Protein AF-A0A958ALA2-F1 (afdb_monomer)

Mean predicted aligned error: 9.13 Å

Foldseek 3Di:
DDDDDDDPPPCSCCVVPVAQLLQLQQVVLVPDDPVSVVVDDRGDHHPDDDDDPRHRDDDDDPDPPDDDLLDDPCNVVVVLVVVLVVCLPPNWDWDPVCPPPPDTDTFDADALVRVLVLVLVADFQWKKWKKAWFDDAPLDFVLVRLVVLVVLPFQWKAKQNRIDGSVDDDDDDRPDDIGIIGTQDMDGRDDDPPCPVVVVSSVSVVSRCQNNLQKMAMDGPDHDPDDDPLQVSCVNHGDSVGNMHGYRDDSCLCRLQDLPGSNHRLQQSSSPDAKFFDPCLQQVFQQFFQQRDSGDVVLAHQDLQDPRNQVVVQLCVVVVHDRGHRNVPDDPVSVCCQAAHDSPFWTAGDRDPPHPHDPVRHGPTDTTGHSRSVLSVVVSVVVVVVDDDPVNVVVCVSGID

Nearest PDB structures (foldseek):
  3uwx-assembly1_A-2  TM=5.143E-01  e=1.187E-27  Geobacillus sp. Y412MC52
  3zqj-assembly1_A  TM=4.801E-01  e=1.082E-22  Mycobacterium tuberculosis
  4dfc-assembly1_B  TM=8.688E-01  e=1.816E-08  Escherichia coli K-12
  3fpn-assembly2_A  TM=8.908E-01  e=1.096E-07  Geobacillus stearothermophilus
  4dfc-assembly2_D  TM=8.779E-01  e=8.200E-08  Escherichia coli K-12

Solvent-accessible surface area (backbone atoms only — not comparable to full-atom values): 23346 Å² total; per-residue (Å²): 139,87,83,90,83,78,62,91,88,69,47,62,61,50,51,51,48,54,34,52,38,41,46,20,38,44,55,49,55,66,71,46,52,82,69,59,50,75,80,49,85,80,68,77,82,45,100,68,95,81,86,77,92,72,58,82,54,82,88,90,70,96,66,84,71,79,86,49,82,78,64,44,72,41,64,77,66,49,52,44,58,55,49,20,46,47,49,38,73,74,54,80,42,61,38,78,83,29,59,94,53,102,55,74,42,73,15,48,71,36,48,62,65,58,51,50,55,56,56,66,69,49,52,63,56,23,28,37,37,39,29,12,48,53,75,75,51,76,93,58,54,65,66,58,43,56,49,51,48,41,73,74,68,42,54,37,35,29,50,75,84,44,81,45,57,69,89,52,93,81,88,76,63,88,92,60,90,73,57,37,26,41,48,60,52,76,45,64,35,68,93,63,93,78,60,63,63,56,58,54,52,44,52,46,45,56,53,25,26,63,69,15,68,39,23,36,24,56,42,82,78,44,68,27,100,64,72,72,64,64,67,67,64,21,54,96,49,22,28,81,88,71,28,27,25,29,43,72,58,56,41,65,54,68,29,38,86,37,76,89,44,92,25,21,51,84,71,41,56,32,50,87,56,76,70,46,70,38,69,66,43,37,33,72,42,42,78,34,11,53,65,74,51,15,35,42,65,93,82,49,58,66,35,53,61,41,71,61,18,24,51,53,51,21,48,26,68,74,70,72,49,69,55,76,47,32,49,72,76,54,54,67,70,57,54,46,31,54,39,62,16,50,85,80,46,65,44,56,35,43,74,50,93,88,37,90,49,64,74,93,50,54,66,42,73,43,68,46,64,22,56,45,54,51,51,49,53,49,51,50,53,48,60,74,64,72,63,91,48,72,70,57,55,56,53,45,62,54,28,34,87

pLDDT: mean 87.96, std 7.7, range [54.31, 96.88]

Structure (mmCIF, N/CA/C/O backbone):
data_AF-A0A958ALA2-F1
#
_entry.id   AF-A0A958ALA2-F1
#
loop_
_atom_site.group_PDB
_atom_site.id
_atom_site.type_symbol
_atom_site.label_atom_id
_atom_site.label_alt_id
_atom_site.label_comp_id
_atom_site.label_asym_id
_atom_site.label_entity_id
_atom_site.label_seq_id
_atom_site.pdbx_PDB_ins_code
_atom_site.Cartn_x
_atom_site.Cartn_y
_atom_site.Cartn_z
_atom_site.occupancy
_atom_site.B_iso_or_equiv
_atom_site.auth_seq_id
_atom_site.auth_comp_id
_atom_site.auth_asym_id
_atom_site.auth_atom_id
_atom_site.pdbx_PDB_model_num
ATOM 1 N N . PHE A 1 1 ? -8.554 48.039 -2.809 1.00 80.00 1 PHE A N 1
ATOM 2 C CA . PHE A 1 1 ? -7.522 47.224 -3.482 1.00 80.00 1 PHE A CA 1
ATOM 3 C C . PHE A 1 1 ? -6.540 48.167 -4.167 1.00 80.00 1 PHE A C 1
ATOM 5 O O . PHE A 1 1 ? -6.948 49.262 -4.535 1.00 80.00 1 PHE A O 1
ATOM 12 N N . VAL A 1 2 ? -5.265 47.792 -4.287 1.00 92.69 2 VAL A N 1
ATOM 13 C CA . VAL A 1 2 ? -4.224 48.607 -4.942 1.00 92.69 2 VAL A CA 1
ATOM 14 C C . VAL A 1 2 ? -3.674 47.808 -6.116 1.00 92.69 2 VAL A C 1
ATOM 16 O O . VAL A 1 2 ? -3.364 46.632 -5.956 1.00 92.69 2 VAL A O 1
ATOM 19 N N . VAL A 1 3 ? -3.568 48.436 -7.287 1.00 94.62 3 VAL A N 1
ATOM 20 C CA . VAL A 1 3 ? -3.018 47.817 -8.500 1.00 94.62 3 VAL A CA 1
ATOM 21 C C . VAL A 1 3 ? -1.779 48.597 -8.920 1.00 94.62 3 VAL A C 1
ATOM 23 O O . VAL A 1 3 ? -1.853 49.804 -9.137 1.00 94.62 3 VAL A O 1
ATOM 26 N N . ILE A 1 4 ? -0.644 47.909 -9.046 1.00 94.06 4 ILE A N 1
ATOM 27 C CA . ILE A 1 4 ? 0.601 48.483 -9.566 1.00 94.06 4 ILE A CA 1
ATOM 28 C C . ILE A 1 4 ? 0.664 48.175 -11.064 1.00 94.06 4 ILE A C 1
ATOM 30 O O . ILE A 1 4 ? 0.694 47.012 -11.460 1.00 94.06 4 ILE A O 1
ATOM 34 N N . THR A 1 5 ? 0.695 49.210 -11.903 1.00 95.69 5 THR A N 1
ATOM 35 C CA . THR A 1 5 ? 0.711 49.083 -13.370 1.00 95.69 5 THR A CA 1
ATOM 36 C C . THR A 1 5 ? 1.894 49.829 -13.987 1.00 95.69 5 THR A C 1
ATOM 38 O O . THR A 1 5 ? 2.509 50.677 -13.344 1.00 95.69 5 THR A O 1
ATOM 41 N N . GLY A 1 6 ? 2.258 49.476 -15.220 1.00 95.00 6 GLY A N 1
ATOM 42 C CA . GLY A 1 6 ? 3.406 50.036 -15.936 1.00 95.00 6 GLY A CA 1
ATOM 43 C C . GLY A 1 6 ? 4.053 49.048 -16.910 1.00 95.00 6 GLY A C 1
ATOM 44 O O . GLY A 1 6 ? 3.874 47.832 -16.803 1.00 95.00 6 GLY A O 1
ATOM 45 N N . VAL A 1 7 ? 4.845 49.568 -17.848 1.00 95.38 7 VAL A N 1
ATOM 46 C CA . VAL A 1 7 ? 5.540 48.787 -18.891 1.00 95.38 7 VAL A CA 1
ATOM 47 C C . VAL A 1 7 ? 6.491 47.735 -18.315 1.00 95.38 7 VAL A C 1
ATOM 49 O O . VAL A 1 7 ? 6.939 47.849 -17.174 1.00 95.38 7 VAL A O 1
ATOM 52 N N . SER A 1 8 ? 6.807 46.681 -19.073 1.00 94.12 8 SER A N 1
ATOM 53 C CA . SER A 1 8 ? 7.793 45.680 -18.635 1.00 94.12 8 SER A CA 1
ATOM 54 C C . SER A 1 8 ? 9.116 46.351 -18.237 1.00 94.12 8 SER A C 1
ATOM 56 O O . SER A 1 8 ? 9.552 47.293 -18.890 1.00 94.12 8 SER A O 1
ATOM 58 N N . GLY A 1 9 ? 9.712 45.922 -17.122 1.00 92.44 9 GLY A N 1
ATOM 59 C CA . GLY A 1 9 ? 10.935 46.534 -16.588 1.00 92.44 9 GLY A CA 1
ATOM 60 C C . GLY A 1 9 ? 10.756 47.846 -15.809 1.00 92.44 9 GLY A C 1
ATOM 61 O O . GLY A 1 9 ? 11.725 48.330 -15.242 1.00 92.44 9 GLY A O 1
ATOM 62 N N . SER A 1 10 ? 9.543 48.398 -15.672 1.00 94.12 10 SER A N 1
ATOM 63 C CA . SER A 1 10 ? 9.307 49.658 -14.933 1.00 94.12 10 SER A CA 1
ATOM 64 C C . SER A 1 10 ? 9.476 49.576 -13.402 1.00 94.12 10 SER A C 1
ATOM 66 O O . SER A 1 10 ? 9.008 50.459 -12.691 1.00 94.12 10 SER A O 1
ATOM 68 N N . GLY A 1 11 ? 10.048 48.491 -12.869 1.00 93.81 11 GLY A N 1
ATOM 69 C CA . GLY A 1 11 ? 10.269 48.311 -11.428 1.00 93.81 11 GLY A CA 1
ATOM 70 C C . GLY A 1 11 ? 9.059 47.842 -10.607 1.00 93.81 11 GLY A C 1
ATOM 71 O O . GLY A 1 11 ? 9.137 47.822 -9.385 1.00 93.81 11 GLY A O 1
ATOM 72 N N . LYS A 1 12 ? 7.949 47.421 -11.235 1.00 95.12 12 LYS A N 1
ATOM 73 C CA . LYS A 1 12 ? 6.735 46.952 -10.520 1.00 95.12 12 LYS A CA 1
ATOM 74 C C . LYS A 1 12 ? 7.029 45.813 -9.545 1.00 95.12 12 LYS A C 1
ATOM 76 O O . LYS A 1 12 ? 6.659 45.894 -8.380 1.00 95.12 12 LYS A O 1
ATOM 81 N N . SER A 1 13 ? 7.705 44.771 -10.032 1.00 90.56 13 SER A N 1
ATOM 82 C CA . SER A 1 13 ? 8.065 43.606 -9.223 1.00 90.56 13 SER A CA 1
ATOM 83 C C . SER A 1 13 ? 9.071 43.974 -8.138 1.00 90.56 13 SER A C 1
ATOM 85 O O . SER A 1 13 ? 8.948 43.493 -7.020 1.00 90.56 13 SER A O 1
ATOM 87 N N . SER A 1 14 ? 9.998 44.890 -8.426 1.00 91.56 14 SER A N 1
ATOM 88 C CA . SER A 1 14 ? 10.974 45.358 -7.440 1.00 91.56 14 SER A CA 1
ATOM 89 C C . SER A 1 14 ? 10.330 46.156 -6.307 1.00 91.56 14 SER A C 1
ATOM 91 O O . SER A 1 14 ? 10.696 45.995 -5.144 1.00 91.56 14 SER A O 1
ATOM 93 N N . LEU A 1 15 ? 9.313 46.966 -6.604 1.00 92.06 15 LEU A N 1
ATOM 94 C CA . LEU A 1 15 ? 8.540 47.642 -5.565 1.00 92.06 15 LEU A CA 1
ATOM 95 C C . LEU A 1 15 ? 7.670 46.646 -4.779 1.00 92.06 15 LEU A C 1
ATOM 97 O O . LEU A 1 15 ? 7.695 46.642 -3.551 1.00 92.06 15 LEU A O 1
ATOM 101 N N . ALA A 1 16 ? 6.915 45.789 -5.472 1.00 91.75 16 ALA A N 1
ATOM 102 C CA . ALA A 1 16 ? 5.949 44.887 -4.845 1.00 91.75 16 ALA A CA 1
ATOM 103 C C . ALA A 1 16 ? 6.608 43.747 -4.048 1.00 91.75 16 ALA A C 1
ATOM 105 O O . ALA A 1 16 ? 6.298 43.558 -2.871 1.00 91.75 16 ALA A O 1
ATOM 106 N N . PHE A 1 17 ? 7.520 43.002 -4.675 1.00 88.94 17 PHE A N 1
ATOM 107 C CA . PHE A 1 17 ? 8.118 41.789 -4.117 1.00 88.94 17 PHE A CA 1
ATOM 108 C C . PHE A 1 17 ? 9.440 42.079 -3.400 1.00 88.94 17 PHE A C 1
ATOM 110 O O . PHE A 1 17 ? 9.584 41.756 -2.220 1.00 88.94 17 PHE A O 1
ATOM 117 N N . ASP A 1 18 ? 10.378 42.753 -4.073 1.00 89.00 18 ASP A N 1
ATOM 118 C CA . ASP A 1 18 ? 11.727 42.959 -3.520 1.00 89.00 18 ASP A CA 1
ATOM 119 C C . ASP A 1 18 ? 11.757 43.999 -2.388 1.00 89.00 18 ASP A C 1
ATOM 121 O O . ASP A 1 18 ? 12.681 43.988 -1.575 1.00 89.00 18 ASP A O 1
ATOM 125 N N . THR A 1 19 ? 10.756 44.888 -2.312 1.00 90.69 19 THR A N 1
ATOM 126 C CA . THR A 1 19 ? 10.680 45.944 -1.289 1.00 90.69 19 THR A CA 1
ATOM 127 C C . THR A 1 19 ? 9.551 45.705 -0.292 1.00 90.69 19 THR A C 1
ATOM 129 O O . THR A 1 19 ? 9.822 45.419 0.873 1.00 90.69 19 THR A O 1
ATOM 132 N N . VAL A 1 20 ? 8.286 45.814 -0.717 1.00 91.19 20 VAL A N 1
ATOM 133 C CA . VAL A 1 20 ? 7.131 45.778 0.200 1.00 91.19 20 VAL A CA 1
ATOM 134 C C . VAL A 1 20 ? 6.954 44.395 0.829 1.00 91.19 20 VAL A C 1
ATOM 136 O O . VAL A 1 20 ? 6.888 44.287 2.056 1.00 91.19 20 VAL A O 1
ATOM 139 N N . TYR A 1 21 ? 6.915 43.338 0.014 1.00 90.00 21 TYR A N 1
ATOM 140 C CA . TYR A 1 21 ? 6.796 41.966 0.510 1.00 90.00 21 TYR A CA 1
ATOM 141 C C . TYR A 1 21 ? 8.019 41.551 1.335 1.00 90.00 21 TYR A C 1
ATOM 143 O O . TYR A 1 21 ? 7.865 41.073 2.457 1.00 90.00 21 TYR A O 1
ATOM 151 N N . ALA A 1 22 ? 9.232 41.780 0.829 1.00 88.94 22 ALA A N 1
ATOM 152 C CA . ALA A 1 22 ? 10.450 41.408 1.542 1.00 88.94 22 ALA A CA 1
ATOM 153 C C . ALA A 1 22 ? 10.560 42.093 2.917 1.00 88.94 22 ALA A C 1
ATOM 155 O O . ALA A 1 22 ? 10.881 41.437 3.907 1.00 88.94 22 ALA A O 1
ATOM 156 N N . GLU A 1 23 ? 10.240 43.387 3.017 1.00 90.25 23 GLU A N 1
ATOM 157 C CA . GLU A 1 23 ? 10.293 44.115 4.288 1.00 90.25 23 GLU A CA 1
ATOM 158 C C . GLU A 1 23 ? 9.165 43.699 5.244 1.00 90.25 23 GLU A C 1
ATOM 160 O O . GLU A 1 23 ? 9.406 43.540 6.444 1.00 90.25 23 GLU A O 1
ATOM 165 N N . GLY A 1 24 ? 7.951 43.467 4.733 1.00 91.00 24 GLY A N 1
ATOM 166 C CA . GLY A 1 24 ? 6.837 42.966 5.539 1.00 91.00 24 GLY A CA 1
ATOM 167 C C . GLY A 1 24 ? 7.099 41.559 6.084 1.00 91.00 24 GLY A C 1
ATOM 168 O O . GLY A 1 24 ? 6.886 41.304 7.271 1.00 91.00 24 GLY A O 1
ATOM 169 N N . GLN A 1 25 ? 7.624 40.657 5.249 1.00 88.88 25 GLN A N 1
ATOM 170 C CA . GLN A 1 25 ? 7.944 39.287 5.643 1.00 88.88 25 GLN A CA 1
ATOM 171 C C . GLN A 1 25 ? 9.105 39.278 6.640 1.00 88.88 25 GLN A C 1
ATOM 173 O O . GLN A 1 25 ? 9.017 38.614 7.671 1.00 88.88 25 GLN A O 1
ATOM 178 N N . ARG A 1 26 ? 10.162 40.066 6.397 1.00 88.25 26 ARG A N 1
ATOM 179 C CA . ARG A 1 26 ? 11.294 40.212 7.326 1.00 88.25 26 ARG A CA 1
ATOM 180 C C . ARG A 1 26 ? 10.827 40.662 8.711 1.00 88.25 26 ARG A C 1
ATOM 182 O O . ARG A 1 26 ? 11.176 40.017 9.694 1.00 88.25 26 ARG A O 1
ATOM 189 N N . ARG A 1 27 ? 10.008 41.718 8.800 1.00 88.19 27 ARG A N 1
ATOM 190 C CA . ARG A 1 27 ? 9.478 42.218 10.086 1.00 88.19 27 ARG A CA 1
ATOM 191 C C . ARG A 1 27 ? 8.623 41.182 10.810 1.00 88.19 27 ARG A C 1
ATOM 193 O O . ARG A 1 27 ? 8.736 41.043 12.025 1.00 88.19 27 ARG A O 1
ATOM 200 N N . PHE A 1 28 ? 7.799 40.436 10.075 1.00 88.19 28 PHE A N 1
ATOM 201 C CA . PHE A 1 28 ? 7.014 39.345 10.649 1.00 88.19 28 PHE A CA 1
ATOM 202 C C . PHE A 1 28 ? 7.918 38.246 11.227 1.00 88.19 28 PHE A C 1
ATOM 204 O O . PHE A 1 28 ? 7.745 37.847 12.377 1.00 88.19 28 PHE A O 1
ATOM 211 N N . LEU A 1 29 ? 8.940 37.820 10.482 1.00 86.19 29 LEU A N 1
ATOM 212 C CA . LEU A 1 29 ? 9.898 36.810 10.940 1.00 86.19 29 LEU A CA 1
ATOM 213 C C . LEU A 1 29 ? 10.742 37.296 12.129 1.00 86.19 29 LEU A C 1
ATOM 215 O O . LEU A 1 29 ? 11.124 36.501 12.987 1.00 86.19 29 LEU A O 1
ATOM 219 N N . GLU A 1 30 ? 11.007 38.599 12.221 1.00 83.06 30 GLU A N 1
ATOM 220 C CA . GLU A 1 30 ? 11.703 39.207 13.361 1.00 83.06 30 GLU A CA 1
ATOM 221 C C . GLU A 1 30 ? 10.891 39.205 14.656 1.00 83.06 30 GLU A C 1
ATOM 223 O O . GLU A 1 30 ? 11.489 39.209 15.733 1.00 83.06 30 GLU A O 1
ATOM 228 N N . SER A 1 31 ? 9.560 39.147 14.557 1.00 86.31 31 SER A N 1
ATOM 229 C CA . SER A 1 31 ? 8.660 39.014 15.709 1.00 86.31 31 SER A CA 1
ATOM 230 C C . SER A 1 31 ? 8.608 37.592 16.282 1.00 86.31 31 SER A C 1
ATOM 232 O O . SER A 1 31 ? 8.117 37.390 17.393 1.00 86.31 31 SER A O 1
ATOM 234 N N . LEU A 1 32 ? 9.138 36.601 15.552 1.00 86.50 32 LEU A N 1
ATOM 235 C CA . LEU A 1 32 ? 9.209 35.221 16.023 1.00 86.50 32 LEU A CA 1
ATOM 236 C C . LEU A 1 32 ? 10.188 35.079 17.196 1.00 86.50 32 LEU A C 1
ATOM 238 O O . LEU A 1 32 ? 11.134 35.854 17.374 1.00 86.50 32 LEU A O 1
ATOM 242 N N . SER A 1 33 ? 9.992 34.018 17.980 1.00 86.94 33 SER A N 1
ATOM 243 C CA . SER A 1 33 ? 10.845 33.716 19.130 1.00 86.94 33 SER A CA 1
ATOM 244 C C . SER A 1 33 ? 12.336 33.647 18.751 1.00 86.94 33 SER A C 1
ATOM 246 O O . SER A 1 33 ? 12.712 33.286 17.632 1.00 86.94 33 SER A O 1
ATOM 248 N N . ALA A 1 34 ? 13.223 33.959 19.704 1.00 81.94 34 ALA A N 1
ATOM 249 C CA . ALA A 1 34 ? 14.673 33.863 19.500 1.00 81.94 34 ALA A CA 1
ATOM 250 C C . ALA A 1 34 ? 15.133 32.448 19.091 1.00 81.94 34 ALA A C 1
ATOM 252 O O . ALA A 1 34 ? 16.127 32.310 18.383 1.00 81.94 34 ALA A O 1
ATOM 253 N N . TYR A 1 35 ? 14.397 31.411 19.503 1.00 81.44 35 TYR A N 1
ATOM 254 C CA . TYR A 1 35 ? 14.634 30.029 19.092 1.00 81.44 35 TYR A CA 1
ATOM 255 C C . TYR A 1 35 ? 14.220 29.793 17.634 1.00 81.44 35 TYR A C 1
ATOM 257 O O . TYR A 1 35 ? 15.028 29.320 16.838 1.00 81.44 35 TYR A O 1
ATOM 265 N N . SER A 1 36 ? 13.005 30.199 17.254 1.00 76.44 36 SER A N 1
ATOM 266 C CA . SER A 1 36 ? 12.476 30.036 15.892 1.00 76.44 36 SER A CA 1
ATOM 267 C C . SER A 1 36 ? 13.333 30.756 14.846 1.00 76.44 36 SER A C 1
ATOM 269 O O . SER A 1 36 ? 13.565 30.218 13.767 1.00 76.44 36 SER A O 1
ATOM 271 N N . ARG A 1 37 ? 13.893 31.926 15.184 1.00 79.44 37 ARG A N 1
ATOM 272 C CA . ARG A 1 37 ? 14.787 32.692 14.294 1.00 79.44 37 ARG A CA 1
ATOM 273 C C . ARG A 1 37 ? 16.079 31.962 13.910 1.00 79.44 37 ARG A C 1
ATOM 275 O O . ARG A 1 37 ? 16.694 32.349 12.922 1.00 79.44 37 ARG A O 1
ATOM 282 N N . LYS A 1 38 ? 16.489 30.912 14.636 1.00 76.00 38 LYS A N 1
ATOM 283 C CA . LYS A 1 38 ? 17.653 30.084 14.265 1.00 76.00 38 LYS A CA 1
ATOM 284 C C . LYS A 1 38 ? 17.392 29.189 13.049 1.00 76.00 38 LYS A C 1
ATOM 286 O O . LYS A 1 38 ? 18.343 28.822 12.370 1.00 76.00 38 LYS A O 1
ATOM 291 N N . PHE A 1 39 ? 16.130 28.840 12.790 1.00 72.94 39 PHE A N 1
ATOM 292 C CA . PHE A 1 39 ? 15.733 27.874 11.757 1.00 72.94 39 PHE A CA 1
ATOM 293 C C . PHE A 1 39 ? 15.110 28.522 10.519 1.00 72.94 39 PHE A C 1
ATOM 295 O O . PHE A 1 39 ? 14.799 27.833 9.552 1.00 72.94 39 PHE A O 1
ATOM 302 N N . VAL A 1 40 ? 14.924 29.841 10.539 1.00 76.12 40 VAL A N 1
ATOM 303 C CA . VAL A 1 40 ? 14.338 30.585 9.428 1.00 76.12 40 VAL A CA 1
ATOM 304 C C . VAL A 1 40 ? 15.440 31.300 8.659 1.00 76.12 40 VAL A C 1
ATOM 306 O O . VAL A 1 40 ? 16.257 32.012 9.244 1.00 76.12 40 VAL A O 1
ATOM 309 N N . THR A 1 41 ? 15.445 31.145 7.334 1.00 73.88 41 THR A N 1
ATOM 310 C CA . THR A 1 41 ? 16.337 31.899 6.451 1.00 73.88 41 THR A CA 1
ATOM 311 C C . THR A 1 41 ? 16.087 33.392 6.624 1.00 73.88 41 THR A C 1
ATOM 313 O O . THR A 1 41 ? 14.992 33.890 6.359 1.00 73.88 41 THR A O 1
ATOM 316 N N . GLN A 1 42 ? 17.108 34.120 7.069 1.00 71.69 42 GLN A N 1
ATOM 317 C CA . GLN A 1 42 ? 17.017 35.568 7.177 1.00 71.69 42 GLN A CA 1
ATOM 318 C C . GLN A 1 42 ? 16.973 36.177 5.776 1.00 71.69 42 GLN A C 1
ATOM 320 O O . GLN A 1 42 ? 17.878 35.975 4.964 1.00 71.69 42 GLN A O 1
ATOM 325 N N . LEU A 1 43 ? 15.907 36.921 5.490 1.00 75.00 43 LEU A N 1
ATOM 326 C CA . LEU A 1 43 ? 15.788 37.670 4.247 1.00 75.00 43 LEU A CA 1
ATOM 327 C C . LEU A 1 43 ? 16.753 38.854 4.271 1.00 75.00 43 LEU A C 1
ATOM 329 O O . LEU A 1 43 ? 16.883 39.549 5.283 1.00 75.00 43 LEU A O 1
ATOM 333 N N . LYS A 1 44 ? 17.409 39.110 3.136 1.00 80.50 44 LYS A N 1
ATOM 334 C CA . LYS A 1 44 ? 18.230 40.309 2.968 1.00 80.50 44 LYS A CA 1
ATOM 335 C C . LYS A 1 44 ? 17.343 41.541 3.153 1.00 80.50 44 LYS A C 1
ATOM 337 O O . LYS A 1 44 ? 16.274 41.628 2.554 1.00 80.50 44 LYS A O 1
ATOM 342 N N . LYS A 1 45 ? 17.802 42.499 3.962 1.00 86.69 45 LYS A N 1
ATOM 343 C CA . LYS A 1 45 ? 17.099 43.770 4.150 1.00 86.69 45 LYS A CA 1
ATOM 344 C C . LYS A 1 45 ? 16.977 44.500 2.798 1.00 86.69 45 LYS A C 1
ATOM 346 O O . LYS A 1 45 ? 18.012 44.711 2.156 1.00 86.69 45 LYS A O 1
ATOM 351 N N . PRO A 1 46 ? 15.764 44.886 2.368 1.00 88.75 46 PRO A N 1
ATOM 352 C CA . PRO A 1 46 ? 15.576 45.666 1.149 1.00 88.75 46 PRO A CA 1
ATOM 353 C C . PRO A 1 46 ? 16.250 47.038 1.222 1.00 88.75 46 PRO A C 1
ATOM 355 O O . PRO A 1 46 ? 16.411 47.613 2.301 1.00 88.75 46 PRO A O 1
ATOM 358 N N . HIS A 1 47 ? 16.616 47.581 0.061 1.00 91.19 47 HIS A N 1
ATOM 359 C CA . HIS A 1 47 ? 17.188 48.923 -0.064 1.00 91.19 47 HIS A CA 1
ATOM 360 C C . HIS A 1 47 ? 16.079 49.983 -0.006 1.00 91.19 47 HIS A C 1
ATOM 362 O O . HIS A 1 47 ? 15.628 50.481 -1.033 1.00 91.19 47 HIS A O 1
ATOM 368 N N . VAL A 1 48 ? 15.620 50.297 1.206 1.00 91.69 48 VAL A N 1
ATOM 369 C CA . VAL A 1 48 ? 14.606 51.323 1.477 1.00 91.69 48 VAL A CA 1
ATOM 370 C C . VAL A 1 48 ? 15.024 52.165 2.681 1.00 91.69 48 VAL A C 1
ATOM 372 O O . VAL A 1 48 ? 15.520 51.621 3.670 1.00 91.69 48 VAL A O 1
ATOM 375 N N . ASP A 1 49 ? 14.811 53.479 2.607 1.00 91.25 49 ASP A N 1
ATOM 376 C CA . ASP A 1 49 ? 15.153 54.402 3.696 1.00 91.25 49 ASP A CA 1
ATOM 377 C C . ASP A 1 49 ? 14.203 54.230 4.884 1.00 91.25 49 ASP A C 1
ATOM 379 O O . ASP A 1 49 ? 14.623 54.002 6.020 1.00 91.25 49 ASP A O 1
ATOM 383 N N . PHE A 1 50 ? 12.896 54.300 4.620 1.00 89.94 50 PHE A N 1
ATOM 384 C CA . PHE A 1 50 ? 11.871 54.178 5.646 1.00 89.94 50 PHE A CA 1
ATOM 385 C C . PHE A 1 50 ? 10.546 53.679 5.070 1.00 89.94 50 PHE A C 1
ATOM 387 O O . PHE A 1 50 ? 10.100 54.125 4.017 1.00 89.94 50 PHE A O 1
ATOM 394 N N . VAL A 1 51 ? 9.890 52.772 5.796 1.00 88.25 51 VAL A N 1
ATOM 395 C CA . VAL A 1 51 ? 8.529 52.315 5.493 1.00 88.25 51 VAL A CA 1
ATOM 396 C C . VAL A 1 51 ? 7.794 51.978 6.789 1.00 88.25 51 VAL A C 1
ATOM 398 O O . VAL A 1 51 ? 8.317 51.284 7.667 1.00 88.25 51 VAL A O 1
ATOM 401 N N . THR A 1 52 ? 6.572 52.475 6.926 1.00 89.44 52 THR A N 1
ATOM 402 C CA . THR A 1 52 ? 5.685 52.263 8.081 1.00 89.44 52 THR A CA 1
ATOM 403 C C . THR A 1 52 ? 4.338 51.728 7.627 1.00 89.44 52 THR A C 1
ATOM 405 O O . THR A 1 52 ? 4.039 51.699 6.438 1.00 89.44 52 THR A O 1
ATOM 408 N N . GLY A 1 53 ? 3.534 51.245 8.579 1.00 88.50 53 GLY A N 1
ATOM 409 C CA . GLY A 1 53 ? 2.194 50.733 8.281 1.00 88.50 53 GLY A CA 1
ATOM 410 C C . GLY A 1 53 ? 2.168 49.389 7.545 1.00 88.50 53 GLY A C 1
ATOM 411 O O . GLY A 1 53 ? 1.132 49.017 7.005 1.00 88.50 53 GLY A O 1
ATOM 412 N N . LEU A 1 54 ? 3.281 48.646 7.516 1.00 88.75 54 LEU A N 1
ATOM 413 C CA . LEU A 1 54 ? 3.302 47.296 6.955 1.00 88.75 54 LEU A CA 1
ATOM 414 C C . LEU A 1 54 ? 2.596 46.318 7.897 1.00 88.75 54 LEU A C 1
ATOM 416 O O . LEU A 1 54 ? 2.975 46.179 9.058 1.00 88.75 54 LEU A O 1
ATOM 420 N N . SER A 1 55 ? 1.593 45.629 7.365 1.00 89.00 55 SER A N 1
ATOM 421 C CA . SER A 1 55 ? 0.998 44.444 7.989 1.00 89.00 55 SER A CA 1
ATOM 422 C C . SER A 1 55 ? 1.815 43.196 7.625 1.00 89.00 55 SER A C 1
ATOM 424 O O . SER A 1 55 ? 2.617 43.262 6.689 1.00 89.00 55 SER A O 1
ATOM 426 N N . PRO A 1 56 ? 1.633 42.052 8.308 1.00 88.12 56 PRO A N 1
ATOM 427 C CA . PRO A 1 56 ? 2.138 40.773 7.817 1.00 88.12 56 PRO A CA 1
ATOM 428 C C . PRO A 1 56 ? 1.699 40.547 6.365 1.00 88.12 56 PRO A C 1
ATOM 430 O O . PRO A 1 56 ? 0.527 40.715 6.028 1.00 88.12 56 PRO A O 1
ATOM 433 N N . VAL A 1 57 ? 2.656 40.218 5.501 1.00 87.81 57 VAL A N 1
ATOM 434 C CA . VAL A 1 57 ? 2.455 40.098 4.051 1.00 87.81 57 VAL A CA 1
ATOM 435 C C . VAL A 1 57 ? 2.565 38.644 3.612 1.00 87.81 57 VAL A C 1
ATOM 437 O O . VAL A 1 57 ? 3.432 37.907 4.079 1.00 87.81 57 VAL A O 1
ATOM 440 N N . ILE A 1 58 ? 1.702 38.252 2.677 1.00 88.19 58 ILE A N 1
ATOM 441 C CA . ILE A 1 58 ? 1.734 36.954 2.001 1.00 88.19 58 ILE A CA 1
ATOM 442 C C . ILE A 1 58 ? 1.845 37.236 0.505 1.00 88.19 58 ILE A C 1
ATOM 444 O O . ILE A 1 58 ? 1.073 38.029 -0.034 1.00 88.19 58 ILE A O 1
ATOM 448 N N . SER A 1 59 ? 2.816 36.605 -0.153 1.00 86.50 59 SER A N 1
ATOM 449 C CA . SER A 1 59 ? 2.950 36.662 -1.607 1.00 86.50 59 SER A CA 1
ATOM 450 C C . SER A 1 59 ? 2.204 35.487 -2.232 1.00 86.50 59 SER A C 1
ATOM 452 O O . SER A 1 59 ? 2.373 34.346 -1.803 1.00 86.50 59 SER A O 1
ATOM 454 N N . ILE A 1 60 ? 1.396 35.772 -3.253 1.00 85.69 60 ILE A N 1
ATOM 455 C CA . ILE A 1 60 ? 0.756 34.767 -4.104 1.00 85.69 60 ILE A CA 1
ATOM 456 C C . ILE A 1 60 ? 1.326 34.961 -5.507 1.00 85.69 60 ILE A C 1
ATOM 458 O O . ILE A 1 60 ? 0.889 35.824 -6.267 1.00 85.69 60 ILE A O 1
ATOM 462 N N . GLU A 1 61 ? 2.351 34.179 -5.822 1.00 81.44 61 GLU A N 1
ATOM 463 C CA . GLU A 1 61 ? 3.037 34.183 -7.113 1.00 81.44 61 GLU A CA 1
ATOM 464 C C . GLU A 1 61 ? 2.718 32.904 -7.885 1.00 81.44 61 GLU A C 1
ATOM 466 O O . GLU A 1 61 ? 2.554 31.833 -7.301 1.00 81.44 61 GLU A O 1
ATOM 471 N N . GLN A 1 62 ? 2.750 32.984 -9.216 1.00 77.88 62 GLN A N 1
ATOM 472 C CA . GLN A 1 62 ? 2.800 31.801 -10.072 1.00 77.88 62 GLN A CA 1
ATOM 473 C C . GLN A 1 62 ? 4.222 31.212 -10.056 1.00 77.88 62 GLN A C 1
ATOM 475 O O . GLN A 1 62 ? 4.932 31.226 -11.060 1.00 77.88 62 GLN A O 1
ATOM 480 N N . LYS A 1 63 ? 4.686 30.736 -8.898 1.00 68.12 63 LYS A N 1
ATOM 481 C CA . LYS A 1 63 ? 5.907 29.927 -8.830 1.00 68.12 63 LYS A CA 1
ATOM 482 C C . LYS A 1 63 ? 5.570 28.515 -9.288 1.00 68.12 63 LYS A C 1
ATOM 484 O O . LYS A 1 63 ? 4.613 27.916 -8.806 1.00 68.12 63 LYS A O 1
ATOM 489 N N . THR A 1 64 ? 6.368 27.977 -10.206 1.00 59.50 64 THR A N 1
ATOM 490 C CA . THR A 1 64 ? 6.354 26.553 -10.539 1.00 59.50 64 THR A CA 1
ATOM 491 C C . THR A 1 64 ? 6.760 25.775 -9.292 1.00 59.50 64 THR A C 1
ATOM 493 O O . THR A 1 64 ? 7.939 25.644 -8.968 1.00 59.50 64 THR A O 1
ATOM 496 N N . THR A 1 65 ? 5.772 25.307 -8.533 1.00 62.81 65 THR A N 1
ATOM 497 C CA . THR A 1 65 ? 6.001 24.399 -7.412 1.00 62.81 65 THR A CA 1
ATOM 498 C C . THR A 1 65 ? 6.714 23.164 -7.943 1.00 62.81 65 THR A C 1
ATOM 500 O O . THR A 1 65 ? 6.254 22.557 -8.912 1.00 62.81 65 THR A O 1
ATOM 503 N N . VAL A 1 66 ? 7.839 22.795 -7.325 1.00 60.25 66 VAL A N 1
ATOM 504 C CA . VAL A 1 66 ? 8.496 21.512 -7.592 1.00 60.25 66 VAL A CA 1
ATOM 505 C C . VAL A 1 66 ? 7.443 20.423 -7.413 1.00 60.25 66 VAL A C 1
ATOM 507 O O . VAL A 1 66 ? 6.806 20.348 -6.362 1.00 60.25 66 VAL A O 1
ATOM 510 N N . ALA A 1 67 ? 7.222 19.625 -8.456 1.00 71.00 67 ALA A N 1
ATOM 511 C CA . ALA A 1 67 ? 6.224 18.570 -8.438 1.00 71.00 67 ALA A CA 1
ATOM 512 C C . ALA A 1 67 ? 6.650 17.494 -7.431 1.00 71.00 67 ALA A C 1
ATOM 514 O O . ALA A 1 67 ? 7.484 16.640 -7.726 1.00 71.00 67 ALA A O 1
ATOM 515 N N . ASN A 1 68 ? 6.096 17.553 -6.223 1.00 81.31 68 ASN A N 1
ATOM 516 C CA . ASN A 1 68 ? 6.147 16.437 -5.298 1.00 81.31 68 ASN A CA 1
ATOM 517 C C . ASN A 1 68 ? 5.051 15.447 -5.725 1.00 81.31 68 ASN A C 1
ATOM 519 O O . ASN A 1 68 ? 3.881 15.830 -5.716 1.00 81.31 68 ASN A O 1
ATOM 523 N N . PRO A 1 69 ? 5.382 14.193 -6.086 1.00 78.50 69 PRO A N 1
ATOM 524 C CA . PRO A 1 69 ? 4.396 13.213 -6.553 1.00 78.50 69 PRO A CA 1
ATOM 525 C C . PRO A 1 69 ? 3.320 12.874 -5.511 1.00 78.50 69 PRO A C 1
ATOM 527 O O . PRO A 1 69 ? 2.288 12.317 -5.863 1.00 78.50 69 PRO A O 1
ATOM 530 N N . ARG A 1 70 ? 3.550 13.217 -4.239 1.00 84.00 70 ARG A N 1
ATOM 531 C CA . ARG A 1 70 ? 2.597 13.059 -3.133 1.00 84.00 70 ARG A CA 1
ATOM 532 C C . ARG A 1 70 ? 1.757 14.309 -2.848 1.00 84.00 70 ARG A C 1
ATOM 534 O O . ARG A 1 70 ? 0.880 14.280 -1.990 1.00 84.00 70 ARG A O 1
ATOM 541 N N . SER A 1 71 ? 2.012 15.419 -3.537 1.00 87.44 71 SER A N 1
ATOM 542 C CA . SER A 1 71 ? 1.214 16.636 -3.398 1.00 87.44 71 SER A CA 1
ATOM 543 C C . SER A 1 71 ? 0.114 16.661 -4.451 1.00 87.44 71 SER A C 1
ATOM 545 O O . SER A 1 71 ? 0.370 16.755 -5.648 1.00 87.44 71 SER A O 1
ATOM 547 N N . THR A 1 72 ? -1.125 16.603 -3.985 1.00 89.19 72 THR A N 1
ATOM 548 C CA . THR A 1 72 ? -2.339 16.731 -4.793 1.00 89.19 72 THR A CA 1
ATOM 549 C C . THR A 1 72 ? -2.992 18.091 -4.553 1.00 89.19 72 THR A C 1
ATOM 551 O O . THR A 1 72 ? -2.691 18.769 -3.566 1.00 89.19 72 THR A O 1
ATOM 554 N N . VAL A 1 73 ? -3.949 18.471 -5.404 1.00 91.50 73 VAL A N 1
ATOM 555 C CA . VAL A 1 73 ? -4.786 19.665 -5.181 1.00 91.50 73 VAL A CA 1
ATOM 556 C C . VAL A 1 73 ? -5.441 19.627 -3.795 1.00 91.50 73 VAL A C 1
ATOM 558 O O . VAL A 1 73 ? -5.459 20.641 -3.105 1.00 91.50 73 VAL A O 1
ATOM 561 N N . GLY A 1 74 ? -5.904 18.452 -3.351 1.00 91.75 74 GLY A N 1
ATOM 562 C CA . GLY A 1 74 ? -6.510 18.273 -2.029 1.00 91.75 74 GLY A CA 1
ATOM 563 C C . GLY A 1 74 ? -5.553 18.602 -0.883 1.00 91.75 74 GLY A C 1
ATOM 564 O O . GLY A 1 74 ? -5.945 19.312 0.034 1.00 91.75 74 GLY A O 1
ATOM 565 N N . THR A 1 75 ? -4.292 18.163 -0.972 1.00 89.31 75 THR A N 1
ATOM 566 C CA . THR A 1 75 ? -3.268 18.486 0.042 1.00 89.31 75 THR A CA 1
ATOM 567 C C . THR A 1 75 ? -2.787 19.932 -0.027 1.00 89.31 75 THR A C 1
ATOM 569 O O . THR A 1 75 ? -2.420 20.493 0.991 1.00 89.31 75 THR A O 1
ATOM 572 N N . MET A 1 76 ? -2.780 20.554 -1.213 1.00 88.50 76 MET A N 1
ATOM 573 C CA . MET A 1 76 ? -2.372 21.959 -1.360 1.00 88.50 76 MET A CA 1
ATOM 574 C C . MET A 1 76 ? -3.427 22.941 -0.843 1.00 88.50 76 MET A C 1
ATOM 576 O O . MET A 1 76 ? -3.106 24.089 -0.555 1.00 88.50 76 MET A O 1
ATOM 580 N N . THR A 1 77 ? -4.684 22.508 -0.785 1.00 91.75 77 THR A N 1
ATOM 581 C CA . THR A 1 77 ? -5.833 23.321 -0.360 1.00 91.75 77 THR A CA 1
ATOM 582 C C . THR A 1 77 ? -6.336 22.948 1.033 1.00 91.75 77 THR A C 1
ATOM 584 O O . THR A 1 77 ? -7.370 23.460 1.451 1.00 91.75 77 THR A O 1
ATOM 587 N N . ASP A 1 78 ? -5.661 22.019 1.718 1.00 93.25 78 ASP A N 1
ATOM 588 C CA . ASP A 1 78 ? -6.074 21.397 2.985 1.00 93.25 78 ASP A CA 1
ATOM 589 C C . ASP A 1 78 ? -7.447 20.692 2.948 1.00 93.25 78 ASP A C 1
ATOM 591 O O . ASP A 1 78 ? -7.912 20.163 3.956 1.00 93.25 78 ASP A O 1
ATOM 595 N N . ILE A 1 79 ? -8.101 20.597 1.783 1.00 95.94 79 ILE A N 1
ATOM 596 C CA . ILE A 1 79 ? -9.385 19.898 1.620 1.00 95.94 79 ILE A CA 1
ATOM 597 C C . ILE A 1 79 ? -9.239 18.417 1.981 1.00 95.94 79 ILE A C 1
ATOM 599 O O . ILE A 1 79 ? -10.145 17.849 2.593 1.00 95.94 79 ILE A O 1
ATOM 603 N N . SER A 1 80 ? -8.100 17.792 1.652 1.00 92.44 80 SER A N 1
ATOM 604 C CA . SER A 1 80 ? -7.832 16.411 2.073 1.00 92.44 80 SER A CA 1
ATOM 605 C C . SER A 1 80 ? -7.936 16.260 3.583 1.00 92.44 80 SER A C 1
ATOM 607 O O . SER A 1 80 ? -8.466 15.266 4.061 1.00 92.44 80 SER A O 1
ATOM 609 N N . ASP A 1 81 ? -7.485 17.253 4.338 1.00 92.25 81 ASP A N 1
ATOM 610 C CA . ASP A 1 81 ? -7.380 17.168 5.787 1.00 92.25 81 ASP A CA 1
ATOM 611 C C . ASP A 1 81 ? -8.765 17.194 6.433 1.00 92.25 81 ASP A C 1
ATOM 613 O O . ASP A 1 81 ? -9.052 16.364 7.300 1.00 92.25 81 ASP A O 1
ATOM 617 N N . TYR A 1 82 ? -9.659 18.040 5.916 1.00 95.62 82 TYR A N 1
ATOM 618 C CA . TYR A 1 82 ? -11.074 18.037 6.285 1.00 95.62 82 TYR A CA 1
ATOM 619 C C . TYR A 1 82 ? -11.783 16.742 5.883 1.00 95.62 82 TYR A C 1
ATOM 621 O O . TYR A 1 82 ? -12.568 16.215 6.669 1.00 95.62 82 TYR A O 1
ATOM 629 N N . LEU A 1 83 ? -11.493 16.193 4.699 1.00 95.25 83 LEU A N 1
ATOM 630 C CA . LEU A 1 83 ? -12.072 14.914 4.277 1.00 95.25 83 LEU A CA 1
ATOM 631 C C . LEU A 1 83 ? -11.649 13.774 5.205 1.00 95.25 83 LEU A C 1
ATOM 633 O O . LEU A 1 83 ? -12.497 12.994 5.627 1.00 95.25 83 LEU A O 1
ATOM 637 N N . ARG A 1 84 ? -10.371 13.700 5.591 1.00 93.06 84 ARG A N 1
ATOM 638 C CA . ARG A 1 84 ? -9.893 12.691 6.551 1.00 93.06 84 ARG A CA 1
ATOM 639 C C . ARG A 1 84 ? -10.621 12.796 7.893 1.00 93.06 84 ARG A C 1
ATOM 641 O O . ARG A 1 84 ? -11.002 11.776 8.457 1.00 93.06 84 ARG A O 1
ATOM 648 N N . MET A 1 85 ? -10.841 14.014 8.395 1.00 94.19 85 MET A N 1
ATOM 649 C CA . MET A 1 85 ? -11.623 14.227 9.618 1.00 94.19 85 MET A CA 1
ATOM 650 C C . MET A 1 85 ? -13.085 13.808 9.445 1.00 94.19 85 MET A C 1
ATOM 652 O O . MET A 1 85 ? -13.649 13.182 10.339 1.00 94.19 85 MET A O 1
ATOM 656 N N . LEU A 1 86 ? -13.695 14.114 8.299 1.00 94.94 86 LEU A N 1
ATOM 657 C CA . LEU A 1 86 ? -15.068 13.718 7.991 1.00 94.94 86 LEU A CA 1
ATOM 658 C C . LEU A 1 86 ? -15.210 12.188 7.997 1.00 94.94 86 LEU A C 1
ATOM 660 O O . LEU A 1 86 ? -16.059 11.657 8.707 1.00 94.94 86 LEU A O 1
ATOM 664 N N . PHE A 1 87 ? -14.343 11.470 7.279 1.00 91.75 87 PHE A N 1
ATOM 665 C CA . PHE A 1 87 ? -14.395 10.006 7.227 1.00 91.75 87 PHE A CA 1
ATOM 666 C C . PHE A 1 87 ? -14.082 9.349 8.576 1.00 91.75 87 PHE A C 1
ATOM 668 O O . PHE A 1 87 ? -14.683 8.332 8.905 1.00 91.75 87 PHE A O 1
ATOM 675 N N . ALA A 1 88 ? -13.200 9.930 9.389 1.00 90.62 88 ALA A N 1
ATOM 676 C CA . ALA A 1 88 ? -12.918 9.404 10.725 1.00 90.62 88 ALA A CA 1
ATOM 677 C C . ALA A 1 88 ? -14.076 9.612 11.717 1.00 90.62 88 ALA A C 1
ATOM 679 O O . ALA A 1 88 ? -14.234 8.831 12.646 1.00 90.62 88 ALA A O 1
ATOM 680 N N . THR A 1 89 ? -14.888 10.660 11.535 1.00 90.56 89 THR A N 1
ATOM 681 C CA . THR A 1 89 ? -15.947 11.028 12.493 1.00 90.56 89 THR A CA 1
ATOM 682 C C . THR A 1 89 ? -17.312 10.441 12.157 1.00 90.56 89 THR A C 1
ATOM 684 O O . THR A 1 89 ? -18.033 10.041 13.066 1.00 90.56 89 THR A O 1
ATOM 687 N N . VAL A 1 90 ? -17.685 10.406 10.875 1.00 91.81 90 VAL A N 1
ATOM 688 C CA . VAL A 1 90 ? -19.017 9.956 10.424 1.00 91.81 90 VAL A CA 1
ATOM 689 C C . VAL A 1 90 ? -18.959 8.855 9.363 1.00 91.81 90 VAL A C 1
ATOM 691 O O . VAL A 1 90 ? -19.992 8.482 8.811 1.00 91.81 90 VAL A O 1
ATOM 694 N N . GLY A 1 91 ? -17.766 8.347 9.045 1.00 89.31 91 GLY A N 1
ATOM 695 C CA . GLY A 1 91 ? -17.606 7.232 8.118 1.00 89.31 91 GLY A CA 1
ATOM 696 C C . GLY A 1 91 ? -18.207 5.945 8.680 1.00 89.31 91 GLY A C 1
ATOM 697 O O . GLY A 1 91 ? -18.012 5.613 9.847 1.00 89.31 91 GLY A O 1
ATOM 698 N N . VAL A 1 92 ? -18.926 5.216 7.826 1.00 88.31 92 VAL A N 1
ATOM 699 C CA . VAL A 1 92 ? -19.493 3.906 8.156 1.00 88.31 92 VAL A CA 1
ATOM 700 C C . VAL A 1 92 ? -18.583 2.819 7.593 1.00 88.31 92 VAL A C 1
ATOM 702 O O . VAL A 1 92 ? -18.297 2.787 6.391 1.00 88.31 92 VAL A O 1
ATOM 705 N N . GLY A 1 93 ? -18.106 1.944 8.477 1.00 89.25 93 GLY A N 1
ATOM 706 C CA . GLY A 1 93 ? -17.307 0.783 8.112 1.00 89.25 93 GLY A CA 1
ATOM 707 C C . GLY A 1 93 ? -18.126 -0.238 7.332 1.00 89.25 93 GLY A C 1
ATOM 708 O O . GLY A 1 93 ? -19.318 -0.409 7.571 1.00 89.25 93 GLY A O 1
ATOM 709 N N . HIS A 1 94 ? -17.485 -0.951 6.412 1.00 91.31 94 HIS A N 1
ATOM 710 C CA . HIS A 1 94 ? -18.115 -2.048 5.677 1.00 91.31 94 HIS A CA 1
ATOM 711 C C . HIS A 1 94 ? -17.262 -3.303 5.804 1.00 91.31 94 HIS A C 1
ATOM 713 O O . HIS A 1 94 ? -16.034 -3.219 5.795 1.00 91.31 94 HIS A O 1
ATOM 719 N N . CYS A 1 95 ? -17.908 -4.464 5.909 1.00 91.56 95 CYS A N 1
ATOM 720 C CA . CYS A 1 95 ? -17.198 -5.736 5.978 1.00 91.56 95 CYS A CA 1
ATOM 721 C C . CYS A 1 95 ? -16.363 -5.943 4.699 1.00 91.56 95 CYS A C 1
ATOM 723 O O . CYS A 1 95 ? -16.928 -5.882 3.600 1.00 91.56 95 CYS A O 1
ATOM 725 N N . PRO A 1 96 ? -15.048 -6.207 4.815 1.00 89.56 96 PRO A N 1
ATOM 726 C CA . PRO A 1 96 ? -14.181 -6.358 3.652 1.00 89.56 96 PRO A CA 1
ATOM 727 C C . PRO A 1 96 ? -14.495 -7.623 2.839 1.00 89.56 96 PRO A C 1
ATOM 729 O O . PRO A 1 96 ? -14.396 -7.592 1.620 1.00 89.56 96 PRO A O 1
ATOM 732 N N . TYR A 1 97 ? -14.967 -8.697 3.479 1.00 88.94 97 TYR A N 1
ATOM 733 C CA . TYR A 1 97 ? -15.327 -9.951 2.803 1.00 88.94 97 TYR A CA 1
ATOM 734 C C . TYR A 1 97 ? -16.681 -9.913 2.089 1.00 88.94 97 TYR A C 1
ATOM 736 O O . TYR A 1 97 ? -16.923 -10.676 1.162 1.00 88.94 97 TYR A O 1
ATOM 744 N N . CYS A 1 98 ? -17.568 -8.993 2.473 1.00 88.12 98 CYS A N 1
ATOM 745 C CA . CYS A 1 98 ? -18.835 -8.801 1.769 1.00 88.12 98 CYS A CA 1
ATOM 746 C C . CYS A 1 98 ? -18.671 -8.035 0.443 1.00 88.12 98 CYS A C 1
ATOM 748 O O . CYS A 1 98 ? -19.626 -7.965 -0.337 1.00 88.12 98 CYS A O 1
ATOM 750 N N . GLN A 1 99 ? -17.512 -7.414 0.190 1.00 73.56 99 GLN A N 1
ATOM 751 C CA . GLN A 1 99 ? -17.283 -6.647 -1.035 1.00 73.56 99 GLN A CA 1
ATOM 752 C C . GLN A 1 99 ? -17.369 -7.558 -2.269 1.00 73.56 99 GLN A C 1
ATOM 754 O O . GLN A 1 99 ? -16.851 -8.667 -2.274 1.00 73.56 99 GLN A O 1
ATOM 759 N N . GLY A 1 100 ? -18.062 -7.1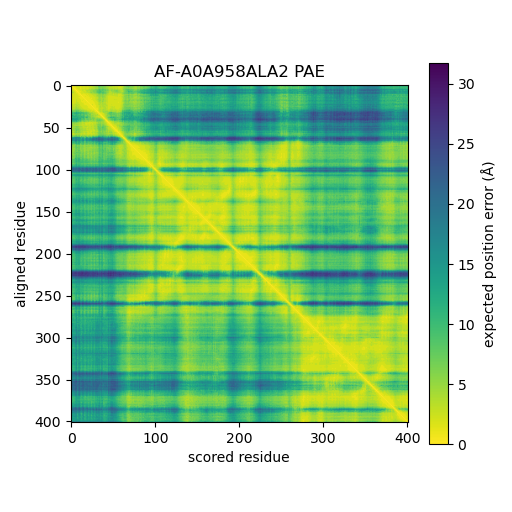04 -3.319 1.00 64.19 100 GLY A N 1
ATOM 760 C CA . GLY A 1 100 ? -18.272 -7.889 -4.545 1.00 64.19 100 GLY A CA 1
ATOM 761 C C . GLY A 1 100 ? -19.439 -8.886 -4.490 1.00 64.19 100 GLY A C 1
ATOM 762 O O . GLY A 1 100 ? -19.821 -9.428 -5.525 1.00 64.19 100 GLY A O 1
ATOM 763 N N . THR A 1 101 ? -20.065 -9.081 -3.326 1.00 69.69 101 THR A N 1
ATOM 764 C CA . THR A 1 101 ? -21.340 -9.807 -3.212 1.00 69.69 101 THR A CA 1
ATOM 765 C C . THR A 1 101 ? -22.533 -8.862 -3.409 1.00 69.69 101 THR A C 1
ATOM 767 O O . THR A 1 101 ? -22.403 -7.641 -3.330 1.00 69.69 101 THR A O 1
ATOM 770 N N . ASN A 1 102 ? -23.740 -9.408 -3.594 1.00 67.00 102 ASN A N 1
ATOM 771 C CA . ASN A 1 102 ? -24.978 -8.612 -3.652 1.00 67.00 102 ASN A CA 1
ATOM 772 C C . ASN A 1 102 ? -25.359 -7.952 -2.308 1.00 67.00 102 ASN A C 1
ATOM 774 O O . ASN A 1 102 ? -26.406 -7.307 -2.224 1.00 67.00 102 ASN A O 1
ATOM 778 N N . ARG A 1 103 ? -24.563 -8.130 -1.244 1.00 73.94 103 ARG A N 1
ATOM 779 C CA . ARG A 1 103 ? -24.888 -7.672 0.108 1.00 73.94 103 ARG A CA 1
ATOM 780 C C . ARG A 1 103 ? -23.666 -7.075 0.798 1.00 73.94 103 ARG A C 1
ATOM 782 O O . ARG A 1 103 ? -22.966 -7.748 1.546 1.00 73.94 103 ARG A O 1
ATOM 789 N N . GLN A 1 104 ? -23.444 -5.779 0.607 1.00 83.81 104 GLN A N 1
ATOM 790 C CA . GLN A 1 104 ? -22.441 -5.056 1.382 1.00 83.81 104 GLN A CA 1
ATOM 791 C C . GLN A 1 104 ? -22.985 -4.778 2.789 1.00 83.81 104 GLN A C 1
ATOM 793 O O . GLN A 1 104 ? -23.946 -4.030 2.954 1.00 83.81 104 GLN A O 1
ATOM 798 N N . THR A 1 105 ? -22.402 -5.425 3.799 1.00 89.88 105 THR A N 1
ATOM 799 C CA . THR A 1 105 ? -22.847 -5.284 5.191 1.00 89.88 105 THR A CA 1
ATOM 800 C C . THR A 1 105 ? -22.065 -4.172 5.885 1.00 89.88 105 THR A C 1
ATOM 802 O O . THR A 1 105 ? -20.834 -4.227 5.949 1.00 89.88 105 THR A O 1
ATOM 805 N N . GLU A 1 106 ? -22.782 -3.180 6.411 1.00 91.12 106 GLU A N 1
ATOM 806 C CA . GLU A 1 106 ? -22.229 -2.170 7.316 1.00 91.12 106 GLU A CA 1
ATOM 807 C C . GLU A 1 106 ? -21.760 -2.838 8.612 1.00 91.12 106 GLU A C 1
ATOM 809 O O . GLU A 1 106 ? -22.449 -3.694 9.173 1.00 91.12 106 GLU A O 1
ATOM 814 N N . VAL A 1 107 ? -20.581 -2.452 9.091 1.00 90.69 107 VAL A N 1
ATOM 815 C CA . VAL A 1 107 ? -20.029 -2.924 10.361 1.00 90.69 107 VAL A CA 1
ATOM 816 C C . VAL A 1 107 ? -19.782 -1.728 11.272 1.00 90.69 107 VAL A C 1
ATOM 818 O O . VAL A 1 107 ? -19.237 -0.714 10.826 1.00 90.69 107 VAL A O 1
ATOM 821 N N . PRO A 1 108 ? -20.192 -1.803 12.546 1.00 84.19 108 PRO A N 1
ATOM 822 C CA . PRO A 1 108 ? -20.033 -0.681 13.446 1.00 84.19 108 PRO A CA 1
ATOM 823 C C . PRO A 1 108 ? -18.569 -0.517 13.857 1.00 84.19 108 PRO A C 1
ATOM 825 O O . PRO A 1 108 ? -17.839 -1.492 14.044 1.00 84.19 108 PRO A O 1
ATOM 828 N N . THR A 1 109 ? -18.181 0.733 14.081 1.00 91.25 109 THR A N 1
ATOM 829 C CA . THR A 1 109 ? -16.919 1.089 14.729 1.00 91.25 109 THR A CA 1
ATOM 830 C C . THR A 1 109 ? -17.004 0.784 16.225 1.00 91.25 109 THR A C 1
ATOM 832 O O . THR A 1 109 ? -17.991 1.142 16.886 1.00 91.25 109 THR A O 1
ATOM 835 N N . ARG A 1 110 ? -15.987 0.111 16.768 1.00 92.75 110 ARG A N 1
ATOM 836 C CA . ARG A 1 110 ? -15.906 -0.260 18.187 1.00 92.75 110 ARG A CA 1
ATOM 837 C C . ARG A 1 110 ? -14.536 0.072 18.765 1.00 92.75 110 ARG A C 1
ATOM 839 O O . ARG A 1 110 ? -13.518 -0.150 18.116 1.00 92.75 110 ARG A O 1
ATOM 846 N N . SER A 1 111 ? -14.510 0.552 20.005 1.00 94.00 111 SER A N 1
ATOM 847 C CA . SER A 1 111 ? -13.262 0.634 20.770 1.00 94.00 111 SER A CA 1
ATOM 848 C C . SER A 1 111 ? -12.844 -0.757 21.248 1.00 94.00 111 SER A C 1
ATOM 850 O O . SER A 1 111 ? -13.684 -1.644 21.422 1.00 94.00 111 SER A O 1
ATOM 852 N N . THR A 1 112 ? -11.556 -0.964 21.519 1.00 94.94 112 THR A N 1
ATOM 853 C CA . THR A 1 112 ? -11.067 -2.245 22.058 1.00 94.94 112 THR A CA 1
ATOM 854 C C . THR A 1 112 ? -11.714 -2.598 23.399 1.00 94.94 112 THR A C 1
ATOM 856 O O . THR A 1 112 ? -11.991 -3.765 23.668 1.00 94.94 112 THR A O 1
ATOM 859 N N . HIS A 1 113 ? -12.080 -1.595 24.201 1.00 94.62 113 HIS A N 1
ATOM 860 C CA . HIS A 1 113 ? -12.872 -1.790 25.416 1.00 94.62 113 HIS A CA 1
ATOM 861 C C . HIS A 1 113 ? -14.294 -2.292 25.132 1.00 94.62 113 HIS A C 1
ATOM 863 O O . HIS A 1 113 ? -14.735 -3.232 25.784 1.00 94.62 113 HIS A O 1
ATOM 869 N N . GLN A 1 114 ? -14.997 -1.731 24.143 1.00 94.44 114 GLN A N 1
ATOM 870 C CA . GLN A 1 114 ? -16.325 -2.224 23.750 1.00 94.44 114 GLN A CA 1
ATOM 871 C C . GLN A 1 114 ? -16.264 -3.653 23.199 1.00 94.44 114 GLN A C 1
ATOM 873 O O . GLN A 1 114 ? -17.162 -4.457 23.451 1.00 94.44 114 GLN A O 1
ATOM 878 N N . MET A 1 115 ? -15.202 -3.982 22.456 1.00 94.81 115 MET A N 1
ATOM 879 C CA . MET A 1 115 ? -14.965 -5.347 21.982 1.00 94.81 115 MET A CA 1
ATOM 880 C C . MET A 1 115 ? -14.764 -6.308 23.158 1.00 94.81 115 MET A C 1
ATOM 882 O O . MET A 1 115 ? -15.422 -7.347 23.212 1.00 94.81 115 MET A O 1
ATOM 886 N N . LEU A 1 116 ? -13.920 -5.936 24.127 1.00 93.44 116 LEU A N 1
ATOM 887 C CA . LEU A 1 116 ? -13.698 -6.709 25.348 1.00 93.44 116 LEU A CA 1
ATOM 888 C C . LEU A 1 116 ? -15.002 -6.912 26.130 1.00 93.44 116 LEU A C 1
ATOM 890 O O . LEU A 1 116 ? -15.330 -8.043 26.477 1.00 93.44 116 LEU A O 1
ATOM 894 N N . GLU A 1 117 ? -15.763 -5.846 26.386 1.00 92.19 117 GLU A N 1
ATOM 895 C CA . GLU A 1 117 ? -17.046 -5.926 27.097 1.00 92.19 117 GLU A CA 1
ATOM 896 C C . GLU A 1 117 ? -18.016 -6.882 26.400 1.00 92.19 117 GLU A C 1
ATOM 898 O O . GLU A 1 117 ? -18.674 -7.694 27.055 1.00 92.19 117 GLU A O 1
ATOM 903 N N . ARG A 1 118 ? -18.078 -6.844 25.063 1.00 91.75 118 ARG A N 1
ATOM 904 C CA . ARG A 1 118 ? -18.921 -7.766 24.303 1.00 91.75 118 ARG A CA 1
ATOM 905 C C . ARG A 1 118 ? -18.440 -9.208 24.417 1.00 91.75 118 ARG A C 1
ATOM 907 O O . ARG A 1 118 ? -19.272 -10.088 24.632 1.00 91.75 118 ARG A O 1
ATOM 914 N N . MET A 1 119 ? -17.139 -9.468 24.314 1.00 89.81 119 MET A N 1
ATOM 915 C CA . MET A 1 119 ? -16.587 -10.813 24.520 1.00 89.81 119 MET A CA 1
ATOM 916 C C . MET A 1 119 ? -16.902 -11.339 25.922 1.00 89.81 119 MET A C 1
ATOM 918 O O . MET A 1 119 ? -17.358 -12.469 26.066 1.00 89.81 119 MET A O 1
ATOM 922 N N . LEU A 1 120 ? -16.722 -10.503 26.945 1.00 88.88 120 LEU A N 1
ATOM 923 C CA . LEU A 1 120 ? -17.028 -10.837 28.334 1.00 88.88 120 LEU A CA 1
ATOM 924 C C . LEU A 1 120 ? -18.535 -10.924 28.610 1.00 88.88 120 LEU A C 1
ATOM 926 O O . LEU A 1 120 ? -18.909 -11.351 29.689 1.00 88.88 120 LEU A O 1
ATOM 930 N N . SER A 1 121 ? -19.417 -10.545 27.680 1.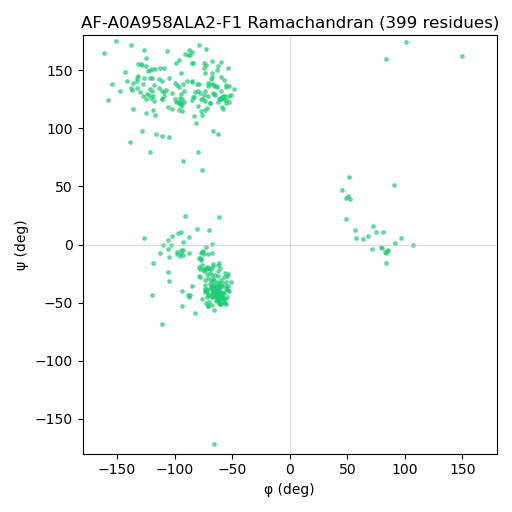00 89.00 121 SER A N 1
ATOM 931 C CA . SER A 1 121 ? -20.862 -10.785 27.826 1.00 89.00 121 SER A CA 1
ATOM 932 C C . SER A 1 121 ? -21.273 -12.224 27.493 1.00 89.00 121 SER A C 1
ATOM 934 O O . SER A 1 121 ? -22.405 -12.623 27.774 1.00 89.00 121 SER A O 1
ATOM 936 N N . LEU A 1 122 ? -20.369 -13.006 26.892 1.00 89.31 122 LEU A N 1
ATOM 937 C CA . LEU A 1 122 ? -20.584 -14.426 26.638 1.00 89.31 122 LEU A CA 1
ATOM 938 C C . LEU A 1 122 ? -20.505 -15.234 27.946 1.00 89.31 122 LEU A C 1
ATOM 940 O O . LEU A 1 122 ? -19.822 -14.822 28.882 1.00 89.31 122 LEU A O 1
ATOM 944 N N . PRO A 1 123 ? -21.165 -16.402 28.027 1.00 88.50 123 PRO A N 1
ATOM 945 C CA . PRO A 1 123 ? -21.123 -17.237 29.218 1.00 88.50 123 PRO A CA 1
ATOM 946 C C . PRO A 1 123 ? -19.722 -17.751 29.525 1.00 88.50 123 PRO A C 1
ATOM 948 O O . PRO A 1 123 ? -18.926 -18.030 28.622 1.00 88.50 123 PRO A O 1
ATOM 951 N N . GLU A 1 124 ? -19.461 -17.953 30.813 1.00 88.62 124 GLU A N 1
ATOM 952 C CA . GLU A 1 124 ? -18.220 -18.549 31.289 1.00 88.62 124 GLU A CA 1
ATOM 953 C C . GLU A 1 124 ? -17.964 -19.916 30.635 1.00 88.62 124 GLU A C 1
ATOM 955 O O . GLU A 1 124 ? -18.872 -20.730 30.453 1.00 88.62 124 GLU A O 1
ATOM 960 N N . GLY A 1 125 ? -16.711 -20.152 30.248 1.00 87.94 125 GLY A N 1
ATOM 961 C CA . GLY A 1 125 ? -16.299 -21.352 29.522 1.00 87.94 125 GLY A CA 1
ATOM 962 C C . GLY A 1 125 ? -16.467 -21.275 28.001 1.00 87.94 125 GLY A C 1
ATOM 963 O O . GLY A 1 125 ? -16.016 -22.190 27.319 1.00 87.94 125 GLY A O 1
ATOM 964 N N . THR A 1 126 ? -17.052 -20.205 27.453 1.00 90.31 126 THR A N 1
ATOM 965 C CA . THR A 1 126 ? -17.105 -19.995 25.994 1.00 90.31 126 THR A CA 1
ATOM 966 C C . THR A 1 126 ? -15.702 -19.753 25.441 1.00 90.31 126 THR A C 1
ATOM 968 O O . THR A 1 126 ? -14.974 -18.905 25.957 1.00 90.31 126 THR A O 1
ATOM 971 N N . GLU A 1 127 ? -15.322 -20.473 24.388 1.00 91.88 127 GLU A N 1
ATOM 972 C CA . GLU A 1 127 ? -14.049 -20.277 23.692 1.00 91.88 127 GLU A CA 1
ATOM 973 C C . GLU A 1 127 ? -14.250 -19.358 22.485 1.00 91.88 127 GLU A C 1
ATOM 975 O O . GLU A 1 127 ? -15.044 -19.651 21.584 1.00 91.88 127 GLU A O 1
ATOM 980 N N . VAL A 1 128 ? -13.520 -18.245 22.473 1.00 91.94 128 VAL A N 1
ATOM 981 C CA . VAL A 1 128 ? -13.547 -17.243 21.407 1.00 91.94 128 VAL A CA 1
ATOM 982 C C . VAL A 1 128 ? -12.163 -17.135 20.784 1.00 91.94 128 VAL A C 1
ATOM 984 O O . VAL A 1 128 ? -11.165 -16.921 21.473 1.00 91.94 128 VAL A O 1
ATOM 987 N N . GLU A 1 129 ? -12.115 -17.246 19.464 1.00 94.81 129 GLU A N 1
ATOM 988 C CA . GLU A 1 129 ? -10.930 -16.992 18.658 1.00 94.81 129 GLU A CA 1
ATOM 989 C C . GLU A 1 129 ? -11.019 -15.593 18.046 1.00 94.81 129 GLU A C 1
ATOM 991 O O . GLU A 1 129 ? -12.005 -15.249 17.385 1.00 94.81 129 GLU A O 1
ATOM 996 N N . ILE A 1 130 ? -9.983 -14.788 18.283 1.00 95.81 130 ILE A N 1
ATOM 997 C CA . ILE A 1 130 ? -9.815 -13.475 17.663 1.00 95.81 130 ILE A CA 1
ATOM 998 C C . ILE A 1 130 ? -8.959 -13.666 16.421 1.00 95.81 130 ILE A C 1
ATOM 1000 O O . ILE A 1 130 ? -7.847 -14.203 16.490 1.00 95.81 130 ILE A O 1
ATOM 1004 N N . ARG A 1 131 ? -9.466 -13.208 15.283 1.00 96.50 131 ARG A N 1
ATOM 1005 C CA . ARG A 1 131 ? -8.763 -13.267 14.007 1.00 96.50 131 ARG A CA 1
ATOM 1006 C C . ARG A 1 131 ? -8.660 -11.887 13.387 1.00 96.50 131 ARG A C 1
ATOM 1008 O O . ARG A 1 131 ? -9.499 -11.028 13.636 1.00 96.50 131 ARG A O 1
ATOM 1015 N N . ALA A 1 132 ? -7.647 -11.686 12.564 1.00 96.00 132 ALA A N 1
ATOM 1016 C CA . ALA A 1 132 ? -7.461 -10.459 11.813 1.00 96.00 132 ALA A CA 1
ATOM 1017 C C . ALA A 1 132 ? -7.445 -10.771 10.311 1.00 96.00 132 ALA A C 1
ATOM 1019 O O . ALA A 1 132 ? -6.670 -11.635 9.892 1.00 96.00 132 ALA A O 1
ATOM 1020 N N . PRO A 1 133 ? -8.282 -10.110 9.498 1.00 94.25 133 PRO A N 1
ATOM 1021 C CA . PRO A 1 133 ? -8.304 -10.335 8.060 1.00 94.25 133 PRO A CA 1
ATOM 1022 C C . PRO A 1 133 ? -6.995 -9.867 7.419 1.00 94.25 133 PRO A C 1
ATOM 1024 O O . PRO A 1 133 ? -6.481 -8.807 7.765 1.00 94.25 133 PRO A O 1
ATOM 1027 N N . VAL A 1 134 ? -6.449 -10.640 6.482 1.00 93.19 134 VAL A N 1
ATOM 1028 C CA . VAL A 1 134 ? -5.222 -10.277 5.761 1.00 93.19 134 VAL A CA 1
ATOM 1029 C C . VAL A 1 134 ? -5.432 -10.420 4.259 1.00 93.19 134 VAL A C 1
ATOM 1031 O O . VAL A 1 134 ? -5.931 -11.433 3.776 1.00 93.19 134 VAL A O 1
ATOM 1034 N N . PHE A 1 135 ? -5.049 -9.389 3.506 1.00 89.44 135 PHE A N 1
ATOM 1035 C CA . PHE A 1 135 ? -5.351 -9.290 2.079 1.00 89.44 135 PHE A CA 1
ATOM 1036 C C . PHE A 1 135 ? -4.091 -9.373 1.230 1.00 89.44 135 PHE A C 1
ATOM 1038 O O . PHE A 1 135 ? -3.048 -8.806 1.560 1.00 89.44 135 PHE A O 1
ATOM 1045 N N . LYS A 1 136 ? -4.205 -10.050 0.085 1.00 88.25 136 LYS A N 1
ATOM 1046 C CA . LYS A 1 136 ? -3.136 -10.118 -0.910 1.00 88.25 136 LYS A CA 1
ATOM 1047 C C . LYS A 1 136 ? -2.820 -8.716 -1.426 1.00 88.25 136 LYS A C 1
ATOM 1049 O O . LYS A 1 136 ? -3.688 -8.012 -1.941 1.00 88.25 136 LYS A O 1
ATOM 1054 N N . PHE A 1 137 ? -1.555 -8.319 -1.331 1.00 85.06 137 PHE A N 1
ATOM 1055 C CA . PHE A 1 137 ? -1.107 -7.054 -1.903 1.00 85.06 137 PHE A CA 1
ATOM 1056 C C . PHE A 1 137 ? -1.127 -7.126 -3.427 1.00 85.06 137 PHE A C 1
ATOM 1058 O O . PHE A 1 137 ? -0.662 -8.100 -4.020 1.00 85.06 137 PHE A O 1
ATOM 1065 N N . TYR A 1 138 ? -1.596 -6.059 -4.078 1.00 83.81 138 TYR A N 1
ATOM 1066 C CA . TYR A 1 138 ? -1.590 -5.999 -5.536 1.00 83.81 138 TYR A CA 1
ATOM 1067 C C . TYR A 1 138 ? -0.172 -6.218 -6.081 1.00 83.81 138 TYR A C 1
ATOM 1069 O O . TYR A 1 138 ? 0.778 -5.538 -5.677 1.00 83.81 138 TYR A O 1
ATOM 1077 N N . GLY A 1 139 ? -0.049 -7.170 -7.008 1.00 78.06 139 GLY A N 1
ATOM 1078 C CA . GLY A 1 139 ? 1.198 -7.556 -7.662 1.00 78.06 139 GLY A CA 1
ATOM 1079 C C . GLY A 1 139 ? 2.070 -8.547 -6.883 1.00 78.06 139 GLY A C 1
ATOM 1080 O O . GLY A 1 139 ? 2.960 -9.136 -7.497 1.00 78.06 139 GLY A O 1
ATOM 1081 N N . GLU A 1 140 ? 1.853 -8.749 -5.583 1.00 83.88 140 GLU A N 1
ATOM 1082 C CA . GLU A 1 140 ? 2.557 -9.782 -4.808 1.00 83.88 140 GLU A CA 1
ATOM 1083 C C . GLU A 1 140 ? 1.837 -11.130 -4.900 1.00 83.88 140 GLU A C 1
ATOM 1085 O O . GLU A 1 140 ? 0.677 -11.197 -5.306 1.00 83.88 140 GLU A O 1
ATOM 1090 N N . ASP A 1 141 ? 2.551 -12.200 -4.549 1.00 85.50 141 ASP A N 1
ATOM 1091 C CA . ASP A 1 141 ? 1.985 -13.543 -4.471 1.00 85.50 141 ASP A CA 1
ATOM 1092 C C . ASP A 1 141 ? 1.450 -13.862 -3.060 1.00 85.50 141 ASP A C 1
ATOM 1094 O O . ASP A 1 141 ? 1.744 -13.165 -2.083 1.00 85.50 141 ASP A O 1
ATOM 1098 N N . LEU A 1 142 ? 0.635 -14.910 -2.943 1.00 90.12 142 LEU A N 1
ATOM 1099 C CA . LEU A 1 142 ? 0.076 -15.377 -1.673 1.00 90.12 142 LEU A CA 1
ATOM 1100 C C . LEU A 1 142 ? 1.177 -15.843 -0.715 1.00 90.12 142 LEU A C 1
ATOM 1102 O O . LEU A 1 142 ? 1.073 -15.632 0.489 1.00 90.12 142 LEU A O 1
ATOM 1106 N N . ASN A 1 143 ? 2.275 -16.392 -1.236 1.00 89.19 143 ASN A N 1
ATOM 1107 C CA . ASN A 1 143 ? 3.432 -16.764 -0.420 1.00 89.19 143 ASN A CA 1
ATOM 1108 C C . ASN A 1 143 ? 4.048 -15.548 0.280 1.00 89.19 143 ASN A C 1
ATOM 1110 O O . ASN A 1 143 ? 4.347 -15.616 1.470 1.00 89.19 143 ASN A O 1
ATOM 1114 N N . TYR A 1 144 ? 4.179 -14.420 -0.421 1.00 88.44 144 TYR A N 1
ATOM 1115 C CA . TYR A 1 144 ? 4.630 -13.164 0.169 1.00 88.44 144 TYR A CA 1
ATOM 1116 C C . TYR A 1 144 ? 3.693 -12.702 1.292 1.00 88.44 144 TYR A C 1
ATOM 1118 O O . TYR A 1 144 ? 4.174 -12.250 2.329 1.00 88.44 144 TYR A O 1
ATOM 1126 N N . LEU A 1 145 ? 2.371 -12.823 1.113 1.00 91.62 145 LEU A N 1
ATOM 1127 C CA . LEU A 1 145 ? 1.399 -12.503 2.165 1.00 91.62 145 LEU A CA 1
ATOM 1128 C C . LEU A 1 145 ? 1.603 -13.390 3.403 1.00 91.62 145 LEU A C 1
ATOM 1130 O O . LEU A 1 145 ? 1.714 -12.875 4.513 1.00 91.62 145 LEU A O 1
ATOM 1134 N N . LEU A 1 146 ? 1.691 -14.710 3.221 1.00 94.12 146 LEU A N 1
ATOM 1135 C CA . LEU A 1 146 ? 1.899 -15.659 4.320 1.00 94.12 146 LEU A CA 1
ATOM 1136 C C . LEU A 1 146 ? 3.238 -15.413 5.041 1.00 94.12 146 LEU A C 1
ATOM 1138 O O . LEU A 1 146 ? 3.305 -15.470 6.271 1.00 94.12 146 LEU A O 1
ATOM 1142 N N . ASP A 1 147 ? 4.288 -15.070 4.294 1.00 91.75 147 ASP A N 1
ATOM 1143 C CA . ASP A 1 147 ? 5.594 -14.697 4.841 1.00 91.75 147 ASP A CA 1
ATOM 1144 C C . ASP A 1 147 ? 5.565 -13.373 5.613 1.00 91.75 147 ASP A C 1
ATOM 1146 O O . ASP A 1 147 ? 6.228 -13.256 6.649 1.00 91.75 147 ASP A O 1
ATOM 1150 N N . ASP A 1 148 ? 4.802 -12.382 5.149 1.00 90.12 148 ASP A N 1
ATOM 1151 C CA . ASP A 1 148 ? 4.600 -11.108 5.848 1.00 90.12 148 ASP A CA 1
ATOM 1152 C C . ASP A 1 148 ? 3.896 -11.331 7.195 1.00 90.12 148 ASP A C 1
ATOM 1154 O O . ASP A 1 148 ? 4.381 -10.877 8.236 1.00 90.12 148 ASP A O 1
ATOM 1158 N N . VAL A 1 149 ? 2.821 -12.125 7.201 1.00 93.69 149 VAL A N 1
ATOM 1159 C CA . VAL A 1 149 ? 2.100 -12.527 8.421 1.00 93.69 149 VAL A CA 1
ATOM 1160 C C . VAL A 1 149 ? 3.032 -13.267 9.387 1.00 93.69 149 VAL A C 1
ATOM 1162 O O . VAL A 1 149 ? 3.082 -12.946 10.579 1.00 93.69 149 VAL A O 1
ATOM 1165 N N . ARG A 1 150 ? 3.840 -14.200 8.874 1.00 93.62 150 ARG A N 1
ATOM 1166 C CA . ARG A 1 150 ? 4.835 -14.939 9.662 1.00 93.62 150 ARG A CA 1
ATOM 1167 C C . ARG A 1 150 ? 5.901 -14.023 10.262 1.00 93.62 150 ARG A C 1
ATOM 1169 O O . ARG A 1 150 ? 6.249 -14.159 11.433 1.00 93.62 150 ARG A O 1
ATOM 1176 N N . THR A 1 151 ? 6.410 -13.068 9.485 1.00 91.31 151 THR A N 1
ATOM 1177 C CA . THR A 1 151 ? 7.443 -12.112 9.926 1.00 91.31 151 THR A CA 1
ATOM 1178 C C . THR A 1 151 ? 6.913 -11.163 11.002 1.00 91.31 151 THR A C 1
ATOM 1180 O O . THR A 1 151 ? 7.662 -10.761 11.893 1.00 91.31 151 THR A O 1
ATOM 1183 N N . LYS A 1 152 ? 5.609 -10.864 10.979 1.00 89.94 152 LYS A N 1
ATOM 1184 C CA . LYS A 1 152 ? 4.902 -10.121 12.034 1.00 89.94 152 LYS A CA 1
ATOM 1185 C C . LYS A 1 152 ? 4.684 -10.934 13.322 1.00 89.94 152 LYS A C 1
ATOM 1187 O O . LYS A 1 152 ? 4.186 -10.381 14.297 1.00 89.94 152 LYS A O 1
ATOM 1192 N N . GLY A 1 153 ? 5.093 -12.206 13.359 1.00 91.31 153 GLY A N 1
ATOM 1193 C CA . GLY A 1 153 ? 5.103 -13.043 14.563 1.00 91.31 153 GLY A CA 1
ATOM 1194 C C . GLY A 1 153 ? 3.890 -13.958 14.728 1.00 91.31 153 GLY A C 1
ATOM 1195 O O . GLY A 1 153 ? 3.780 -14.633 15.751 1.00 91.31 153 GLY A O 1
ATOM 1196 N N . TYR A 1 154 ? 2.998 -14.019 13.739 1.00 93.44 154 TYR A N 1
ATOM 1197 C CA . TYR A 1 154 ? 1.836 -14.902 13.772 1.00 93.44 154 TYR A CA 1
ATOM 1198 C C . TYR A 1 154 ? 2.217 -16.297 13.278 1.00 93.44 154 TYR A C 1
ATOM 1200 O O . TYR A 1 154 ? 2.993 -16.454 12.336 1.00 93.44 154 TYR A O 1
ATOM 1208 N N . ARG A 1 155 ? 1.677 -17.328 13.935 1.00 93.88 155 ARG A N 1
ATOM 1209 C CA . ARG A 1 155 ? 1.994 -18.733 13.635 1.00 93.88 155 ARG A CA 1
ATOM 1210 C C . ARG A 1 155 ? 0.888 -19.460 12.880 1.00 93.88 155 ARG A C 1
ATOM 1212 O O . ARG A 1 155 ? 1.185 -20.365 12.110 1.00 93.88 155 ARG A O 1
ATOM 1219 N N . HIS A 1 156 ? -0.367 -19.092 13.109 1.00 95.62 156 HIS A N 1
ATOM 1220 C CA . HIS A 1 156 ? -1.509 -19.788 12.532 1.00 95.62 156 HIS A CA 1
ATOM 1221 C C . HIS A 1 156 ? -2.342 -18.828 11.693 1.00 95.62 156 HIS A C 1
ATOM 1223 O O . HIS A 1 156 ? -2.519 -17.663 12.057 1.00 95.62 156 HIS A O 1
ATOM 1229 N N . VAL A 1 157 ? -2.870 -19.346 10.593 1.00 96.81 157 VAL A N 1
ATOM 1230 C CA . VAL A 1 157 ? -3.835 -18.659 9.735 1.00 96.81 157 VAL A CA 1
ATOM 1231 C C . VAL A 1 157 ? -5.036 -19.563 9.513 1.00 96.81 157 VAL A C 1
ATOM 1233 O O . VAL A 1 157 ? -4.927 -20.785 9.597 1.00 96.81 157 VAL A O 1
ATOM 1236 N N . VAL A 1 158 ? -6.183 -18.967 9.236 1.00 96.19 158 VAL A N 1
ATOM 1237 C CA . VAL A 1 158 ? -7.381 -19.662 8.782 1.00 96.19 158 VAL A CA 1
ATOM 1238 C C . VAL A 1 158 ? -7.616 -19.263 7.333 1.00 96.19 158 VAL A C 1
ATOM 1240 O O . VAL A 1 158 ? -7.660 -18.074 7.032 1.00 96.19 158 VAL A O 1
ATOM 1243 N N . ILE A 1 159 ? -7.726 -20.250 6.449 1.00 95.56 159 ILE 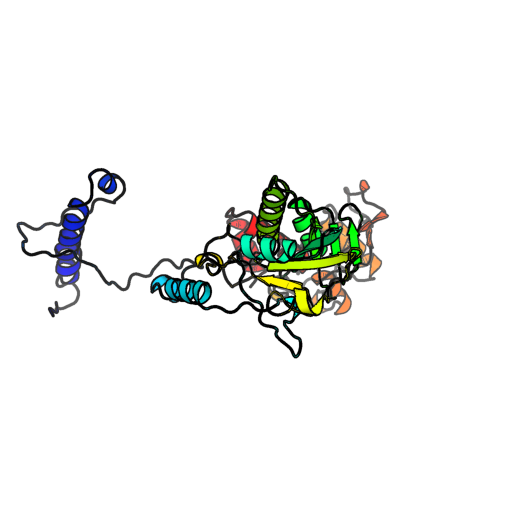A N 1
ATOM 1244 C CA . ILE A 1 159 ? -7.952 -20.069 5.012 1.00 95.56 159 ILE A CA 1
ATOM 1245 C C . ILE A 1 159 ? -9.280 -20.746 4.685 1.00 95.56 159 ILE A C 1
ATOM 1247 O O . ILE A 1 159 ? -9.420 -21.949 4.904 1.00 95.56 159 ILE A O 1
ATOM 1251 N N . ASP A 1 160 ? -10.278 -19.975 4.254 1.00 92.25 160 ASP A N 1
ATOM 1252 C CA . ASP A 1 160 ? -11.648 -20.444 3.975 1.00 92.25 160 ASP A CA 1
ATOM 1253 C C . ASP A 1 160 ? -12.243 -21.297 5.115 1.00 92.25 160 ASP A C 1
ATOM 1255 O O . ASP A 1 160 ? -12.891 -22.328 4.918 1.00 92.25 160 ASP A O 1
ATOM 1259 N N . GLY A 1 161 ? -11.975 -20.883 6.356 1.00 90.50 161 GLY A N 1
ATOM 1260 C CA . GLY A 1 161 ? -12.432 -21.569 7.567 1.00 90.50 161 GLY A CA 1
ATOM 1261 C C . GLY A 1 161 ? -11.572 -22.757 8.017 1.00 90.50 161 GLY A C 1
ATOM 1262 O O . GLY A 1 161 ? -11.806 -23.271 9.112 1.00 90.50 161 GLY A O 1
ATOM 1263 N N . GLN A 1 162 ? -10.562 -23.172 7.247 1.00 93.94 162 GLN A N 1
ATOM 1264 C CA . GLN A 1 162 ? -9.643 -24.253 7.621 1.00 93.94 162 GLN A CA 1
ATOM 1265 C C . GLN A 1 162 ? -8.374 -23.708 8.296 1.00 93.94 162 GLN A C 1
ATOM 1267 O O . GLN A 1 162 ? -7.748 -22.791 7.768 1.00 93.94 162 GLN A O 1
ATOM 1272 N N . PRO A 1 163 ? -7.965 -24.235 9.465 1.00 95.12 163 PRO A N 1
ATOM 1273 C CA . PRO A 1 163 ? -6.760 -23.781 10.152 1.00 95.12 163 PRO A CA 1
ATOM 1274 C C . PRO A 1 163 ? -5.481 -24.361 9.526 1.00 95.12 163 PRO A C 1
ATOM 1276 O O . PRO A 1 163 ? -5.393 -25.560 9.264 1.00 95.12 163 PRO A O 1
ATOM 1279 N N . HIS A 1 164 ? -4.452 -23.526 9.386 1.00 96.38 164 HIS A N 1
ATOM 1280 C CA . HIS A 1 164 ? -3.125 -23.884 8.879 1.00 96.38 164 HIS A CA 1
ATOM 1281 C C . HIS A 1 164 ? -2.005 -23.338 9.790 1.00 96.38 164 HIS A C 1
ATOM 1283 O O . HIS A 1 164 ? -2.121 -22.246 10.353 1.00 96.38 164 HIS A O 1
ATOM 1289 N N . ASP A 1 165 ? -0.903 -24.088 9.930 1.00 95.75 165 ASP A N 1
ATOM 1290 C CA . ASP A 1 165 ? 0.325 -23.657 10.627 1.00 95.75 165 ASP A CA 1
ATOM 1291 C C . ASP A 1 165 ? 1.331 -23.112 9.595 1.00 95.75 165 ASP A C 1
ATOM 1293 O O . ASP A 1 165 ? 1.751 -23.834 8.692 1.00 95.75 165 ASP A O 1
ATOM 1297 N N . LEU A 1 166 ? 1.747 -21.851 9.751 1.00 94.00 166 LEU A N 1
ATOM 1298 C CA . LEU A 1 166 ? 2.694 -21.150 8.868 1.00 94.00 166 LEU A CA 1
ATOM 1299 C C . LEU A 1 166 ? 4.125 -21.719 8.914 1.00 94.00 166 LEU A C 1
ATOM 1301 O O . LEU A 1 166 ? 4.992 -21.288 8.151 1.00 94.00 166 LEU A O 1
ATOM 1305 N N . SER A 1 167 ? 4.416 -22.652 9.825 1.00 91.12 167 SER A N 1
ATOM 1306 C CA . SER A 1 167 ? 5.673 -23.412 9.813 1.00 91.12 167 SER A CA 1
ATOM 1307 C C . SER A 1 167 ? 5.706 -24.511 8.746 1.00 91.12 167 SER A C 1
ATOM 1309 O O . SER A 1 167 ? 6.790 -24.995 8.415 1.00 91.12 167 SER A O 1
ATOM 1311 N N . GLN A 1 168 ? 4.547 -24.902 8.213 1.00 90.62 168 GLN A N 1
ATOM 1312 C CA . GLN A 1 168 ? 4.417 -25.902 7.158 1.00 90.62 168 GLN A CA 1
ATOM 1313 C C . GLN A 1 168 ? 4.322 -25.229 5.784 1.00 90.62 168 GLN A C 1
ATOM 1315 O O . GLN A 1 168 ? 3.986 -24.053 5.670 1.00 90.62 168 GLN A O 1
ATOM 1320 N N . GLU A 1 169 ? 4.633 -25.981 4.728 1.00 87.50 169 GLU A N 1
ATOM 1321 C CA . GLU A 1 169 ? 4.444 -25.506 3.358 1.00 87.50 169 GLU A CA 1
ATOM 1322 C C . GLU A 1 169 ? 2.944 -25.478 3.033 1.00 87.50 169 GLU A C 1
ATOM 1324 O O . GLU A 1 169 ? 2.276 -26.513 3.052 1.00 87.50 169 GLU A O 1
ATOM 1329 N N . ILE A 1 170 ? 2.417 -24.284 2.758 1.00 90.06 170 ILE A N 1
ATOM 1330 C CA . ILE A 1 170 ? 1.030 -24.067 2.341 1.00 90.06 170 ILE A CA 1
ATOM 1331 C C . ILE A 1 170 ? 1.058 -23.752 0.848 1.00 90.06 170 ILE A C 1
ATOM 1333 O O . ILE A 1 170 ? 1.663 -22.768 0.431 1.00 90.06 170 ILE A O 1
ATOM 1337 N N . VAL A 1 171 ? 0.418 -24.596 0.040 1.00 86.75 171 VAL A N 1
ATOM 1338 C CA . VAL A 1 171 ? 0.334 -24.411 -1.413 1.00 86.75 171 VAL A CA 1
ATOM 1339 C C . VAL A 1 171 ? -1.049 -23.868 -1.748 1.00 86.75 171 VAL A C 1
ATOM 1341 O O . VAL A 1 171 ? -2.045 -24.549 -1.517 1.00 86.75 171 VAL A O 1
ATOM 1344 N N . LEU A 1 172 ? -1.094 -22.650 -2.285 1.00 88.19 172 LEU A N 1
ATOM 1345 C CA . LEU A 1 172 ? -2.319 -21.982 -2.725 1.00 88.19 172 LEU A CA 1
ATOM 1346 C C . LEU A 1 172 ? -2.271 -21.725 -4.232 1.00 88.19 172 LEU A C 1
ATOM 1348 O O . LEU A 1 172 ? -1.195 -21.563 -4.813 1.00 88.19 172 LEU A O 1
ATOM 1352 N N . GLU A 1 173 ? -3.443 -21.698 -4.862 1.00 85.81 173 GLU A N 1
ATOM 1353 C CA . GLU A 1 173 ? -3.570 -21.367 -6.278 1.00 85.81 173 GLU A CA 1
ATOM 1354 C C . GLU A 1 173 ? -3.632 -19.853 -6.463 1.00 85.81 173 GLU A C 1
ATOM 1356 O O . GLU A 1 173 ? -4.482 -19.167 -5.909 1.00 85.81 173 GLU A O 1
ATOM 1361 N N . GLU A 1 174 ? -2.731 -19.316 -7.277 1.00 82.19 174 GLU A N 1
ATOM 1362 C CA . GLU A 1 174 ? -2.474 -17.875 -7.290 1.00 82.19 174 GLU A CA 1
ATOM 1363 C C . GLU A 1 174 ? -3.592 -17.023 -7.915 1.00 82.19 174 GLU A C 1
ATOM 1365 O O . GLU A 1 174 ? -3.649 -15.811 -7.681 1.00 82.19 174 GLU A O 1
ATOM 1370 N N . GLU A 1 175 ? -4.450 -17.659 -8.717 1.00 80.75 175 GLU A N 1
ATOM 1371 C CA . GLU A 1 175 ? -5.600 -17.060 -9.409 1.00 80.75 175 GLU A CA 1
ATOM 1372 C C . GLU A 1 175 ? -6.904 -17.167 -8.598 1.00 80.75 175 GLU A C 1
ATOM 1374 O O . GLU A 1 175 ? -7.923 -16.619 -9.013 1.00 80.75 175 GLU A O 1
ATOM 1379 N N . THR A 1 176 ? -6.873 -17.853 -7.453 1.00 85.62 176 THR A N 1
ATOM 1380 C CA . THR A 1 176 ? -8.041 -18.080 -6.599 1.00 85.62 176 THR A CA 1
ATOM 1381 C C . THR A 1 176 ? -8.086 -17.046 -5.475 1.00 85.62 176 THR A C 1
ATOM 1383 O O . THR A 1 176 ? -7.073 -16.755 -4.835 1.00 85.62 176 THR A O 1
ATOM 1386 N N . ASP A 1 177 ? -9.274 -16.495 -5.228 1.00 85.50 177 ASP A N 1
ATOM 1387 C CA . ASP A 1 177 ? -9.525 -15.616 -4.089 1.00 85.50 177 ASP A CA 1
ATOM 1388 C C . ASP A 1 177 ? -9.824 -16.456 -2.843 1.00 85.50 177 ASP A C 1
ATOM 1390 O O . ASP A 1 177 ? -10.709 -17.311 -2.861 1.00 85.50 177 ASP A O 1
ATOM 1394 N N . TYR A 1 178 ? -9.094 -16.187 -1.761 1.00 90.69 178 TYR A N 1
ATOM 1395 C CA . TYR A 1 178 ? -9.231 -16.875 -0.478 1.00 90.69 178 TYR A CA 1
ATOM 1396 C C . TYR A 1 178 ? -9.601 -15.886 0.627 1.00 90.69 178 TYR A C 1
ATOM 1398 O O . TYR A 1 178 ? -9.067 -14.772 0.682 1.00 90.69 178 TYR A O 1
ATOM 1406 N N . GLN A 1 179 ? -10.440 -16.314 1.567 1.00 91.38 179 GLN A N 1
ATOM 1407 C CA . GLN A 1 179 ? -10.608 -15.631 2.845 1.00 91.38 179 GLN A CA 1
ATOM 1408 C C . GLN A 1 179 ? -9.475 -16.060 3.780 1.00 91.38 179 GLN A C 1
ATOM 1410 O O . GLN A 1 179 ? -9.496 -17.167 4.318 1.00 91.38 179 GLN A O 1
ATOM 1415 N N . ILE A 1 180 ? -8.488 -15.184 3.981 1.00 94.75 180 ILE A N 1
ATOM 1416 C CA . ILE A 1 180 ? -7.322 -15.462 4.826 1.00 94.75 180 ILE A CA 1
ATOM 1417 C C . ILE A 1 180 ? -7.377 -14.594 6.080 1.00 94.75 180 ILE A C 1
ATOM 1419 O O . ILE A 1 180 ? -7.431 -13.367 6.014 1.00 94.75 180 ILE A O 1
ATOM 1423 N N . GLU A 1 181 ? -7.312 -15.237 7.241 1.00 96.06 181 GLU A N 1
ATOM 1424 C CA . GLU A 1 181 ? -7.321 -14.571 8.538 1.00 96.06 181 GLU A CA 1
ATOM 1425 C C . GLU A 1 181 ? -6.135 -15.028 9.393 1.00 96.06 181 GLU A C 1
ATOM 1427 O O . GLU A 1 181 ? -5.939 -16.222 9.616 1.00 96.06 181 GLU A O 1
ATOM 1432 N N . ALA A 1 182 ? -5.347 -14.093 9.917 1.00 96.88 182 ALA A N 1
ATOM 1433 C CA . ALA A 1 182 ? -4.328 -14.393 10.916 1.00 96.88 182 ALA A CA 1
ATOM 1434 C C . ALA A 1 182 ? -4.994 -14.662 12.271 1.00 96.88 182 ALA A C 1
ATOM 1436 O O . ALA A 1 182 ? -5.791 -13.852 12.748 1.00 96.88 182 ALA A O 1
ATOM 1437 N N . VAL A 1 183 ? -4.663 -15.785 12.910 1.00 96.88 183 VAL A N 1
ATOM 1438 C CA . VAL A 1 183 ? -5.144 -16.080 14.266 1.00 96.88 183 VAL A CA 1
ATOM 1439 C C . VAL A 1 183 ? -4.333 -15.244 15.246 1.00 96.88 183 VAL A C 1
ATOM 1441 O O . VAL A 1 183 ? -3.124 -15.444 15.376 1.00 96.88 183 VAL A O 1
ATOM 1444 N N . VAL A 1 184 ? -4.998 -14.311 15.924 1.00 96.19 184 VAL A N 1
ATOM 1445 C CA . VAL A 1 184 ? -4.354 -13.375 16.848 1.00 96.19 184 VAL A CA 1
ATOM 1446 C C . VAL A 1 184 ? -4.159 -14.035 18.204 1.00 96.19 184 VAL A C 1
ATOM 1448 O O . VAL A 1 184 ? -3.030 -14.163 18.671 1.00 96.19 184 VAL A O 1
ATOM 1451 N N . ASP A 1 185 ? -5.251 -14.482 18.822 1.00 94.75 185 ASP A N 1
ATOM 1452 C CA . ASP A 1 185 ? -5.221 -15.201 20.094 1.00 94.75 185 ASP A CA 1
ATOM 1453 C C . ASP A 1 185 ? -6.544 -15.964 20.310 1.00 94.75 185 ASP A C 1
ATOM 1455 O O . ASP A 1 185 ? -7.549 -15.721 19.628 1.00 94.75 185 ASP A O 1
ATOM 1459 N N . ARG A 1 186 ? -6.547 -16.899 21.262 1.00 93.38 186 ARG A N 1
ATOM 1460 C CA . ARG A 1 186 ? -7.717 -17.682 21.679 1.00 93.38 186 ARG A CA 1
ATOM 1461 C C . ARG A 1 186 ? -7.939 -17.520 23.170 1.00 93.38 186 ARG A C 1
ATOM 1463 O O . ARG A 1 186 ? -7.036 -17.756 23.972 1.00 93.38 186 ARG A O 1
ATOM 1470 N N . PHE A 1 187 ? -9.166 -17.193 23.553 1.00 90.06 187 PHE A N 1
ATOM 1471 C CA . PHE A 1 187 ? -9.521 -16.965 24.946 1.00 90.06 187 PHE A CA 1
ATOM 1472 C C . PHE A 1 187 ? -10.719 -17.804 25.356 1.00 90.06 187 PHE A C 1
ATOM 1474 O O . PHE A 1 187 ? -11.717 -17.890 24.647 1.00 90.06 187 PHE A O 1
ATOM 1481 N N . VAL A 1 188 ? -10.633 -18.373 26.556 1.00 90.31 188 VAL A N 1
ATOM 1482 C CA . VAL A 1 188 ? -11.791 -18.940 27.246 1.00 90.31 188 VAL A CA 1
ATOM 1483 C C . VAL A 1 188 ? -12.330 -17.872 28.181 1.00 90.31 188 VAL A C 1
ATOM 1485 O O . VAL A 1 188 ? -11.604 -17.395 29.057 1.00 90.31 188 VAL A O 1
ATOM 1488 N N . VAL A 1 189 ? -13.593 -17.500 27.998 1.00 88.06 189 VAL A N 1
ATOM 1489 C CA . VAL A 1 189 ? -14.258 -16.473 28.801 1.00 88.06 189 VAL A CA 1
ATOM 1490 C C . VAL A 1 189 ? -14.305 -16.924 30.258 1.00 88.06 189 VAL A C 1
ATOM 1492 O O . VAL A 1 189 ? -14.819 -17.998 30.575 1.00 88.06 189 VAL A O 1
ATOM 1495 N N . ARG A 1 190 ? -13.738 -16.100 31.143 1.00 85.56 190 ARG A N 1
ATOM 1496 C CA . ARG A 1 190 ? -13.721 -16.291 32.598 1.00 85.56 190 ARG A CA 1
ATOM 1497 C C . ARG A 1 190 ? -14.007 -14.967 33.281 1.00 85.56 190 ARG A C 1
ATOM 1499 O O . ARG A 1 190 ? -13.373 -13.964 32.963 1.00 85.56 190 ARG A O 1
ATOM 1506 N N . HIS A 1 191 ? -14.903 -14.975 34.258 1.00 79.69 191 HIS A N 1
ATOM 1507 C CA . HIS A 1 191 ? -15.215 -13.784 35.044 1.00 79.69 191 HIS A CA 1
ATOM 1508 C C . HIS A 1 191 ? -14.343 -13.746 36.304 1.00 79.69 191 HIS A C 1
ATOM 1510 O O . HIS A 1 191 ? -14.809 -14.000 37.415 1.00 79.69 191 HIS A O 1
ATOM 1516 N N . ASP A 1 192 ? -13.049 -13.468 36.138 1.00 71.06 192 ASP A N 1
ATOM 1517 C CA . ASP A 1 192 ? -12.140 -13.297 37.276 1.00 71.06 192 ASP A CA 1
ATOM 1518 C C . ASP A 1 192 ? -12.193 -11.854 37.811 1.00 71.06 192 ASP A C 1
ATOM 1520 O O . ASP A 1 192 ? -12.231 -10.888 37.055 1.00 71.06 192 ASP A O 1
ATOM 1524 N N . ARG A 1 193 ? -12.137 -11.690 39.135 1.00 62.91 193 ARG A N 1
ATOM 1525 C CA . ARG A 1 193 ? -12.128 -10.385 39.819 1.00 62.91 193 ARG A CA 1
ATOM 1526 C C . ARG A 1 193 ? -10.789 -9.646 39.709 1.00 62.91 193 ARG A C 1
ATOM 1528 O O . ARG A 1 193 ? -10.687 -8.510 40.166 1.00 62.91 193 ARG A O 1
ATOM 1535 N N . THR A 1 194 ? -9.745 -10.291 39.185 1.00 66.44 194 THR A N 1
ATOM 1536 C CA . THR A 1 194 ? -8.379 -9.740 39.142 1.00 66.44 194 THR A CA 1
ATOM 1537 C C . THR A 1 194 ? -8.081 -8.882 37.902 1.00 66.44 194 THR A C 1
ATOM 1539 O O . THR A 1 194 ? -7.010 -8.273 37.850 1.00 66.44 194 THR A O 1
ATOM 1542 N N . ASN A 1 195 ? -8.986 -8.823 36.909 1.00 71.81 195 ASN A N 1
ATOM 1543 C CA . ASN A 1 195 ? -8.862 -8.102 35.622 1.00 71.81 195 ASN A CA 1
ATOM 1544 C C . ASN A 1 195 ? -7.537 -8.346 34.868 1.00 71.81 195 ASN A C 1
ATOM 1546 O O . ASN A 1 195 ? -7.083 -7.528 34.062 1.00 71.81 195 ASN A O 1
ATOM 1550 N N . ARG A 1 196 ? -6.849 -9.459 35.149 1.00 74.06 196 ARG A N 1
ATOM 1551 C CA . ARG A 1 196 ? -5.548 -9.754 34.537 1.00 74.06 196 ARG A CA 1
ATOM 1552 C C . ARG A 1 196 ? -5.693 -10.179 33.077 1.00 74.06 196 ARG A C 1
ATOM 1554 O O . ARG A 1 196 ? -4.863 -9.786 32.261 1.00 74.06 196 ARG A O 1
ATOM 1561 N N . MET A 1 197 ? -6.727 -10.963 32.764 1.00 78.94 197 MET A N 1
ATOM 1562 C CA . MET A 1 197 ? -7.017 -11.406 31.396 1.00 78.94 197 MET A CA 1
ATOM 1563 C C . MET A 1 197 ? -7.433 -10.235 30.503 1.00 78.94 197 MET A C 1
ATOM 1565 O O . MET A 1 197 ? -6.989 -10.171 29.364 1.00 78.94 197 MET A O 1
ATOM 1569 N N . ASP A 1 198 ? -8.153 -9.252 31.044 1.00 88.50 198 ASP A N 1
ATOM 1570 C CA . ASP A 1 198 ? -8.600 -8.056 30.323 1.00 88.50 198 ASP A CA 1
ATOM 1571 C C . ASP A 1 198 ? -7.437 -7.319 29.657 1.00 88.50 198 ASP A C 1
ATOM 1573 O O . ASP A 1 198 ? -7.509 -6.971 28.484 1.00 88.50 198 ASP A O 1
ATOM 1577 N N . LYS A 1 199 ? -6.321 -7.132 30.377 1.00 88.69 199 LYS A N 1
ATOM 1578 C CA . LYS A 1 199 ? -5.127 -6.472 29.824 1.00 88.69 199 LYS A CA 1
ATOM 1579 C C . LYS A 1 199 ? -4.498 -7.258 28.676 1.00 88.69 199 LYS A C 1
ATOM 1581 O O . LYS A 1 199 ? -3.993 -6.649 27.740 1.00 88.69 199 LYS A O 1
ATOM 1586 N N . GLN A 1 200 ? -4.497 -8.588 28.765 1.00 89.75 200 GLN A N 1
ATOM 1587 C CA . GLN A 1 200 ? -3.964 -9.442 27.705 1.00 89.75 200 GLN A CA 1
ATOM 1588 C C . GLN A 1 200 ? -4.879 -9.420 26.477 1.00 89.75 200 GLN A C 1
ATOM 1590 O O . GLN A 1 200 ? -4.382 -9.279 25.365 1.00 89.75 200 GLN A O 1
ATOM 1595 N N . ILE A 1 201 ? -6.197 -9.496 26.681 1.00 91.94 201 ILE A N 1
ATOM 1596 C CA . ILE A 1 201 ? -7.183 -9.421 25.600 1.00 91.94 201 ILE A CA 1
ATOM 1597 C C . ILE A 1 201 ? -7.107 -8.053 24.916 1.00 91.94 201 ILE A C 1
ATOM 1599 O O . ILE A 1 201 ? -7.037 -8.007 23.697 1.00 91.94 201 ILE A O 1
ATOM 1603 N N . LEU A 1 202 ? -7.036 -6.948 25.667 1.00 94.50 202 LEU A N 1
ATOM 1604 C CA . LEU A 1 202 ? -6.876 -5.604 25.092 1.00 94.50 202 LEU A CA 1
ATOM 1605 C C . LEU A 1 202 ? -5.615 -5.496 24.232 1.00 94.50 202 LEU A C 1
ATOM 1607 O O . LEU A 1 202 ? -5.697 -5.033 23.101 1.00 94.50 202 LEU A O 1
ATOM 1611 N N . ALA A 1 203 ? -4.478 -5.997 24.723 1.00 92.94 203 ALA A N 1
ATOM 1612 C CA . ALA A 1 203 ? -3.251 -6.016 23.933 1.00 92.94 203 ALA A CA 1
ATOM 1613 C C . ALA A 1 203 ? -3.411 -6.850 22.649 1.00 92.94 203 ALA A C 1
ATOM 1615 O O . ALA A 1 203 ? -2.977 -6.418 21.584 1.00 92.94 203 ALA A O 1
ATOM 1616 N N . ALA A 1 204 ? -4.055 -8.021 22.727 1.00 94.00 204 ALA A N 1
ATOM 1617 C CA . ALA A 1 204 ? -4.339 -8.848 21.555 1.00 94.00 204 ALA A CA 1
ATOM 1618 C C . ALA A 1 204 ? -5.257 -8.126 20.555 1.00 94.00 204 ALA A C 1
ATOM 1620 O O . ALA A 1 204 ? -4.997 -8.163 19.357 1.00 94.00 204 ALA A O 1
ATOM 1621 N N . LEU A 1 205 ? -6.286 -7.420 21.031 1.00 95.38 205 LEU A N 1
ATOM 1622 C CA . LEU A 1 205 ? -7.168 -6.606 20.195 1.00 95.38 205 LEU A CA 1
ATOM 1623 C C . LEU A 1 205 ? -6.398 -5.482 19.486 1.00 95.38 205 LEU A C 1
ATOM 1625 O O . LEU A 1 205 ? -6.546 -5.327 18.277 1.00 95.38 205 LEU A O 1
ATOM 1629 N N . ASP A 1 206 ? -5.534 -4.752 20.197 1.00 92.50 206 ASP A N 1
ATOM 1630 C CA . ASP A 1 206 ? -4.710 -3.684 19.612 1.00 92.50 206 ASP A CA 1
ATOM 1631 C C . ASP A 1 206 ? -3.759 -4.229 18.527 1.00 92.50 206 ASP A C 1
ATOM 1633 O O . ASP A 1 206 ? -3.691 -3.693 17.417 1.00 92.50 206 ASP A O 1
ATOM 1637 N N . PHE A 1 207 ? -3.051 -5.332 18.805 1.00 91.31 207 PHE A N 1
ATOM 1638 C CA . PHE A 1 207 ? -2.166 -5.971 17.820 1.00 91.31 207 PHE A CA 1
ATOM 1639 C C . PHE A 1 207 ? -2.933 -6.547 16.628 1.00 91.31 207 PHE A C 1
ATOM 1641 O O . PHE A 1 207 ? -2.474 -6.442 15.488 1.00 91.31 207 PHE A O 1
ATOM 1648 N N . GLY A 1 208 ? -4.102 -7.128 16.886 1.00 93.19 208 GLY A N 1
ATOM 1649 C CA . GLY A 1 208 ? -4.972 -7.691 15.868 1.00 93.19 208 GLY A CA 1
ATOM 1650 C C . GLY A 1 208 ? -5.524 -6.626 14.918 1.00 93.19 208 GLY A C 1
ATOM 1651 O O . GLY A 1 208 ? -5.460 -6.810 13.705 1.00 93.19 208 GLY A O 1
ATOM 1652 N N . LEU A 1 209 ? -5.950 -5.470 15.441 1.00 92.19 209 LEU A N 1
ATOM 1653 C CA . LEU A 1 209 ? -6.338 -4.316 14.621 1.00 92.19 209 LEU A CA 1
ATOM 1654 C C . LEU A 1 209 ? -5.173 -3.791 13.775 1.00 92.19 209 LEU A C 1
ATOM 1656 O O . LEU A 1 209 ? -5.385 -3.355 12.646 1.00 92.19 209 LEU A O 1
ATOM 1660 N N . MET A 1 210 ? -3.941 -3.848 14.287 1.00 88.44 210 MET A N 1
ATOM 1661 C CA . MET A 1 210 ? -2.767 -3.403 13.538 1.00 88.44 210 MET A CA 1
ATOM 1662 C C . MET A 1 210 ? -2.466 -4.300 12.329 1.00 88.44 210 MET A C 1
ATOM 1664 O O . MET A 1 210 ? -2.187 -3.778 11.249 1.00 88.44 210 MET A O 1
ATOM 1668 N N . ILE A 1 211 ? -2.505 -5.631 12.481 1.00 89.94 211 ILE A N 1
ATOM 1669 C CA . ILE A 1 211 ? -2.292 -6.548 11.345 1.00 89.94 211 ILE A CA 1
ATOM 1670 C C . ILE A 1 211 ? -3.502 -6.590 10.405 1.00 89.94 211 ILE A C 1
ATOM 1672 O O . ILE A 1 211 ? -3.306 -6.681 9.197 1.00 89.94 211 ILE A O 1
ATOM 1676 N N . GLY A 1 212 ? -4.718 -6.482 10.944 1.00 90.69 212 GLY A N 1
ATOM 1677 C CA . GLY A 1 212 ? -5.971 -6.525 10.190 1.00 90.69 212 GLY A CA 1
ATOM 1678 C C . GLY A 1 212 ? -6.356 -5.215 9.510 1.00 90.69 212 GLY A C 1
ATOM 1679 O O . GLY A 1 212 ? -7.510 -5.055 9.122 1.00 90.69 212 GLY A O 1
ATOM 1680 N N . GLU A 1 213 ? -5.431 -4.253 9.427 1.00 87.75 213 GLU A N 1
ATOM 1681 C CA . GLU A 1 213 ? -5.645 -2.924 8.832 1.00 87.75 213 GLU A CA 1
ATOM 1682 C C . GLU A 1 213 ? -6.905 -2.213 9.373 1.00 87.75 213 GLU A C 1
ATOM 1684 O O . GLU A 1 213 ? -7.670 -1.594 8.636 1.00 87.75 213 GLU A O 1
ATOM 1689 N N . GLY A 1 214 ? -7.129 -2.305 10.688 1.00 90.12 214 GLY A N 1
ATOM 1690 C CA . GLY A 1 214 ? -8.276 -1.714 11.384 1.00 90.12 214 GLY A CA 1
ATOM 1691 C C . GLY A 1 214 ? -9.496 -2.631 11.507 1.00 90.12 214 GLY A C 1
ATOM 1692 O O . GLY A 1 214 ? -10.498 -2.219 12.094 1.00 90.12 214 GLY A O 1
ATOM 1693 N N . PHE A 1 215 ? -9.427 -3.868 11.013 1.00 93.12 215 PHE A N 1
ATOM 1694 C CA . PHE A 1 215 ? -10.495 -4.860 11.130 1.00 93.12 215 PHE A CA 1
ATOM 1695 C C . PHE A 1 215 ? -10.106 -6.040 12.024 1.00 93.12 215 PHE A C 1
ATOM 1697 O O . PHE A 1 215 ? -8.941 -6.416 12.137 1.00 93.12 215 PHE A O 1
ATOM 1704 N N . LEU A 1 216 ? -11.117 -6.650 12.636 1.00 95.38 216 LEU A N 1
ATOM 1705 C CA . LEU A 1 216 ? -11.013 -7.868 13.438 1.00 95.38 216 LEU A CA 1
ATOM 1706 C C . LEU A 1 216 ? -12.243 -8.740 13.218 1.00 95.38 216 LEU A C 1
ATOM 1708 O O . LEU A 1 216 ? -13.337 -8.210 13.047 1.00 95.38 216 LEU A O 1
ATOM 1712 N N . SER A 1 217 ? -12.085 -10.055 13.303 1.00 94.44 217 SER A N 1
ATOM 1713 C CA . SER A 1 217 ? -13.176 -11.029 13.299 1.00 94.44 217 SER A CA 1
ATOM 1714 C C . SER A 1 217 ? -13.201 -11.807 14.615 1.00 94.44 217 SER A C 1
ATOM 1716 O O . SER A 1 217 ? -12.162 -12.233 15.124 1.00 94.44 217 SER A O 1
ATOM 1718 N N . PHE A 1 218 ? -14.396 -12.018 15.164 1.00 94.06 218 PHE A N 1
ATOM 1719 C CA . PHE A 1 218 ? -14.604 -12.839 16.360 1.00 94.06 218 PHE A CA 1
ATOM 1720 C C . PHE A 1 218 ? -15.305 -14.135 15.982 1.00 94.06 218 PHE A C 1
ATOM 1722 O O . PHE A 1 218 ? -16.380 -14.096 15.384 1.00 94.06 218 PHE A O 1
ATOM 1729 N N . HIS A 1 219 ? -14.756 -15.280 16.383 1.00 92.56 219 HIS A N 1
ATOM 1730 C CA . HIS A 1 219 ? -15.355 -16.589 16.123 1.00 92.56 219 HIS A CA 1
ATOM 1731 C C . HIS A 1 219 ? -15.551 -17.364 17.419 1.00 92.56 219 HIS A C 1
ATOM 1733 O O . HIS A 1 219 ? -14.609 -17.576 18.178 1.00 92.56 219 HIS A O 1
ATOM 1739 N N . ILE A 1 220 ? -16.782 -17.804 17.670 1.00 90.62 220 ILE A N 1
ATOM 1740 C CA . ILE A 1 220 ? -17.095 -18.681 18.801 1.00 90.62 220 ILE A CA 1
ATOM 1741 C C . ILE A 1 220 ? -16.771 -20.116 18.374 1.00 90.62 220 ILE A C 1
ATOM 1743 O O . ILE A 1 220 ? -17.446 -20.667 17.506 1.00 90.62 220 ILE A O 1
ATOM 1747 N N . VAL A 1 221 ? -15.725 -20.699 18.961 1.00 85.75 221 VAL A N 1
ATOM 1748 C CA . VAL A 1 221 ? -15.204 -22.029 18.594 1.00 85.75 221 VAL A CA 1
ATOM 1749 C C . VAL A 1 221 ? -15.946 -23.131 19.345 1.00 85.75 221 VAL A C 1
ATOM 1751 O O . VAL A 1 221 ? -16.326 -24.145 18.762 1.00 85.75 221 VAL A O 1
ATOM 1754 N N . ALA A 1 222 ? -16.183 -22.915 20.637 1.00 79.12 222 ALA A N 1
ATOM 1755 C CA . ALA A 1 222 ? -16.911 -23.830 21.499 1.00 79.12 222 ALA A CA 1
ATOM 1756 C C . ALA A 1 222 ? -17.801 -23.038 22.456 1.00 79.12 222 ALA A C 1
ATOM 1758 O O . ALA A 1 222 ? -17.411 -21.989 22.973 1.00 79.12 222 ALA A O 1
ATOM 1759 N N . GLN A 1 223 ? -19.006 -23.548 22.696 1.00 73.06 223 GLN A N 1
ATOM 1760 C CA . GLN A 1 223 ? -19.922 -22.980 23.678 1.00 73.06 223 GLN A CA 1
ATOM 1761 C C . GLN A 1 223 ? -19.843 -23.789 24.971 1.00 73.06 223 GLN A C 1
ATOM 1763 O O . GLN A 1 223 ? -19.749 -25.016 24.930 1.00 73.06 223 GLN A O 1
ATOM 1768 N N . GLY A 1 224 ? -19.855 -23.092 26.111 1.00 65.25 224 GLY A N 1
ATOM 1769 C CA . GLY A 1 224 ? -19.963 -23.731 27.422 1.00 65.25 224 GLY A CA 1
ATOM 1770 C C . GLY A 1 224 ? -21.323 -24.413 27.618 1.00 65.25 224 GLY A C 1
ATOM 1771 O O . GLY A 1 224 ? -22.149 -24.472 26.709 1.00 65.25 224 GLY A O 1
ATOM 1772 N N . GLU A 1 225 ? -21.597 -24.888 28.836 1.00 60.16 225 GLU A N 1
ATOM 1773 C CA . GLU A 1 225 ? -22.858 -25.580 29.172 1.00 60.16 225 GLU A CA 1
ATOM 1774 C C . GLU A 1 225 ? -24.118 -24.740 28.870 1.00 60.16 225 GLU A C 1
ATOM 1776 O O . GLU A 1 225 ? -25.183 -25.293 28.598 1.00 60.16 225 GLU A O 1
ATOM 1781 N N . ASN A 1 226 ? -23.986 -23.408 28.846 1.00 63.38 226 ASN A N 1
ATOM 1782 C CA . ASN A 1 226 ? -25.028 -22.468 28.443 1.00 63.38 226 ASN A CA 1
ATOM 1783 C C . ASN A 1 226 ? -24.740 -21.911 27.040 1.00 63.38 226 ASN A C 1
ATOM 1785 O O . ASN A 1 226 ? -24.050 -20.906 26.885 1.00 63.38 226 ASN A O 1
ATOM 1789 N N . ALA A 1 227 ? -25.285 -22.563 26.016 1.00 67.25 227 ALA A N 1
ATOM 1790 C CA . ALA A 1 227 ? -25.193 -22.125 24.626 1.00 67.25 227 ALA A CA 1
ATOM 1791 C C . ALA A 1 227 ? -25.923 -20.785 24.393 1.00 67.25 227 ALA A C 1
ATOM 1793 O O . ALA A 1 227 ? -27.099 -20.645 24.733 1.00 67.25 227 ALA A O 1
ATOM 1794 N N . VAL A 1 228 ? -25.253 -19.806 23.775 1.00 67.56 228 VAL A N 1
ATOM 1795 C CA . VAL A 1 228 ? -25.880 -18.545 23.325 1.00 67.56 228 VAL A CA 1
ATOM 1796 C C . VAL A 1 228 ? -26.058 -18.584 21.820 1.00 67.56 228 VAL A C 1
ATOM 1798 O O . VAL A 1 228 ? -25.199 -19.077 21.092 1.00 67.56 228 VAL A O 1
ATOM 1801 N N . SER A 1 229 ? -27.158 -18.013 21.331 1.00 77.56 229 SER A N 1
ATOM 1802 C CA . SER A 1 229 ? -27.322 -17.791 19.897 1.00 77.56 229 SER A CA 1
ATOM 1803 C C . SER A 1 229 ? -26.177 -16.922 19.363 1.00 77.56 229 SER A C 1
ATOM 1805 O O . SER A 1 229 ? -26.044 -15.755 19.740 1.00 77.56 229 SER A O 1
ATOM 1807 N N . THR A 1 230 ? -25.367 -17.486 18.465 1.00 79.81 230 THR A N 1
ATOM 1808 C CA . THR A 1 230 ? -24.308 -16.767 17.740 1.00 79.81 230 THR A CA 1
ATOM 1809 C C . THR A 1 230 ? -24.876 -15.552 17.007 1.00 79.81 230 THR A C 1
ATOM 1811 O O . THR A 1 230 ? -24.271 -14.484 17.013 1.00 79.81 230 THR A O 1
ATOM 1814 N N . GLU A 1 231 ? -26.097 -15.666 16.480 1.00 80.31 231 GLU A N 1
ATOM 1815 C CA . GLU A 1 231 ? -26.818 -14.563 15.844 1.00 80.31 231 GLU A CA 1
ATOM 1816 C C . GLU A 1 231 ? -27.004 -13.374 16.797 1.00 80.31 231 GLU A C 1
ATOM 1818 O O . GLU A 1 231 ? -26.812 -12.224 16.404 1.00 80.31 231 GLU A O 1
ATOM 1823 N N . HIS A 1 232 ? -27.328 -13.632 18.069 1.00 83.19 232 HIS A N 1
ATOM 1824 C CA . HIS A 1 232 ? -27.486 -12.568 19.058 1.00 83.19 232 HIS A CA 1
ATOM 1825 C C . HIS A 1 232 ? -26.156 -11.885 19.384 1.00 83.19 232 HIS A C 1
ATOM 1827 O O . HIS A 1 232 ? -26.148 -10.676 19.600 1.00 83.19 232 HIS A O 1
ATOM 1833 N N . PHE A 1 233 ? -25.046 -12.632 19.402 1.00 86.81 233 PHE A N 1
ATOM 1834 C CA . PHE A 1 233 ? -23.714 -12.078 19.649 1.00 86.81 233 PHE A CA 1
ATOM 1835 C C . PHE A 1 233 ? -23.278 -11.120 18.533 1.00 86.81 233 PHE A C 1
ATOM 1837 O O . PHE A 1 233 ? -22.818 -10.015 18.830 1.00 86.81 23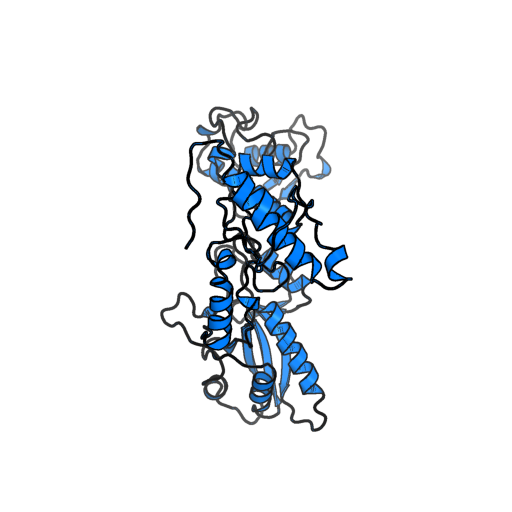3 PHE A O 1
ATOM 1844 N N . TYR A 1 234 ? -23.475 -11.506 17.271 1.00 89.50 234 TYR A N 1
ATOM 1845 C CA . TYR A 1 234 ? -23.058 -10.696 16.123 1.00 89.50 234 TYR A CA 1
ATOM 1846 C C . TYR A 1 234 ? -23.999 -9.532 15.813 1.00 89.50 234 TYR A C 1
ATOM 1848 O O . TYR A 1 234 ? -23.543 -8.509 15.300 1.00 89.50 234 TYR A O 1
ATOM 1856 N N . ARG A 1 235 ? -25.290 -9.643 16.146 1.00 86.75 235 ARG A N 1
ATOM 1857 C CA . ARG A 1 235 ? -26.273 -8.576 15.914 1.00 86.75 235 ARG A CA 1
ATOM 1858 C C . ARG A 1 235 ? -25.803 -7.245 16.511 1.00 86.75 235 ARG A C 1
ATOM 1860 O O . ARG A 1 235 ? -25.435 -7.185 17.682 1.00 86.75 235 ARG A O 1
ATOM 1867 N N . ASP A 1 236 ? -25.815 -6.199 15.684 1.00 85.38 236 ASP A N 1
ATOM 1868 C CA . ASP A 1 236 ? -25.378 -4.829 16.001 1.00 85.38 236 ASP A CA 1
ATOM 1869 C C . ASP A 1 236 ? -23.927 -4.710 16.513 1.00 85.38 236 ASP A C 1
ATOM 1871 O O . ASP A 1 236 ? -23.513 -3.658 17.011 1.00 85.38 236 ASP A O 1
ATOM 1875 N N . PHE A 1 237 ? -23.129 -5.772 16.389 1.00 90.12 237 PHE A N 1
ATOM 1876 C CA . PHE A 1 237 ? -21.756 -5.830 16.884 1.00 90.12 237 PHE A CA 1
ATOM 1877 C C . PHE A 1 237 ? -20.739 -6.080 15.772 1.00 90.12 237 PHE A C 1
ATOM 1879 O O . PHE A 1 237 ? -19.712 -5.408 15.739 1.00 90.12 237 PHE A O 1
ATOM 1886 N N . ALA A 1 238 ? -21.030 -7.004 14.861 1.00 92.50 238 ALA A N 1
ATOM 1887 C CA . ALA A 1 238 ? -20.155 -7.364 13.754 1.00 92.50 238 ALA A CA 1
ATOM 1888 C C . ALA A 1 238 ? -20.972 -7.863 12.553 1.00 92.50 238 ALA A C 1
ATOM 1890 O O . ALA A 1 238 ? -22.190 -8.033 12.632 1.00 92.50 238 ALA A O 1
ATOM 1891 N N . CYS A 1 239 ? -20.300 -8.130 11.437 1.00 92.06 239 CYS A N 1
ATOM 1892 C CA . CYS A 1 239 ? -20.897 -8.806 10.294 1.00 92.06 239 CYS A CA 1
ATOM 1893 C C . CYS A 1 239 ? -21.460 -10.177 10.729 1.00 92.06 239 CYS A C 1
ATOM 1895 O O . CYS A 1 239 ? -20.699 -10.987 11.256 1.00 92.06 239 CYS A O 1
ATOM 1897 N N . PRO A 1 240 ? -22.749 -10.483 10.489 1.00 88.88 240 PRO A N 1
ATOM 1898 C CA . PRO A 1 240 ? -23.334 -11.768 10.884 1.00 88.88 240 PRO A CA 1
ATOM 1899 C C . PRO A 1 240 ? -22.736 -12.984 10.166 1.00 88.88 240 PRO A C 1
ATOM 1901 O O . PRO A 1 240 ? -22.791 -14.087 10.697 1.00 88.88 240 PRO A O 1
ATOM 1904 N N . GLU A 1 241 ? -22.203 -12.786 8.958 1.00 87.88 241 GLU A N 1
ATOM 1905 C CA . GLU A 1 241 ? -21.647 -13.858 8.123 1.00 87.88 241 GLU A CA 1
ATOM 1906 C C . GLU A 1 241 ? -20.170 -14.114 8.451 1.00 87.88 241 GLU A C 1
ATOM 1908 O O . GLU A 1 241 ? -19.767 -15.258 8.636 1.00 87.88 241 GLU A O 1
ATOM 1913 N N . HIS A 1 242 ? -19.376 -13.047 8.587 1.00 90.25 242 HIS A N 1
ATOM 1914 C CA . HIS A 1 242 ? -17.921 -13.153 8.744 1.00 90.25 242 HIS A CA 1
ATOM 1915 C C . HIS A 1 242 ? -17.428 -12.907 10.176 1.00 90.25 242 HIS A C 1
ATOM 1917 O O . HIS A 1 242 ? -16.255 -13.108 10.464 1.00 90.25 242 HIS A O 1
ATOM 1923 N N . GLY A 1 243 ? -18.281 -12.420 11.081 1.00 91.50 243 GLY A N 1
ATOM 1924 C CA . GLY A 1 243 ? -17.877 -12.017 12.432 1.00 91.50 243 GLY A CA 1
ATOM 1925 C C . GLY A 1 243 ? -16.976 -10.778 12.476 1.00 91.50 243 GLY A C 1
ATOM 1926 O O . GLY A 1 243 ? -16.474 -10.439 13.548 1.00 91.50 243 GLY A O 1
ATOM 1927 N N . THR A 1 244 ? -16.773 -10.107 11.335 1.00 93.56 244 THR A N 1
ATOM 1928 C CA . THR A 1 244 ? -15.859 -8.970 11.175 1.00 93.56 244 THR A CA 1
ATOM 1929 C C . THR A 1 244 ? -16.458 -7.658 11.668 1.00 93.56 244 THR A C 1
ATOM 1931 O O . THR A 1 244 ? -17.611 -7.341 11.372 1.00 93.56 244 THR A O 1
ATOM 1934 N N . LEU A 1 245 ? -15.657 -6.858 12.355 1.00 94.19 245 LEU A N 1
ATOM 1935 C CA . LEU A 1 245 ? -15.965 -5.502 12.787 1.00 94.19 245 LEU A CA 1
ATOM 1936 C C . LEU A 1 245 ? -14.764 -4.580 12.585 1.00 94.19 245 LEU A C 1
ATOM 1938 O O . LEU A 1 245 ? -13.666 -5.031 12.256 1.00 94.19 245 LEU A O 1
ATOM 1942 N N . MET A 1 246 ? -14.992 -3.285 12.782 1.00 93.62 246 MET A N 1
ATOM 1943 C CA . MET A 1 246 ? -13.997 -2.244 12.564 1.00 93.62 246 MET A CA 1
ATOM 1944 C C . MET A 1 246 ? -13.614 -1.580 13.888 1.00 93.62 246 MET A C 1
ATOM 1946 O O . MET A 1 246 ? -14.477 -1.253 14.707 1.00 93.62 246 MET A O 1
ATOM 1950 N N . GLY A 1 247 ? -12.315 -1.396 14.106 1.00 92.69 247 GLY A N 1
ATOM 1951 C CA . GLY A 1 247 ? -11.786 -0.615 15.220 1.00 92.69 247 GLY A CA 1
ATOM 1952 C C . GLY A 1 247 ? -12.004 0.883 15.028 1.00 92.69 247 GLY A C 1
ATOM 1953 O O . GLY A 1 247 ? -12.359 1.341 13.941 1.00 92.69 247 GLY A O 1
ATOM 1954 N N . GLU A 1 248 ? -11.782 1.657 16.088 1.00 89.88 248 GLU A N 1
ATOM 1955 C CA . GLU A 1 248 ? -11.800 3.118 16.008 1.00 89.88 248 GLU A CA 1
ATOM 1956 C C . GLU A 1 248 ? -10.829 3.639 14.948 1.00 89.88 248 GLU A C 1
ATOM 1958 O O . GLU A 1 248 ? -9.683 3.200 14.846 1.00 89.88 248 GLU A O 1
ATOM 1963 N N . VAL A 1 249 ? -11.306 4.604 14.162 1.00 86.31 249 VAL A N 1
ATOM 1964 C CA . VAL A 1 249 ? -10.522 5.205 13.089 1.00 86.31 249 VAL A CA 1
ATOM 1965 C C . VAL A 1 249 ? -10.145 6.619 13.454 1.00 86.31 249 VAL A C 1
ATOM 1967 O O . VAL A 1 249 ? -10.983 7.453 13.787 1.00 86.31 249 VAL A O 1
ATOM 1970 N N . GLU A 1 250 ? -8.869 6.913 13.289 1.00 86.75 250 GLU A N 1
ATOM 1971 C CA . GLU A 1 250 ? -8.342 8.264 13.361 1.00 86.75 250 GLU A CA 1
ATOM 1972 C C . GLU A 1 250 ? -8.146 8.876 11.962 1.00 86.75 250 GLU A C 1
ATOM 1974 O O . GLU A 1 250 ? -7.905 8.159 10.988 1.00 86.75 250 GLU A O 1
ATOM 1979 N N . PRO A 1 251 ? -8.142 10.215 11.827 1.00 89.62 251 PRO A N 1
ATOM 1980 C CA . PRO A 1 251 ? -7.922 10.878 10.538 1.00 89.62 251 PRO A CA 1
ATOM 1981 C C . PRO A 1 251 ? -6.633 10.451 9.818 1.00 89.62 251 PRO A C 1
ATOM 1983 O O . PRO A 1 251 ? -6.554 10.515 8.590 1.00 89.62 251 PRO A O 1
ATOM 1986 N N . HIS A 1 252 ? -5.611 10.012 10.558 1.00 86.50 252 HIS A N 1
ATOM 1987 C CA . HIS A 1 252 ? -4.342 9.597 9.971 1.00 86.50 252 HIS A CA 1
ATOM 1988 C C . HIS A 1 252 ? -4.464 8.314 9.126 1.00 86.50 252 HIS A C 1
ATOM 1990 O O . HIS A 1 252 ? -3.713 8.186 8.160 1.00 86.50 252 HIS A O 1
ATOM 1996 N N . TYR A 1 253 ? -5.438 7.433 9.398 1.00 85.06 253 TYR A N 1
ATOM 1997 C CA . TYR A 1 253 ? -5.705 6.230 8.590 1.00 85.06 253 TYR A CA 1
ATOM 1998 C C . TYR A 1 253 ? -6.115 6.554 7.149 1.00 85.06 253 TYR A C 1
ATOM 2000 O O . TYR A 1 253 ? -5.889 5.763 6.242 1.00 85.06 253 TYR A O 1
ATOM 2008 N N . TYR A 1 254 ? -6.633 7.758 6.909 1.00 88.50 254 TYR A N 1
ATOM 2009 C CA . TYR A 1 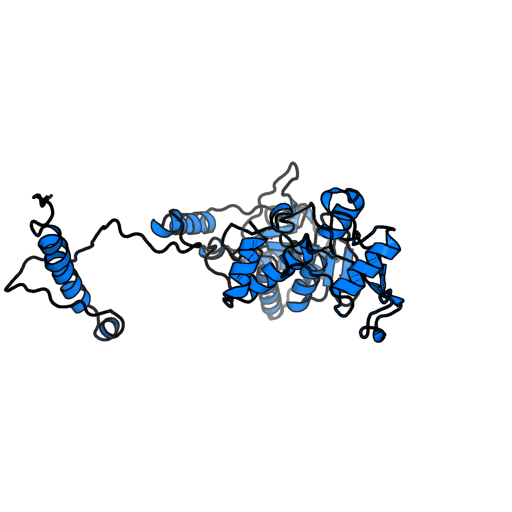254 ? -7.012 8.239 5.580 1.00 88.50 254 TYR A CA 1
ATOM 2010 C C . TYR A 1 254 ? -5.894 9.046 4.899 1.00 88.50 254 TYR A C 1
ATOM 2012 O O . TYR A 1 254 ? -6.111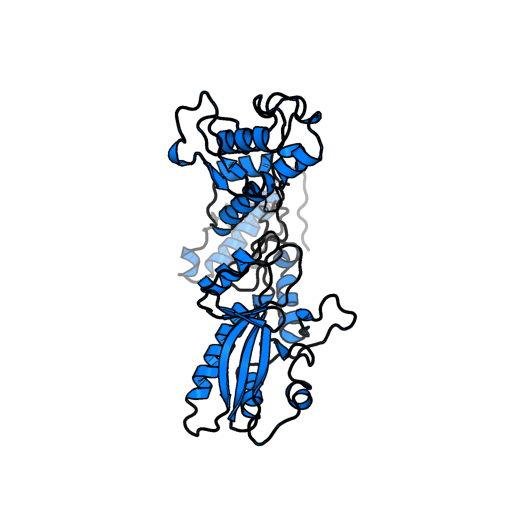 9.720 3.889 1.00 88.50 254 TYR A O 1
ATOM 2020 N N . SER A 1 255 ? -4.683 9.035 5.463 1.00 88.38 255 SER A N 1
ATOM 2021 C CA . SER A 1 255 ? -3.522 9.721 4.906 1.00 88.38 255 SER A CA 1
ATOM 2022 C C . SER A 1 255 ? -2.663 8.777 4.069 1.00 88.38 255 SER A C 1
ATOM 2024 O O . SER A 1 255 ? -1.983 7.895 4.587 1.00 88.38 255 SER A O 1
ATOM 2026 N N . PHE A 1 256 ? -2.571 9.045 2.770 1.00 88.00 256 PHE A N 1
ATOM 2027 C CA . PHE A 1 256 ? -1.637 8.349 1.877 1.00 88.00 256 PHE A CA 1
ATOM 2028 C C . PHE A 1 256 ? -0.176 8.824 2.037 1.00 88.00 256 PHE A C 1
ATOM 2030 O O . PHE A 1 256 ? 0.736 8.243 1.458 1.00 88.00 256 PHE A O 1
ATOM 2037 N N . ASN A 1 257 ? 0.076 9.868 2.834 1.00 83.50 257 ASN A N 1
ATOM 2038 C CA . ASN A 1 257 ? 1.401 10.482 2.982 1.00 83.50 257 ASN A CA 1
ATOM 2039 C C . ASN A 1 257 ? 2.241 9.928 4.135 1.00 83.50 257 ASN A C 1
ATOM 2041 O O . ASN A 1 257 ? 3.343 10.427 4.364 1.00 83.50 257 ASN A O 1
ATOM 2045 N N . LEU A 1 258 ? 1.739 8.926 4.858 1.00 75.06 258 LEU A N 1
ATOM 2046 C CA . LEU A 1 258 ? 2.401 8.317 6.009 1.00 75.06 258 LEU A CA 1
ATOM 2047 C C . LEU A 1 258 ? 2.833 6.885 5.649 1.00 75.06 258 LEU A C 1
ATOM 2049 O O . LEU A 1 258 ? 2.041 5.963 5.802 1.00 75.06 258 LEU A O 1
ATOM 2053 N N . PRO A 1 259 ? 4.078 6.670 5.176 1.00 57.62 259 PRO A N 1
ATOM 2054 C CA . PRO A 1 259 ? 4.530 5.357 4.706 1.00 57.62 259 PRO A CA 1
ATOM 2055 C C . PRO A 1 259 ? 4.656 4.315 5.824 1.00 57.62 259 PRO A C 1
ATOM 2057 O O . PRO A 1 259 ? 4.700 3.124 5.548 1.00 57.62 259 PRO A O 1
ATOM 2060 N N . SER A 1 260 ? 4.781 4.769 7.075 1.00 54.91 260 SER A N 1
ATOM 2061 C CA . SER A 1 260 ? 4.959 3.932 8.266 1.00 54.91 260 SER A CA 1
ATOM 2062 C C . SER A 1 260 ? 3.664 3.678 9.037 1.00 54.91 260 SER A C 1
ATOM 2064 O O . SER A 1 260 ? 3.680 2.912 9.995 1.00 54.91 260 SER A O 1
ATOM 2066 N N . ALA A 1 261 ? 2.573 4.352 8.670 1.00 54.31 261 ALA A N 1
ATOM 2067 C CA . ALA A 1 261 ? 1.253 4.079 9.214 1.00 54.31 261 ALA A CA 1
ATOM 2068 C C . ALA A 1 261 ? 0.540 3.110 8.263 1.00 54.31 261 ALA A C 1
ATOM 2070 O O . ALA A 1 261 ? 0.734 3.179 7.048 1.00 54.31 261 ALA A O 1
ATOM 2071 N N . SER A 1 262 ? -0.312 2.242 8.797 1.00 64.75 262 SER A N 1
ATOM 2072 C CA . SER A 1 262 ? -1.230 1.335 8.081 1.00 64.75 262 SER A CA 1
ATOM 2073 C C . SER A 1 262 ? -2.273 2.061 7.201 1.00 64.75 262 SER A C 1
ATOM 2075 O O . SER A 1 262 ? -3.340 1.536 6.918 1.00 64.75 262 SER A O 1
ATOM 2077 N N . SER A 1 263 ? -1.982 3.291 6.772 1.00 79.56 263 SER A N 1
ATOM 2078 C CA . SER A 1 263 ? -2.856 4.203 6.040 1.00 79.56 263 SER A CA 1
ATOM 2079 C C . SER A 1 263 ? -2.497 4.340 4.559 1.00 79.56 263 SER A C 1
ATOM 2081 O O . SER A 1 263 ? -3.325 4.747 3.745 1.00 79.56 263 SER A O 1
ATOM 2083 N N . SER A 1 264 ? -1.244 4.058 4.187 1.00 84.81 264 SER A N 1
ATOM 2084 C CA . SER A 1 264 ? -0.800 4.132 2.794 1.00 84.81 264 SER A CA 1
ATOM 2085 C C . SER A 1 264 ? -0.812 2.749 2.153 1.00 84.81 264 SER A C 1
ATOM 2087 O O . SER A 1 264 ? -0.350 1.782 2.751 1.00 84.81 264 SER A O 1
ATOM 2089 N N . CYS A 1 265 ? -1.302 2.662 0.913 1.00 84.19 265 CYS A N 1
ATOM 2090 C CA . CYS A 1 265 ? -1.303 1.406 0.169 1.00 84.19 265 CYS A CA 1
ATOM 2091 C C . CYS A 1 265 ? 0.128 0.828 0.100 1.00 84.19 265 CYS A C 1
ATOM 2093 O O . CYS A 1 265 ? 1.012 1.494 -0.450 1.00 84.19 265 CYS A O 1
ATOM 2095 N N . PRO A 1 266 ? 0.371 -0.400 0.588 1.00 78.06 266 PRO A N 1
ATOM 2096 C CA . PRO A 1 266 ? 1.711 -0.990 0.661 1.00 78.06 266 PRO A CA 1
ATOM 2097 C C . PRO A 1 266 ? 2.304 -1.323 -0.716 1.00 78.06 266 PRO A C 1
ATOM 2099 O O . PRO A 1 266 ? 3.523 -1.409 -0.860 1.00 78.06 266 PRO A O 1
ATOM 2102 N N . THR A 1 267 ? 1.469 -1.451 -1.753 1.00 79.94 267 THR A N 1
ATOM 2103 C CA . THR A 1 267 ? 1.922 -1.668 -3.134 1.00 79.94 267 THR A CA 1
ATOM 2104 C C . THR A 1 267 ? 2.564 -0.417 -3.740 1.00 79.94 267 THR A C 1
ATOM 2106 O O . THR A 1 267 ? 3.611 -0.510 -4.380 1.00 79.94 267 THR A O 1
ATOM 2109 N N . CYS A 1 268 ? 1.951 0.759 -3.562 1.00 81.81 268 CYS A N 1
ATOM 2110 C CA . CYS A 1 268 ? 2.413 2.013 -4.178 1.00 81.81 268 CYS A CA 1
ATOM 2111 C C . CYS A 1 268 ? 2.997 3.023 -3.179 1.00 81.81 268 CYS A C 1
ATOM 2113 O O . CYS A 1 268 ? 3.399 4.118 -3.573 1.00 81.81 268 CYS A O 1
ATOM 2115 N N . LEU A 1 269 ? 3.030 2.682 -1.888 1.00 81.44 269 LEU A N 1
ATOM 2116 C CA . LEU A 1 269 ? 3.493 3.536 -0.788 1.00 81.44 269 LEU A CA 1
ATOM 2117 C C . LEU A 1 269 ? 2.795 4.908 -0.780 1.00 81.44 269 LEU A C 1
ATOM 2119 O O . LEU A 1 269 ? 3.435 5.952 -0.584 1.00 81.44 269 LEU A O 1
ATOM 2123 N N . GLY A 1 270 ? 1.494 4.891 -1.088 1.00 85.69 270 GLY A N 1
ATOM 2124 C CA . GLY A 1 270 ? 0.630 6.070 -1.143 1.00 85.69 270 GLY A CA 1
ATOM 2125 C C . GLY A 1 270 ? 0.803 6.982 -2.362 1.00 85.69 270 GLY A C 1
ATOM 2126 O O . GLY A 1 270 ? 0.263 8.083 -2.368 1.00 85.69 270 GLY A O 1
ATOM 2127 N N . LEU A 1 271 ? 1.539 6.565 -3.399 1.00 86.00 271 LEU A N 1
ATOM 2128 C CA . LEU A 1 271 ? 1.692 7.356 -4.632 1.00 86.00 271 LEU A CA 1
ATOM 2129 C C . LEU A 1 271 ? 0.450 7.317 -5.536 1.00 86.00 271 LEU A C 1
ATOM 2131 O O . LEU A 1 271 ? 0.299 8.173 -6.403 1.00 86.00 271 LEU A O 1
ATOM 2135 N N . GLY A 1 272 ? -0.406 6.303 -5.384 1.00 86.69 272 GLY A N 1
ATOM 2136 C CA . GLY A 1 272 ? -1.599 6.100 -6.216 1.00 86.69 272 GLY A CA 1
ATOM 2137 C C . GLY A 1 272 ? -1.308 5.654 -7.655 1.00 86.69 272 GLY A C 1
ATOM 2138 O O . GLY A 1 272 ? -2.234 5.351 -8.398 1.00 86.69 272 GLY A O 1
ATOM 2139 N N . ASN A 1 273 ? -0.037 5.573 -8.047 1.00 83.44 273 ASN A N 1
ATOM 2140 C CA . ASN A 1 273 ? 0.408 4.971 -9.296 1.00 83.44 273 ASN A CA 1
ATOM 2141 C C . ASN A 1 273 ? 1.387 3.830 -9.013 1.00 83.44 273 ASN A C 1
ATOM 2143 O O . ASN A 1 273 ? 2.105 3.822 -8.012 1.00 83.44 273 ASN A O 1
ATOM 2147 N N . TYR A 1 274 ? 1.391 2.854 -9.907 1.00 81.62 274 TYR A N 1
ATOM 2148 C CA . TYR A 1 274 ? 2.294 1.717 -9.892 1.00 81.62 274 TYR A CA 1
ATOM 2149 C C . TYR A 1 274 ? 2.743 1.487 -11.328 1.00 81.62 274 TYR A C 1
ATOM 2151 O O . TYR A 1 274 ? 1.915 1.545 -12.234 1.00 81.62 274 TYR A O 1
ATOM 2159 N N . ARG A 1 275 ? 4.046 1.278 -11.537 1.00 86.81 275 ARG A N 1
ATOM 2160 C CA . ARG A 1 275 ? 4.570 1.024 -12.878 1.00 86.81 275 ARG A CA 1
ATOM 2161 C C . ARG A 1 275 ? 4.549 -0.457 -13.193 1.00 86.81 275 ARG A C 1
ATOM 2163 O O . ARG A 1 275 ? 4.931 -1.261 -12.343 1.00 86.81 275 ARG A O 1
ATOM 2170 N N . GLN A 1 276 ? 4.198 -0.796 -14.424 1.00 90.12 276 GLN A N 1
ATOM 2171 C CA . GLN A 1 276 ? 4.241 -2.168 -14.933 1.00 90.12 276 GLN A CA 1
ATOM 2172 C C . GLN A 1 276 ? 5.178 -2.270 -16.121 1.00 90.12 276 GLN A C 1
ATOM 2174 O O . GLN A 1 276 ? 5.398 -1.297 -16.848 1.00 90.12 276 GLN A O 1
ATOM 2179 N N . VAL A 1 277 ? 5.767 -3.447 -16.312 1.00 94.25 277 VAL A N 1
ATOM 2180 C CA . VAL A 1 277 ? 6.640 -3.667 -17.467 1.00 94.25 277 VAL A CA 1
ATOM 2181 C C . VAL A 1 277 ? 5.784 -3.718 -18.723 1.00 94.25 277 VAL A C 1
ATOM 2183 O O . VAL A 1 277 ? 4.848 -4.508 -18.821 1.00 94.25 277 VAL A O 1
ATOM 2186 N N . HIS A 1 278 ? 6.136 -2.913 -19.721 1.00 94.19 278 HIS A N 1
ATOM 2187 C CA . HIS A 1 278 ? 5.447 -2.938 -21.003 1.00 94.19 278 HIS A CA 1
ATOM 2188 C C . HIS A 1 278 ? 6.224 -3.817 -21.999 1.00 94.19 278 HIS A C 1
ATOM 2190 O O . HIS A 1 278 ? 7.381 -3.499 -22.294 1.00 94.19 278 HIS A O 1
ATOM 2196 N N . PRO A 1 279 ? 5.628 -4.873 -22.593 1.00 93.12 279 PRO A N 1
ATOM 2197 C CA . PRO A 1 279 ? 6.348 -5.794 -23.479 1.00 93.12 279 PRO A CA 1
ATOM 2198 C C . PRO A 1 279 ? 7.085 -5.109 -24.640 1.00 93.12 279 PRO A C 1
ATOM 2200 O O . PRO A 1 279 ? 8.221 -5.461 -24.941 1.00 93.12 279 PRO A O 1
ATOM 2203 N N . ASN A 1 280 ? 6.486 -4.080 -25.254 1.00 92.75 280 ASN A N 1
ATOM 2204 C CA . ASN A 1 280 ? 7.131 -3.342 -26.354 1.00 92.75 280 ASN A CA 1
ATOM 2205 C C . ASN A 1 280 ? 8.298 -2.444 -25.904 1.00 92.75 280 ASN A C 1
ATOM 2207 O O . ASN A 1 280 ? 9.123 -2.077 -26.729 1.00 92.75 280 ASN A O 1
ATOM 2211 N N . LEU A 1 281 ? 8.362 -2.066 -24.623 1.00 94.12 281 LEU A N 1
ATOM 2212 C CA . LEU A 1 281 ? 9.504 -1.332 -24.075 1.00 94.12 281 LEU A CA 1
ATOM 2213 C C . LEU A 1 281 ? 10.625 -2.288 -23.657 1.00 94.12 281 LEU A C 1
ATOM 2215 O O . LEU A 1 281 ? 11.803 -1.988 -23.826 1.00 94.12 281 LEU A O 1
ATOM 2219 N N . LEU A 1 282 ? 10.247 -3.459 -23.140 1.00 94.81 282 LEU A N 1
ATOM 2220 C CA . LEU A 1 282 ? 11.172 -4.530 -22.786 1.00 94.81 282 LEU A CA 1
ATOM 2221 C C . LEU A 1 282 ? 11.863 -5.138 -24.018 1.00 94.81 282 LEU A C 1
ATOM 2223 O O . LEU A 1 282 ? 13.036 -5.502 -23.934 1.00 94.81 282 LEU A O 1
ATOM 2227 N N . ILE A 1 283 ? 11.145 -5.243 -25.140 1.00 94.75 283 ILE A N 1
ATOM 2228 C CA . ILE A 1 283 ? 11.619 -5.825 -26.402 1.00 94.75 283 ILE A CA 1
ATOM 2229 C C . ILE A 1 283 ? 11.514 -4.755 -27.503 1.00 94.75 283 ILE A C 1
ATOM 2231 O O . ILE A 1 283 ? 10.535 -4.744 -28.259 1.00 94.75 283 ILE A O 1
ATOM 2235 N N . PRO A 1 284 ? 12.476 -3.814 -27.567 1.00 92.19 284 PRO A N 1
ATOM 2236 C CA . PRO A 1 284 ? 12.417 -2.685 -28.494 1.00 92.19 284 PRO A CA 1
ATOM 2237 C C . PRO A 1 284 ? 12.541 -3.100 -29.965 1.00 92.19 284 PRO A C 1
ATOM 2239 O O . PRO A 1 284 ? 11.954 -2.449 -30.826 1.00 92.19 284 PRO A O 1
ATOM 2242 N N . ASP A 1 285 ? 13.281 -4.173 -30.260 1.00 93.88 285 ASP A N 1
ATOM 2243 C CA . ASP A 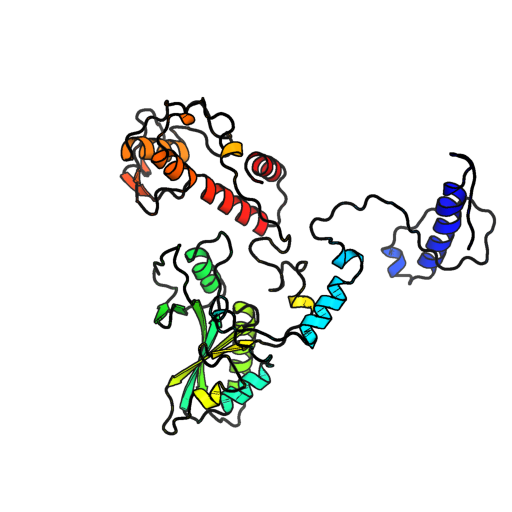1 285 ? 13.485 -4.672 -31.620 1.00 93.88 285 ASP A CA 1
ATOM 2244 C C . ASP A 1 285 ? 13.157 -6.167 -31.703 1.00 93.88 285 ASP A C 1
ATOM 2246 O O . ASP A 1 285 ? 13.973 -7.031 -31.378 1.00 93.88 285 ASP A O 1
ATOM 2250 N N . LYS A 1 286 ? 11.935 -6.469 -32.155 1.00 94.19 286 LYS A N 1
ATOM 2251 C CA . LYS A 1 286 ? 11.439 -7.845 -32.300 1.00 94.19 286 LYS A CA 1
ATOM 2252 C C . LYS A 1 286 ? 11.996 -8.563 -33.538 1.00 94.19 286 LYS A C 1
ATOM 2254 O O . LYS A 1 286 ? 11.752 -9.758 -33.686 1.00 94.19 286 LYS A O 1
ATOM 2259 N N . SER A 1 287 ? 12.726 -7.870 -34.419 1.00 95.75 287 SER A N 1
ATOM 2260 C CA . SER A 1 287 ? 13.355 -8.484 -35.599 1.00 95.75 287 SER A CA 1
ATOM 2261 C C . SER A 1 287 ? 14.651 -9.227 -35.260 1.00 95.75 287 SER A C 1
ATOM 2263 O O . SER A 1 287 ? 15.082 -10.101 -36.009 1.00 95.75 287 SER A O 1
ATOM 2265 N N . ARG A 1 288 ? 15.261 -8.915 -34.112 1.00 95.44 288 ARG A N 1
ATOM 2266 C CA . ARG A 1 288 ? 16.450 -9.604 -33.598 1.00 95.44 288 ARG A CA 1
ATOM 2267 C C . ARG A 1 288 ? 16.057 -10.863 -32.834 1.00 95.44 288 ARG A C 1
ATOM 2269 O O . ARG A 1 288 ? 14.946 -10.974 -32.314 1.00 95.44 288 ARG A O 1
ATOM 2276 N N . SER A 1 289 ? 16.983 -11.808 -32.746 1.00 95.62 289 SER A N 1
ATOM 2277 C CA . SER A 1 289 ? 16.839 -12.994 -31.906 1.00 95.62 289 SER A CA 1
ATOM 2278 C C . SER A 1 289 ? 17.122 -12.688 -30.428 1.00 95.62 289 SER A C 1
ATOM 2280 O O . SER A 1 289 ? 17.596 -11.604 -30.067 1.00 95.62 289 SER A O 1
ATOM 2282 N N . ILE A 1 290 ? 16.857 -13.647 -29.535 1.00 93.44 290 ILE A N 1
ATOM 2283 C CA . ILE A 1 290 ? 17.171 -13.490 -28.103 1.00 93.44 290 ILE A CA 1
ATOM 2284 C C . ILE A 1 290 ? 18.687 -13.356 -27.907 1.00 93.44 290 ILE A C 1
ATOM 2286 O O . ILE A 1 290 ? 19.137 -12.528 -27.111 1.00 93.44 290 ILE A O 1
ATOM 2290 N N . ARG A 1 291 ? 19.478 -14.138 -28.652 1.00 92.50 291 ARG A N 1
ATOM 2291 C CA . ARG A 1 291 ? 20.948 -14.075 -28.632 1.00 92.50 291 ARG A CA 1
ATOM 2292 C C . ARG A 1 291 ? 21.494 -12.792 -29.232 1.00 92.50 291 ARG A C 1
ATOM 2294 O O . ARG A 1 291 ? 22.439 -12.234 -28.681 1.00 92.50 291 ARG A O 1
ATOM 2301 N N . ASP A 1 292 ? 20.860 -12.302 -30.290 1.00 92.00 292 ASP A N 1
ATOM 2302 C CA . ASP A 1 292 ? 21.245 -11.041 -30.910 1.00 92.00 292 ASP A CA 1
ATOM 2303 C C . ASP A 1 292 ? 20.805 -9.831 -30.092 1.00 92.00 292 ASP A C 1
ATOM 2305 O O . ASP A 1 292 ? 21.190 -8.730 -30.447 1.00 92.00 292 ASP A O 1
ATOM 2309 N N . GLY A 1 293 ? 20.053 -9.979 -28.999 1.00 91.12 293 GLY A N 1
ATOM 2310 C CA . GLY A 1 293 ? 19.686 -8.862 -28.125 1.00 91.12 293 GLY A CA 1
ATOM 2311 C C . GLY A 1 293 ? 18.378 -8.175 -28.512 1.00 91.12 293 GLY A C 1
ATOM 2312 O O . GLY A 1 293 ? 18.332 -6.951 -28.620 1.00 91.12 293 GLY A O 1
ATOM 2313 N N . ALA A 1 294 ? 17.310 -8.956 -28.696 1.00 93.44 294 ALA A N 1
ATOM 2314 C CA . ALA A 1 294 ? 15.945 -8.435 -28.828 1.00 93.44 294 ALA A CA 1
ATOM 2315 C C . ALA A 1 294 ? 15.458 -7.678 -27.574 1.00 93.44 294 ALA A C 1
ATOM 2317 O O . ALA A 1 294 ? 14.690 -6.724 -27.677 1.00 93.44 294 ALA A O 1
ATOM 2318 N N . PHE A 1 295 ? 15.900 -8.104 -26.385 1.00 93.81 295 PHE A N 1
ATOM 2319 C CA . PHE A 1 295 ? 15.544 -7.499 -25.098 1.00 93.81 295 PHE A CA 1
ATOM 2320 C C . PHE A 1 295 ? 16.442 -6.302 -24.762 1.00 93.81 295 PHE A C 1
ATOM 2322 O O . PHE A 1 295 ? 17.599 -6.234 -25.179 1.00 93.81 295 PHE A O 1
ATOM 2329 N N . VAL A 1 296 ? 15.947 -5.387 -23.922 1.00 92.75 296 VAL A N 1
ATOM 2330 C CA . VAL A 1 296 ? 16.799 -4.386 -23.260 1.00 92.75 296 VAL A CA 1
ATOM 2331 C C . VAL A 1 296 ? 17.918 -5.100 -22.491 1.00 92.75 296 VAL A C 1
ATOM 2333 O O . VAL A 1 296 ? 17.641 -5.914 -21.614 1.00 92.75 296 VAL A O 1
ATOM 2336 N N . GLU A 1 297 ? 19.181 -4.762 -22.779 1.00 88.38 297 GLU A N 1
ATOM 2337 C CA . GLU A 1 297 ? 20.358 -5.507 -22.289 1.00 88.38 297 GLU A CA 1
ATOM 2338 C C . GLU A 1 297 ? 20.392 -5.669 -20.760 1.00 88.38 297 GLU A C 1
ATOM 2340 O O . GLU A 1 297 ? 20.739 -6.730 -20.248 1.00 88.38 297 GLU A O 1
ATOM 2345 N N . ALA A 1 298 ? 19.986 -4.632 -20.022 1.00 87.19 298 ALA A N 1
ATOM 2346 C CA . ALA A 1 298 ? 19.936 -4.660 -18.560 1.00 87.19 298 ALA A CA 1
ATOM 2347 C C . ALA A 1 298 ? 18.823 -5.566 -17.993 1.00 87.19 298 ALA A C 1
ATOM 2349 O O . ALA A 1 298 ? 18.892 -5.954 -16.829 1.00 87.19 298 ALA A O 1
ATOM 2350 N N . ALA A 1 299 ? 17.800 -5.889 -18.791 1.00 87.56 299 ALA A N 1
ATOM 2351 C CA . ALA A 1 299 ? 16.678 -6.733 -18.389 1.00 87.56 299 ALA A CA 1
ATOM 2352 C C . ALA A 1 299 ? 16.950 -8.218 -18.635 1.00 87.56 299 ALA A C 1
ATOM 2354 O O . ALA A 1 299 ? 16.626 -9.068 -17.796 1.00 87.56 299 ALA A O 1
ATOM 2355 N N . LEU A 1 300 ? 17.521 -8.523 -19.802 1.00 88.44 300 LEU A N 1
ATOM 2356 C CA . LEU A 1 300 ? 17.868 -9.874 -20.205 1.00 88.44 300 LEU A CA 1
ATOM 2357 C C . LEU A 1 300 ? 18.951 -9.835 -21.285 1.00 88.44 300 LEU A C 1
ATOM 2359 O O . LEU A 1 300 ? 18.767 -9.248 -22.349 1.00 88.44 300 LEU A O 1
ATOM 2363 N N . ARG A 1 301 ? 20.060 -10.528 -21.028 1.00 87.44 301 ARG A N 1
ATOM 2364 C CA . ARG A 1 301 ? 21.132 -10.751 -21.998 1.00 87.44 301 ARG A CA 1
ATOM 2365 C C . ARG A 1 301 ? 21.521 -12.221 -21.988 1.00 87.44 301 ARG A C 1
ATOM 2367 O O . ARG A 1 301 ? 21.727 -12.806 -20.924 1.00 87.44 301 ARG A O 1
ATOM 2374 N N . TYR A 1 302 ? 21.667 -12.808 -23.173 1.00 88.69 302 TYR A N 1
ATOM 2375 C CA . TYR A 1 302 ? 22.191 -14.161 -23.279 1.00 88.69 302 TYR A CA 1
ATOM 2376 C C . TYR A 1 302 ? 23.699 -14.172 -23.003 1.00 88.69 302 TYR A C 1
ATOM 2378 O O . TYR A 1 302 ? 24.498 -13.605 -23.745 1.00 88.69 302 TYR A O 1
ATOM 2386 N N . ASP A 1 303 ? 24.086 -14.852 -21.929 1.00 90.75 303 ASP A N 1
ATOM 2387 C CA . ASP A 1 303 ? 25.463 -15.246 -21.655 1.00 90.75 303 ASP A CA 1
ATOM 2388 C C . ASP A 1 303 ? 25.452 -16.696 -21.176 1.00 90.75 303 ASP A C 1
ATOM 2390 O O . ASP A 1 303 ? 24.899 -17.009 -20.125 1.00 90.75 303 ASP A O 1
ATOM 2394 N N . LYS A 1 304 ? 26.086 -17.592 -21.935 1.00 88.75 304 LYS A N 1
ATOM 2395 C CA . LYS A 1 304 ? 26.179 -19.027 -21.619 1.00 88.75 304 LYS A CA 1
ATOM 2396 C C . LYS A 1 304 ? 26.729 -19.316 -20.216 1.00 88.75 304 LYS A C 1
ATOM 2398 O O . LYS A 1 304 ? 26.429 -20.364 -19.644 1.00 88.75 304 LYS A O 1
ATOM 2403 N N . ASN A 1 305 ? 27.519 -18.400 -19.655 1.00 89.69 305 ASN A N 1
ATOM 2404 C CA . ASN A 1 305 ? 28.084 -18.520 -18.318 1.00 89.69 305 ASN A CA 1
ATOM 2405 C C . ASN A 1 305 ? 27.227 -17.860 -17.232 1.00 89.69 305 ASN A C 1
ATOM 2407 O O . ASN A 1 305 ? 27.516 -18.081 -16.058 1.00 89.69 305 ASN A O 1
ATOM 2411 N N . SER A 1 306 ? 26.179 -17.104 -17.561 1.00 91.44 306 SER A N 1
ATOM 2412 C CA . SER A 1 306 ? 25.271 -16.508 -16.577 1.00 91.44 306 SER A CA 1
ATOM 2413 C C . SER A 1 306 ? 24.125 -17.458 -16.215 1.00 91.44 306 SER A C 1
ATOM 2415 O O . SER A 1 306 ? 23.852 -18.432 -16.917 1.00 91.44 306 SER A O 1
ATOM 2417 N N . TRP A 1 307 ? 23.443 -17.196 -15.095 1.00 89.50 307 TRP A N 1
ATOM 2418 C CA . TRP A 1 307 ? 22.224 -17.935 -14.744 1.00 89.50 307 TRP A CA 1
ATOM 2419 C C . TRP A 1 307 ? 21.157 -17.794 -15.837 1.00 89.50 307 TRP A C 1
ATOM 2421 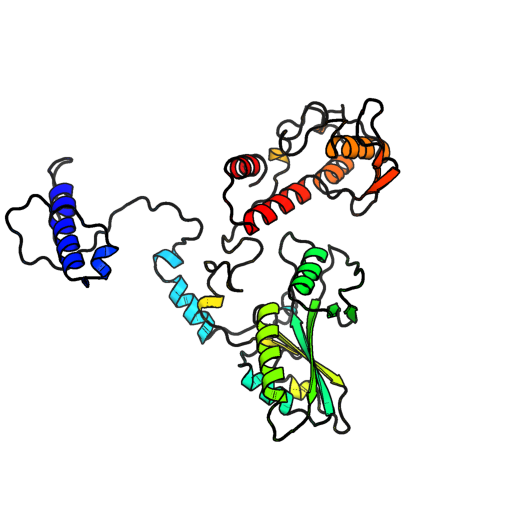O O . TRP A 1 307 ? 20.615 -18.795 -16.296 1.00 89.50 307 TRP A O 1
ATOM 2431 N N . ASP A 1 308 ? 20.936 -16.570 -16.316 1.00 90.38 308 ASP A N 1
ATOM 2432 C CA . ASP A 1 308 ? 19.932 -16.262 -17.334 1.00 90.38 308 ASP A CA 1
ATOM 2433 C C . ASP A 1 308 ? 20.202 -16.971 -18.662 1.00 90.38 308 ASP A C 1
ATOM 2435 O O . ASP A 1 308 ? 19.281 -17.543 -19.242 1.00 90.38 308 ASP A O 1
ATOM 2439 N N . GLY A 1 309 ? 21.450 -17.015 -19.140 1.00 91.69 309 GLY A N 1
ATOM 2440 C CA . GLY A 1 309 ? 21.744 -17.720 -20.389 1.00 91.69 309 GLY A CA 1
ATOM 2441 C C . GLY A 1 309 ? 21.609 -19.238 -20.270 1.00 91.69 309 GLY A C 1
ATOM 2442 O O . GLY A 1 309 ? 21.137 -19.877 -21.212 1.00 91.69 309 GLY A O 1
ATOM 2443 N N . ARG A 1 310 ? 21.938 -19.827 -19.112 1.00 92.88 310 ARG A N 1
ATOM 2444 C CA . ARG A 1 310 ? 21.690 -21.259 -18.851 1.00 92.88 310 ARG A CA 1
ATOM 2445 C C . ARG A 1 310 ? 20.196 -21.562 -18.754 1.00 92.88 310 ARG A C 1
ATOM 2447 O O . ARG A 1 310 ? 19.753 -22.564 -19.312 1.00 92.88 310 ARG A O 1
ATOM 2454 N N . MET A 1 311 ? 19.420 -20.692 -18.106 1.00 92.50 311 MET A N 1
ATOM 2455 C CA . MET A 1 311 ? 17.959 -20.797 -18.049 1.00 92.50 311 MET A CA 1
ATOM 2456 C C . MET A 1 311 ? 17.341 -20.725 -19.445 1.00 92.50 311 MET A C 1
ATOM 2458 O O . MET A 1 311 ? 16.592 -21.621 -19.815 1.00 92.50 311 MET A O 1
ATOM 2462 N N . LEU A 1 312 ? 17.700 -19.719 -20.247 1.00 93.88 312 LEU A N 1
ATOM 2463 C CA . LEU A 1 312 ? 17.206 -19.563 -21.619 1.00 93.88 312 LEU A CA 1
ATOM 2464 C C . LEU A 1 312 ? 17.570 -20.753 -22.507 1.00 93.88 312 LEU A C 1
ATOM 2466 O O . LEU A 1 312 ? 16.737 -21.221 -23.276 1.00 93.88 312 LEU A O 1
ATOM 2470 N N . TYR A 1 313 ? 18.795 -21.269 -22.387 1.00 94.75 313 TYR A N 1
ATOM 2471 C CA . TYR A 1 313 ? 19.205 -22.466 -23.118 1.00 94.75 313 TYR A CA 1
ATOM 2472 C C . TYR A 1 313 ? 18.405 -23.702 -22.688 1.00 94.75 313 TYR A C 1
ATOM 2474 O O . TYR A 1 313 ? 17.951 -24.464 -23.534 1.00 94.75 313 TYR A O 1
ATOM 2482 N N . SER A 1 314 ? 18.182 -23.874 -21.384 1.00 94.25 314 SER A N 1
ATOM 2483 C CA . SER A 1 314 ? 17.379 -24.985 -20.857 1.00 94.25 314 SER A CA 1
ATOM 2484 C C . SER A 1 314 ? 15.925 -24.900 -21.327 1.00 94.25 314 SER A C 1
ATOM 2486 O O . SER A 1 314 ? 15.353 -25.906 -21.732 1.00 94.25 314 SER A O 1
ATOM 2488 N N . LEU A 1 315 ? 15.347 -23.695 -21.346 1.00 94.38 315 LEU A N 1
ATOM 2489 C CA . LEU A 1 315 ? 14.012 -23.432 -21.889 1.00 94.38 315 LEU A CA 1
ATOM 2490 C C . LEU A 1 315 ? 13.926 -23.769 -23.379 1.00 94.38 315 LEU A C 1
ATOM 2492 O O . LEU A 1 315 ? 12.976 -24.427 -23.792 1.00 94.38 315 LEU A O 1
ATOM 2496 N N . ALA A 1 316 ? 14.924 -23.358 -24.163 1.00 95.19 316 ALA A N 1
ATOM 2497 C CA . ALA A 1 316 ? 15.013 -23.652 -25.592 1.00 95.19 316 ALA A CA 1
ATOM 2498 C C . ALA A 1 316 ? 15.023 -25.160 -25.878 1.00 95.19 316 ALA A C 1
ATOM 2500 O O . ALA A 1 316 ? 14.327 -25.615 -26.778 1.00 95.19 316 ALA A O 1
ATOM 2501 N N . GLN A 1 317 ? 15.759 -25.942 -25.080 1.00 94.38 317 GLN A N 1
ATOM 2502 C CA . GLN A 1 317 ? 15.782 -27.405 -25.202 1.00 94.38 317 GLN A CA 1
ATOM 2503 C C . GLN A 1 317 ? 14.478 -28.063 -24.730 1.00 94.38 317 GLN A C 1
ATOM 2505 O O . GLN A 1 317 ? 14.034 -29.038 -25.324 1.00 94.38 317 GLN A O 1
ATOM 2510 N N . HIS A 1 318 ? 13.869 -27.552 -23.657 1.00 93.06 318 HIS A N 1
ATOM 2511 C CA . HIS A 1 318 ? 12.663 -28.144 -23.067 1.00 93.06 318 HIS A CA 1
ATOM 2512 C C . HIS A 1 318 ? 11.403 -27.896 -23.904 1.00 93.06 318 HIS A C 1
ATOM 2514 O O . HIS A 1 318 ? 10.560 -28.779 -24.016 1.00 93.06 318 HIS A O 1
ATOM 2520 N N . PHE A 1 319 ? 11.276 -26.701 -24.486 1.00 92.38 319 PHE A N 1
ATOM 2521 C CA . PHE A 1 319 ? 10.121 -26.291 -25.293 1.00 92.38 319 PHE A CA 1
ATOM 2522 C C . PHE A 1 319 ? 10.380 -26.326 -26.808 1.00 92.38 319 PHE A C 1
ATOM 2524 O O . PHE A 1 319 ? 9.536 -25.863 -27.568 1.00 92.38 319 PHE A O 1
ATOM 2531 N N . ASP A 1 320 ? 11.532 -26.857 -27.225 1.00 93.50 320 ASP A N 1
ATOM 2532 C CA . ASP A 1 320 ? 11.938 -27.039 -28.623 1.00 93.50 320 ASP A CA 1
ATOM 2533 C C . ASP A 1 320 ? 11.809 -25.764 -29.480 1.00 93.50 320 ASP A C 1
ATOM 2535 O O . ASP A 1 320 ? 11.095 -25.709 -30.482 1.00 93.50 320 ASP A O 1
ATOM 2539 N N . PHE A 1 321 ? 12.498 -24.695 -29.064 1.00 95.44 321 PHE A N 1
ATOM 2540 C CA . PHE A 1 321 ? 12.598 -23.457 -29.845 1.00 95.44 321 PHE A CA 1
ATOM 2541 C C . PHE A 1 321 ? 14.044 -22.969 -29.957 1.00 95.44 321 PHE A C 1
ATOM 2543 O O . PHE A 1 321 ? 14.892 -23.260 -29.114 1.00 95.44 321 PHE A O 1
ATOM 2550 N N . SER A 1 322 ? 14.337 -22.195 -31.004 1.00 94.94 322 SER A N 1
ATOM 2551 C CA . SER A 1 322 ? 15.676 -21.647 -31.233 1.00 94.94 322 SER A CA 1
ATOM 2552 C C . SER A 1 322 ? 15.837 -20.256 -30.620 1.00 94.94 322 SER A C 1
ATOM 2554 O O . SER A 1 322 ? 14.972 -19.392 -30.744 1.00 94.94 322 SER A O 1
ATOM 2556 N N . LEU A 1 323 ? 16.993 -20.019 -29.992 1.00 94.00 323 LEU A N 1
ATOM 2557 C CA . LEU A 1 323 ? 17.380 -18.705 -29.465 1.00 94.00 323 LEU A CA 1
ATOM 2558 C C . LEU A 1 323 ? 17.879 -17.739 -30.550 1.00 94.00 323 LEU A C 1
ATOM 2560 O O . LEU A 1 323 ? 18.052 -16.556 -30.251 1.00 94.00 323 LEU A O 1
ATOM 2564 N N . ASP A 1 324 ? 18.129 -18.251 -31.759 1.00 95.44 324 ASP A N 1
ATOM 2565 C CA . ASP A 1 324 ? 18.628 -17.513 -32.925 1.00 95.44 324 ASP A CA 1
ATOM 2566 C C . ASP A 1 324 ? 17.488 -17.110 -33.889 1.00 95.44 324 ASP A C 1
ATOM 2568 O O . ASP A 1 324 ? 17.706 -16.359 -34.835 1.00 95.44 324 ASP A O 1
ATOM 2572 N N . THR A 1 325 ? 16.255 -17.569 -33.645 1.00 94.81 325 THR A N 1
ATOM 2573 C CA . THR A 1 325 ? 15.066 -17.135 -34.398 1.00 94.81 325 THR A CA 1
ATOM 2574 C C . THR A 1 325 ? 14.700 -15.689 -34.030 1.00 94.81 325 THR A C 1
ATOM 2576 O O . THR A 1 325 ? 14.700 -15.363 -32.836 1.00 94.81 325 THR A O 1
ATOM 2579 N N . PRO A 1 326 ? 14.368 -14.815 -35.006 1.00 96.56 326 PRO A N 1
ATOM 2580 C CA . PRO A 1 326 ? 13.804 -13.491 -34.743 1.00 96.56 326 PRO A CA 1
ATOM 2581 C C . PRO A 1 326 ? 12.644 -13.546 -33.746 1.00 96.56 326 PRO A C 1
ATOM 2583 O O . PRO A 1 326 ? 11.747 -14.376 -33.876 1.00 96.56 326 PRO A O 1
ATOM 2586 N N . PHE A 1 327 ? 12.626 -12.654 -32.754 1.00 94.88 327 PHE A N 1
ATOM 2587 C CA . PHE A 1 327 ? 11.659 -12.733 -31.655 1.00 94.88 327 PHE A CA 1
ATOM 2588 C C . PHE A 1 327 ? 10.198 -12.681 -32.135 1.00 94.88 327 PHE A C 1
ATOM 2590 O O . PHE A 1 327 ? 9.342 -13.366 -31.584 1.00 94.88 327 PHE A O 1
ATOM 2597 N N . GLN A 1 328 ? 9.913 -11.900 -33.178 1.00 95.31 328 GLN A N 1
ATOM 2598 C CA . GLN A 1 328 ? 8.585 -11.785 -33.794 1.00 95.31 328 GLN A CA 1
ATOM 2599 C C . GLN A 1 328 ? 8.089 -13.063 -34.492 1.00 95.31 328 GLN A C 1
ATOM 2601 O O . GLN A 1 328 ? 6.900 -13.168 -34.767 1.00 95.31 328 GLN A O 1
ATOM 2606 N N . GLU A 1 329 ? 8.986 -13.998 -34.809 1.00 96.44 329 GLU A N 1
ATOM 2607 C CA . GLU A 1 329 ? 8.657 -15.271 -35.466 1.00 96.44 329 GLU A CA 1
ATOM 2608 C C . GLU A 1 329 ? 8.451 -16.408 -34.453 1.00 96.44 329 GLU A C 1
ATOM 2610 O O . GLU A 1 329 ? 8.033 -17.505 -34.827 1.00 96.44 329 GLU A O 1
ATOM 2615 N N . LEU A 1 330 ? 8.736 -16.167 -33.168 1.00 95.56 330 LEU A N 1
ATOM 2616 C CA . LEU A 1 330 ? 8.499 -17.150 -32.117 1.00 95.56 330 LEU A CA 1
ATOM 2617 C C . LEU A 1 330 ? 6.991 -17.372 -31.910 1.00 95.56 330 LEU A C 1
ATOM 2619 O O . LEU A 1 330 ? 6.222 -16.410 -31.929 1.00 95.56 330 LEU A O 1
ATOM 2623 N N . PRO A 1 331 ? 6.551 -18.613 -31.633 1.00 95.81 331 PRO A N 1
ATOM 2624 C CA . PRO A 1 331 ? 5.155 -18.883 -31.309 1.00 95.81 331 PRO A CA 1
ATOM 2625 C C . PRO A 1 331 ? 4.684 -18.114 -30.068 1.00 95.81 331 PRO A C 1
ATOM 2627 O O . PRO A 1 331 ? 5.409 -18.033 -29.072 1.00 95.81 331 PRO A O 1
ATOM 2630 N N . ASP A 1 332 ? 3.428 -17.659 -30.065 1.00 94.38 332 ASP A N 1
ATOM 2631 C CA . ASP A 1 332 ? 2.841 -16.898 -28.949 1.00 94.38 332 ASP A CA 1
ATOM 2632 C C . ASP A 1 332 ? 2.932 -17.632 -27.603 1.00 94.38 332 ASP A C 1
ATOM 2634 O O . ASP A 1 332 ? 3.098 -17.008 -26.555 1.00 94.38 332 ASP A O 1
ATOM 2638 N N . ALA A 1 333 ? 2.861 -18.967 -27.604 1.00 93.56 333 ALA A N 1
ATOM 2639 C CA . ALA A 1 333 ? 3.033 -19.772 -26.396 1.00 93.56 333 ALA A CA 1
ATOM 2640 C C . ALA A 1 333 ? 4.443 -19.625 -25.792 1.00 93.56 333 ALA A C 1
ATOM 2642 O O . ALA A 1 333 ? 4.580 -19.490 -24.576 1.00 93.56 333 ALA A O 1
ATOM 2643 N N . ILE A 1 334 ? 5.483 -19.587 -26.635 1.00 94.31 334 ILE A N 1
ATOM 2644 C CA . ILE A 1 334 ? 6.875 -19.379 -26.214 1.00 94.31 334 ILE A CA 1
ATOM 2645 C C . ILE A 1 334 ? 7.073 -17.941 -25.742 1.00 94.31 334 ILE A C 1
ATOM 2647 O O . ILE A 1 334 ? 7.678 -17.725 -24.694 1.00 94.31 334 ILE A O 1
ATOM 2651 N N . VAL A 1 335 ? 6.521 -16.963 -26.465 1.00 94.56 335 VAL A N 1
ATOM 2652 C CA . VAL A 1 335 ? 6.572 -15.547 -26.070 1.00 94.56 335 VAL A CA 1
ATOM 2653 C C . VAL A 1 335 ? 5.936 -15.351 -24.694 1.00 94.56 335 VAL A C 1
ATOM 2655 O O . VAL A 1 335 ? 6.555 -14.763 -23.806 1.00 94.56 335 VAL A O 1
ATOM 2658 N N . ASN A 1 336 ? 4.738 -15.897 -24.478 1.00 94.12 336 ASN A N 1
ATOM 2659 C CA . ASN A 1 336 ? 4.057 -15.823 -23.188 1.00 94.12 336 ASN A CA 1
ATOM 2660 C C . ASN A 1 336 ? 4.839 -16.536 -22.081 1.00 94.12 336 ASN A C 1
ATOM 2662 O O . ASN A 1 336 ? 4.971 -15.987 -20.990 1.00 94.12 336 ASN A O 1
ATOM 2666 N N . MET A 1 337 ? 5.410 -17.711 -22.361 1.00 94.56 337 MET A N 1
ATOM 2667 C CA . MET A 1 337 ? 6.249 -18.431 -21.401 1.00 94.56 337 MET A CA 1
ATOM 2668 C C . MET A 1 337 ? 7.493 -17.619 -21.016 1.00 94.56 337 MET A C 1
ATOM 2670 O O . MET A 1 337 ? 7.806 -17.508 -19.832 1.00 94.56 337 MET A O 1
ATOM 2674 N N . LEU A 1 338 ? 8.176 -16.993 -21.979 1.00 93.94 338 LEU A N 1
ATOM 2675 C CA . LEU A 1 338 ? 9.349 -16.153 -21.719 1.00 93.94 338 LEU A CA 1
ATOM 2676 C C . LEU A 1 338 ? 8.994 -14.921 -20.876 1.00 93.94 338 LEU A C 1
ATOM 2678 O O . LEU A 1 338 ? 9.715 -14.575 -19.936 1.00 93.94 338 LEU A O 1
ATOM 2682 N N . LEU A 1 339 ? 7.884 -14.257 -21.196 1.00 94.19 339 LEU A N 1
ATOM 2683 C CA . LEU A 1 339 ? 7.474 -13.025 -20.527 1.00 94.19 339 LEU A CA 1
ATOM 2684 C C . LEU A 1 339 ? 6.879 -13.275 -19.137 1.00 94.19 339 LEU A C 1
ATOM 2686 O O . LEU A 1 339 ? 7.294 -12.609 -18.189 1.00 94.19 339 LEU A O 1
ATOM 2690 N N . TYR A 1 340 ? 5.970 -14.240 -19.007 1.00 91.88 340 TYR A N 1
ATOM 2691 C CA . TYR A 1 340 ? 5.133 -14.449 -17.818 1.00 91.88 340 TYR A CA 1
ATOM 2692 C C . TYR A 1 340 ? 5.434 -15.747 -17.056 1.00 91.88 340 TYR A C 1
ATOM 2694 O O . TYR A 1 340 ? 4.926 -15.945 -15.956 1.00 91.88 340 TYR A O 1
ATOM 2702 N N . GLY A 1 341 ? 6.294 -16.611 -17.595 1.00 91.56 341 GLY A N 1
ATOM 2703 C CA . GLY A 1 341 ? 6.772 -17.819 -16.930 1.00 91.56 341 GLY A CA 1
ATOM 2704 C C . GLY A 1 341 ? 6.086 -19.109 -17.374 1.00 91.56 341 GLY A C 1
ATOM 2705 O O . GLY A 1 341 ? 5.123 -19.123 -18.137 1.00 91.56 341 GLY A O 1
ATOM 2706 N N . ALA A 1 342 ? 6.595 -20.226 -16.859 1.00 87.69 342 ALA A N 1
ATOM 2707 C CA . ALA A 1 342 ? 6.184 -21.583 -17.222 1.00 87.69 342 ALA A CA 1
ATOM 2708 C C . ALA A 1 342 ? 5.046 -22.144 -16.340 1.00 87.69 342 ALA A C 1
ATOM 2710 O O . ALA A 1 342 ? 4.936 -23.357 -16.183 1.00 87.69 342 ALA A O 1
ATOM 2711 N N . LYS A 1 343 ? 4.225 -21.275 -15.726 1.00 81.44 343 LYS A N 1
ATOM 2712 C CA . LYS A 1 343 ? 3.035 -21.636 -14.921 1.00 81.44 343 LYS A CA 1
ATOM 2713 C C . LYS A 1 343 ? 3.260 -22.794 -13.925 1.00 81.44 343 LYS A C 1
ATOM 2715 O O . LYS A 1 343 ? 2.486 -23.741 -13.868 1.00 81.44 343 LYS A O 1
ATOM 2720 N N . GLY A 1 344 ? 4.358 -22.745 -13.169 1.00 75.62 344 GLY A N 1
ATOM 2721 C CA . GLY A 1 344 ? 4.688 -23.754 -12.151 1.00 75.62 344 GLY A CA 1
ATOM 2722 C C . GLY A 1 344 ? 5.409 -25.007 -12.665 1.00 75.62 344 GLY A C 1
ATOM 2723 O O . GLY A 1 344 ? 5.863 -25.815 -11.854 1.00 75.62 344 GLY A O 1
ATOM 2724 N N . GLN A 1 345 ? 5.600 -25.165 -13.980 1.00 84.25 345 GLN A N 1
ATOM 2725 C CA . GLN A 1 345 ? 6.396 -26.263 -14.524 1.00 84.25 345 GLN A CA 1
ATOM 2726 C C . GLN A 1 345 ? 7.867 -26.119 -14.110 1.00 84.25 345 GLN A C 1
ATOM 2728 O O . GLN A 1 345 ? 8.491 -25.067 -14.292 1.00 84.25 345 GLN A O 1
ATOM 2733 N N . LYS A 1 346 ? 8.434 -27.198 -13.566 1.00 87.62 346 LYS A N 1
ATOM 2734 C CA . LYS A 1 346 ? 9.864 -27.275 -13.273 1.00 87.62 346 LYS A CA 1
ATOM 2735 C C . LYS A 1 346 ? 10.633 -27.647 -14.536 1.00 87.62 346 LYS A C 1
ATOM 2737 O O . LYS A 1 346 ? 10.281 -28.597 -15.232 1.00 87.62 346 LYS A O 1
ATOM 2742 N N . ILE A 1 347 ? 11.689 -26.894 -14.818 1.00 90.81 347 ILE A N 1
ATOM 2743 C CA . ILE A 1 347 ? 12.577 -27.095 -15.960 1.00 90.81 347 ILE A CA 1
ATOM 2744 C C . ILE A 1 347 ? 13.899 -27.642 -15.441 1.00 90.81 347 ILE A C 1
ATOM 2746 O O . ILE A 1 347 ? 14.476 -27.123 -14.480 1.00 90.81 347 ILE A O 1
ATOM 2750 N N . LYS A 1 348 ? 14.390 -28.694 -16.091 1.00 92.94 348 LYS A N 1
ATOM 2751 C CA . LYS A 1 348 ? 15.693 -29.271 -15.781 1.00 92.94 348 LYS A CA 1
ATOM 2752 C C . LYS A 1 348 ? 16.794 -28.399 -16.374 1.00 92.94 348 LYS A C 1
ATOM 2754 O O . LYS A 1 348 ? 16.810 -28.145 -17.575 1.00 92.94 348 LYS A O 1
ATOM 2759 N N . ILE A 1 349 ? 17.738 -27.974 -15.541 1.00 93.88 349 ILE A N 1
ATOM 2760 C CA . ILE A 1 349 ? 18.877 -27.174 -15.992 1.00 93.88 349 ILE A CA 1
ATOM 2761 C C . ILE A 1 349 ? 19.814 -28.012 -16.862 1.00 93.88 349 ILE A C 1
ATOM 2763 O O . ILE A 1 349 ? 20.385 -29.009 -16.406 1.00 93.88 349 ILE A O 1
ATOM 2767 N N . VAL A 1 350 ? 20.027 -27.550 -18.092 1.00 92.31 350 VAL A N 1
ATOM 2768 C CA . VAL A 1 350 ? 21.001 -28.082 -19.046 1.00 92.31 350 VAL A CA 1
ATOM 2769 C C . VAL A 1 350 ? 22.113 -27.056 -19.241 1.00 92.31 350 VAL A C 1
ATOM 2771 O O . VAL A 1 350 ? 21.865 -25.865 -19.437 1.00 92.31 350 VAL A O 1
ATOM 2774 N N . ILE A 1 351 ? 23.363 -27.513 -19.175 1.00 91.44 351 ILE A N 1
ATOM 2775 C CA . ILE A 1 351 ? 24.527 -26.647 -19.368 1.00 91.44 351 ILE A CA 1
ATOM 2776 C C . ILE A 1 351 ? 24.788 -26.490 -20.873 1.00 91.44 351 ILE A C 1
ATOM 2778 O O . ILE A 1 351 ? 24.908 -27.507 -21.559 1.00 91.44 351 ILE A O 1
ATOM 2782 N N . PRO A 1 352 ? 24.889 -25.254 -21.401 1.00 90.81 352 PRO A N 1
ATOM 2783 C CA . PRO A 1 352 ? 25.263 -25.037 -22.794 1.00 90.81 352 PRO A CA 1
ATOM 2784 C C . PRO A 1 352 ? 26.624 -25.689 -23.111 1.00 90.81 352 PRO A C 1
ATOM 2786 O O . PRO A 1 352 ? 27.527 -25.583 -22.278 1.00 90.81 352 PRO A O 1
ATOM 2789 N N . PRO A 1 353 ? 26.819 -26.292 -24.301 1.00 86.12 353 PRO A N 1
ATOM 2790 C CA . PRO A 1 353 ? 28.037 -27.040 -24.639 1.00 86.12 353 PRO A CA 1
ATOM 2791 C C . PRO A 1 353 ? 29.341 -26.257 -24.435 1.00 86.12 353 PRO A C 1
ATOM 2793 O O . PRO A 1 353 ? 30.331 -26.813 -23.972 1.00 86.12 353 PRO A O 1
ATOM 2796 N N . ASP A 1 354 ? 29.323 -24.949 -24.706 1.00 86.12 354 ASP A N 1
ATOM 2797 C CA . ASP A 1 354 ? 30.510 -24.093 -24.620 1.00 86.12 354 ASP A CA 1
ATOM 2798 C C . ASP A 1 354 ? 30.628 -23.320 -23.293 1.00 86.12 354 ASP A C 1
ATOM 2800 O O . ASP A 1 354 ? 31.413 -22.365 -23.205 1.00 86.12 354 ASP A O 1
ATOM 2804 N N . ALA A 1 355 ? 29.800 -23.625 -22.290 1.00 88.62 355 ALA A N 1
ATOM 2805 C CA . ALA A 1 355 ? 29.816 -22.931 -21.004 1.00 88.62 355 ALA A CA 1
ATOM 2806 C C . ALA A 1 355 ? 30.946 -23.454 -20.104 1.00 88.62 355 ALA A C 1
ATOM 2808 O O . ALA A 1 355 ? 31.105 -24.655 -19.893 1.00 88.62 355 ALA A O 1
ATOM 2809 N N . THR A 1 356 ? 31.711 -22.539 -19.512 1.00 88.44 356 THR A N 1
ATOM 2810 C CA . THR A 1 356 ? 32.818 -22.865 -18.598 1.00 88.44 356 THR A CA 1
ATOM 2811 C C . THR A 1 356 ? 32.398 -22.838 -17.128 1.00 88.44 356 THR A C 1
ATOM 2813 O O . THR A 1 356 ? 33.149 -23.277 -16.259 1.00 88.44 356 THR A O 1
ATOM 2816 N N . GLN A 1 357 ? 31.194 -22.342 -16.824 1.00 85.81 357 GLN A N 1
ATOM 2817 C CA . GLN A 1 357 ? 30.662 -22.213 -15.467 1.00 85.81 357 GLN A CA 1
ATOM 2818 C C . GLN A 1 357 ? 29.259 -22.819 -15.339 1.00 85.81 357 GLN A C 1
ATOM 2820 O O . GLN A 1 357 ? 28.500 -22.870 -16.302 1.00 85.81 357 GLN A O 1
ATOM 2825 N N . GLY A 1 358 ? 28.881 -23.214 -14.116 1.00 80.62 358 GLY A N 1
ATOM 2826 C CA . GLY A 1 358 ? 27.504 -23.616 -13.792 1.00 80.62 358 GLY A CA 1
ATOM 2827 C C . GLY A 1 358 ? 27.247 -25.096 -13.581 1.00 80.62 358 GLY A C 1
ATOM 2828 O O . GLY A 1 358 ? 26.128 -25.444 -13.220 1.00 80.62 358 GLY A O 1
ATOM 2829 N N . GLN A 1 359 ? 28.275 -25.936 -13.718 1.00 86.19 359 GLN A N 1
ATOM 2830 C CA . GLN A 1 359 ? 28.184 -27.397 -13.588 1.00 86.19 359 GLN A CA 1
ATOM 2831 C C . GLN A 1 359 ? 27.494 -27.859 -12.292 1.00 86.19 359 GLN A C 1
ATOM 2833 O O . GLN A 1 359 ? 26.758 -28.836 -12.298 1.00 86.19 359 GLN A O 1
ATOM 2838 N N . LYS A 1 360 ? 27.639 -27.104 -11.194 1.00 84.69 360 LYS A N 1
ATOM 2839 C CA . LYS A 1 360 ? 26.977 -27.378 -9.906 1.00 84.69 360 LYS A CA 1
ATOM 2840 C C . LYS A 1 360 ? 25.439 -27.369 -9.942 1.00 84.69 360 LYS A C 1
ATOM 2842 O O . LYS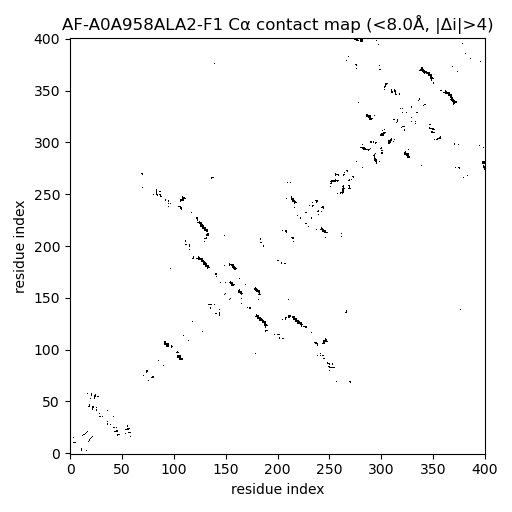 A 1 360 ? 24.823 -27.895 -9.026 1.00 84.69 360 LYS A O 1
ATOM 2847 N N . HIS A 1 361 ? 24.830 -26.744 -10.950 1.00 83.38 361 HIS A N 1
ATOM 2848 C CA . HIS A 1 361 ? 23.375 -26.691 -11.127 1.00 83.38 361 HIS A CA 1
ATOM 2849 C C . HIS A 1 361 ? 22.881 -27.650 -12.216 1.00 83.38 361 HIS A C 1
ATOM 2851 O O . HIS A 1 361 ? 21.687 -27.697 -12.486 1.00 83.38 361 HIS A O 1
ATOM 2857 N N . ALA A 1 362 ? 23.772 -28.397 -12.874 1.00 88.00 362 ALA A N 1
ATOM 2858 C CA . ALA A 1 362 ? 23.376 -29.317 -13.930 1.00 88.00 362 ALA A CA 1
ATOM 2859 C C . ALA A 1 362 ? 22.373 -30.350 -13.391 1.00 88.00 362 ALA A C 1
ATOM 2861 O O . ALA A 1 362 ? 22.624 -31.015 -12.388 1.00 88.00 362 ALA A O 1
ATOM 2862 N N . GLY A 1 363 ? 21.227 -30.476 -14.057 1.00 86.94 363 GLY A N 1
ATOM 2863 C CA . GLY A 1 363 ? 20.184 -31.428 -13.689 1.00 86.94 363 GLY A CA 1
ATOM 2864 C C . GLY A 1 363 ? 19.263 -31.005 -12.543 1.00 86.94 363 GLY A C 1
ATOM 2865 O O . GLY A 1 363 ? 18.323 -31.746 -12.271 1.00 86.94 363 GLY A O 1
ATOM 2866 N N . SER A 1 364 ? 19.471 -29.845 -11.906 1.00 89.94 364 SER A N 1
ATOM 2867 C CA . SER A 1 364 ? 18.511 -29.325 -10.925 1.00 89.94 364 SER A CA 1
ATOM 2868 C C . SER A 1 364 ? 17.205 -28.919 -11.604 1.00 89.94 364 SER A C 1
ATOM 2870 O O . SER A 1 364 ? 17.228 -28.366 -12.703 1.00 89.94 364 SER A O 1
ATOM 2872 N N . GLU A 1 365 ? 16.086 -29.141 -10.927 1.00 91.50 365 GLU A N 1
ATOM 2873 C CA . GLU A 1 365 ? 14.766 -28.713 -11.375 1.00 91.50 365 GLU A CA 1
ATOM 2874 C C . GLU A 1 365 ? 14.410 -27.357 -10.774 1.00 91.50 365 GLU A C 1
ATOM 2876 O O . GLU A 1 365 ? 14.352 -27.204 -9.553 1.00 91.50 365 GLU A O 1
ATOM 2881 N N . VAL A 1 366 ? 14.164 -26.370 -11.632 1.00 88.88 366 VAL A N 1
ATOM 2882 C CA . VAL A 1 366 ? 13.830 -25.008 -11.208 1.00 88.88 366 VAL A CA 1
ATOM 2883 C C . VAL A 1 366 ? 12.621 -24.480 -11.963 1.00 88.88 366 VAL A C 1
ATOM 2885 O O . VAL A 1 366 ? 12.440 -24.752 -13.147 1.00 88.88 366 VAL A O 1
ATOM 2888 N N . GLY A 1 367 ? 11.782 -23.713 -11.273 1.00 88.94 367 GLY A N 1
ATOM 2889 C CA . GLY A 1 367 ? 10.696 -22.980 -11.913 1.00 88.94 367 GLY A CA 1
ATOM 2890 C C . GLY A 1 367 ? 11.223 -21.765 -12.675 1.00 88.94 367 GLY A C 1
ATOM 2891 O O . GLY A 1 367 ? 12.240 -21.172 -12.308 1.00 88.94 367 GLY A O 1
ATOM 2892 N N . PHE A 1 368 ? 10.502 -21.362 -13.718 1.00 90.62 368 PHE A N 1
ATOM 2893 C CA . PHE A 1 368 ? 10.756 -20.113 -14.428 1.00 90.62 368 PHE A CA 1
ATOM 2894 C C . PHE A 1 368 ? 9.544 -19.188 -14.303 1.00 90.62 368 PHE A C 1
ATOM 2896 O O . PHE A 1 368 ? 8.484 -19.472 -14.853 1.00 90.62 368 PHE A O 1
ATOM 2903 N N . GLY A 1 369 ? 9.708 -18.086 -13.567 1.00 87.19 369 GLY A N 1
ATOM 2904 C CA . GLY A 1 369 ? 8.641 -17.117 -13.283 1.00 87.19 369 GLY A CA 1
ATOM 2905 C C . GLY A 1 369 ? 8.470 -16.012 -14.330 1.00 87.19 369 GLY A C 1
ATOM 2906 O O . GLY A 1 369 ? 7.719 -15.080 -14.086 1.00 87.19 369 GLY A O 1
ATOM 2907 N N . GLY A 1 370 ? 9.177 -16.079 -15.462 1.00 92.75 370 GLY A N 1
ATOM 2908 C CA . GLY A 1 370 ? 9.104 -15.060 -16.511 1.00 92.75 370 GLY A CA 1
ATOM 2909 C C . GLY A 1 370 ? 9.998 -13.843 -16.268 1.00 92.75 370 GLY A C 1
ATOM 2910 O O . GLY A 1 370 ? 10.437 -13.553 -15.151 1.00 92.75 370 GLY A O 1
ATOM 2911 N N . VAL A 1 371 ? 10.286 -13.116 -17.347 1.00 93.94 371 VAL A N 1
ATOM 2912 C CA . VAL A 1 371 ? 11.110 -11.898 -17.305 1.00 93.94 371 VAL A CA 1
ATOM 2913 C C . VAL A 1 371 ? 10.343 -10.728 -16.682 1.00 93.94 371 VAL A C 1
ATOM 2915 O O . VAL A 1 371 ? 10.919 -9.989 -15.883 1.00 93.94 371 VAL A O 1
ATOM 2918 N N . ILE A 1 372 ? 9.055 -10.569 -17.005 1.00 94.06 372 ILE A N 1
ATOM 2919 C CA . ILE A 1 372 ? 8.229 -9.454 -16.518 1.00 94.06 372 ILE A CA 1
ATOM 2920 C C . ILE A 1 372 ? 8.029 -9.536 -14.997 1.00 94.06 372 ILE A C 1
ATOM 2922 O O . ILE A 1 372 ? 8.459 -8.599 -14.316 1.00 94.06 372 ILE A O 1
ATOM 2926 N N . PRO A 1 373 ? 7.503 -10.641 -14.422 1.00 90.25 373 PRO A N 1
ATOM 2927 C CA . PRO A 1 373 ? 7.284 -10.725 -12.977 1.00 90.25 373 PRO A CA 1
ATOM 2928 C C . PRO A 1 373 ? 8.572 -10.545 -12.170 1.00 90.25 373 PRO A C 1
ATOM 2930 O O . PRO A 1 373 ? 8.563 -9.948 -11.094 1.00 90.25 373 PRO A O 1
ATOM 2933 N N . ARG A 1 374 ? 9.714 -10.993 -12.711 1.00 90.81 374 ARG A N 1
ATOM 2934 C CA . ARG A 1 374 ? 11.032 -10.776 -12.102 1.00 90.81 374 ARG A CA 1
ATOM 2935 C C . ARG A 1 374 ? 11.386 -9.292 -11.991 1.00 90.81 374 ARG A C 1
ATOM 2937 O O . ARG A 1 374 ? 11.836 -8.854 -10.931 1.00 90.81 374 ARG A O 1
ATOM 2944 N N . ILE A 1 375 ? 11.210 -8.524 -13.068 1.00 92.38 375 ILE A N 1
ATOM 2945 C CA . ILE A 1 375 ? 11.506 -7.083 -13.082 1.00 92.38 375 ILE A CA 1
ATOM 2946 C C . ILE A 1 375 ? 10.539 -6.336 -12.161 1.00 92.38 375 ILE A C 1
ATOM 2948 O O . ILE A 1 375 ? 10.976 -5.482 -11.391 1.00 92.38 375 ILE A O 1
ATOM 2952 N N . GLU A 1 376 ? 9.254 -6.684 -12.181 1.00 89.94 376 GLU A N 1
ATOM 2953 C CA . GLU A 1 376 ? 8.246 -6.064 -11.314 1.00 89.94 376 GLU A CA 1
ATOM 2954 C C . GLU A 1 376 ? 8.500 -6.348 -9.832 1.00 89.94 376 GLU A C 1
ATOM 2956 O O . GLU A 1 376 ? 8.441 -5.433 -9.008 1.00 89.94 376 GLU A O 1
ATOM 2961 N N . ARG A 1 377 ? 8.887 -7.579 -9.479 1.00 87.06 377 ARG A N 1
ATOM 2962 C CA . ARG A 1 377 ? 9.304 -7.921 -8.112 1.00 87.06 377 ARG A CA 1
ATOM 2963 C C . ARG A 1 377 ? 10.513 -7.089 -7.674 1.00 87.06 377 ARG A C 1
ATOM 2965 O O . ARG A 1 377 ? 10.526 -6.566 -6.560 1.00 87.06 377 ARG A O 1
ATOM 2972 N N . HIS A 1 378 ? 11.504 -6.914 -8.549 1.00 87.44 378 HIS A N 1
ATOM 2973 C CA . HIS A 1 378 ? 12.675 -6.087 -8.249 1.00 87.44 378 HIS A CA 1
ATOM 2974 C C . HIS A 1 378 ? 12.316 -4.602 -8.091 1.00 87.44 378 HIS A C 1
ATOM 2976 O O . HIS A 1 378 ? 12.789 -3.953 -7.158 1.00 87.44 378 HIS A O 1
ATOM 2982 N N . TYR A 1 379 ? 11.427 -4.078 -8.941 1.00 87.31 379 TYR A N 1
ATOM 2983 C CA . TYR A 1 379 ? 10.880 -2.726 -8.819 1.00 87.31 379 TYR A CA 1
ATOM 2984 C C . TYR A 1 379 ? 10.223 -2.500 -7.454 1.00 87.31 379 TYR A C 1
ATOM 2986 O O . TYR A 1 379 ? 10.508 -1.499 -6.791 1.00 87.31 379 TYR A O 1
ATOM 2994 N N . ARG A 1 380 ? 9.394 -3.445 -6.997 1.00 82.44 380 ARG A N 1
ATOM 2995 C CA . ARG A 1 380 ? 8.740 -3.371 -5.682 1.00 82.44 380 ARG A CA 1
ATOM 2996 C C . ARG A 1 380 ? 9.739 -3.361 -4.539 1.00 82.44 380 ARG A C 1
ATOM 2998 O O . ARG A 1 380 ? 9.652 -2.499 -3.669 1.00 82.44 380 ARG A O 1
ATOM 3005 N N . GLN A 1 381 ? 10.706 -4.277 -4.550 1.00 82.25 381 GLN A N 1
ATOM 3006 C CA . GLN A 1 381 ? 11.757 -4.329 -3.528 1.00 82.25 381 GLN A CA 1
ATOM 3007 C C . GLN A 1 381 ? 12.564 -3.027 -3.484 1.00 82.25 381 GLN A C 1
ATOM 3009 O O . GLN A 1 381 ? 12.797 -2.480 -2.408 1.00 82.25 381 GLN A O 1
ATOM 3014 N N . TYR A 1 382 ? 12.918 -2.487 -4.651 1.00 84.19 382 TYR A N 1
ATOM 3015 C CA . TYR A 1 382 ? 13.600 -1.203 -4.769 1.00 84.19 382 TYR A CA 1
ATOM 3016 C C . TYR A 1 382 ? 12.765 -0.047 -4.189 1.00 84.19 382 TYR A C 1
ATOM 3018 O O . TYR A 1 382 ? 13.285 0.757 -3.415 1.00 84.19 382 TYR A O 1
ATOM 3026 N N . ARG A 1 383 ? 11.457 0.008 -4.481 1.00 80.06 383 ARG A N 1
ATOM 3027 C CA . ARG A 1 383 ? 10.549 1.021 -3.912 1.00 80.06 383 ARG A CA 1
ATOM 3028 C C . ARG A 1 383 ? 10.399 0.887 -2.394 1.00 80.06 383 ARG A C 1
ATOM 3030 O O . ARG A 1 383 ? 10.475 1.904 -1.709 1.00 80.06 383 ARG A O 1
ATOM 3037 N N . LYS A 1 384 ? 10.254 -0.336 -1.867 1.00 76.00 384 LYS A N 1
ATOM 3038 C CA . LYS A 1 384 ? 10.185 -0.613 -0.417 1.00 76.00 384 LYS A CA 1
ATOM 3039 C C . LYS A 1 384 ? 11.476 -0.228 0.310 1.00 76.00 384 LYS A C 1
ATOM 3041 O O . LYS A 1 384 ? 11.418 0.274 1.426 1.00 76.00 384 LYS A O 1
ATOM 3046 N N . GLY A 1 385 ? 12.633 -0.406 -0.332 1.00 75.19 385 GLY A N 1
ATOM 3047 C CA . GLY A 1 385 ? 13.936 -0.056 0.237 1.00 75.19 385 GLY A CA 1
ATOM 3048 C C . GLY A 1 385 ? 14.162 1.446 0.443 1.00 75.19 385 GLY A C 1
ATOM 3049 O O . GLY A 1 385 ? 15.079 1.818 1.171 1.00 75.19 385 GLY A O 1
ATOM 3050 N N . GLY A 1 386 ? 13.368 2.317 -0.194 1.00 69.62 386 GLY A N 1
ATOM 3051 C CA . GLY A 1 386 ? 13.396 3.772 0.017 1.00 69.62 386 GLY A CA 1
ATOM 3052 C C . GLY A 1 386 ? 14.703 4.478 -0.374 1.00 69.62 386 GLY A C 1
ATOM 3053 O O . GLY A 1 386 ? 14.837 5.682 -0.162 1.00 69.62 386 GLY A O 1
ATOM 3054 N N . THR A 1 387 ? 15.670 3.760 -0.949 1.00 74.94 387 THR A N 1
ATOM 3055 C CA . THR A 1 387 ? 16.966 4.301 -1.364 1.00 74.94 387 THR A CA 1
ATOM 3056 C C . THR A 1 387 ? 16.926 4.681 -2.837 1.00 74.94 387 THR A C 1
ATOM 3058 O O . THR A 1 387 ? 16.572 3.879 -3.697 1.00 74.94 387 THR A O 1
ATOM 3061 N N . PHE A 1 388 ? 17.283 5.927 -3.148 1.00 79.00 388 PHE A N 1
ATOM 3062 C CA . PHE A 1 388 ? 17.342 6.391 -4.530 1.00 79.00 388 PHE A CA 1
ATOM 3063 C C . PHE A 1 388 ? 18.590 5.841 -5.226 1.00 79.00 388 PHE A C 1
ATOM 3065 O O . PHE A 1 388 ? 19.714 6.072 -4.778 1.00 79.00 388 PHE A O 1
ATOM 3072 N N . ASN A 1 389 ? 18.398 5.166 -6.356 1.00 85.19 389 ASN A N 1
ATOM 3073 C CA . ASN A 1 389 ? 19.470 4.727 -7.238 1.00 85.19 389 ASN A CA 1
ATOM 3074 C C . ASN A 1 389 ? 19.210 5.255 -8.654 1.00 85.19 389 ASN A C 1
ATOM 3076 O O . ASN A 1 389 ? 18.272 4.835 -9.329 1.00 85.19 389 ASN A O 1
ATOM 3080 N N . HIS A 1 390 ? 20.070 6.169 -9.110 1.00 86.44 390 HIS A N 1
ATOM 3081 C CA . HIS A 1 390 ? 19.922 6.829 -10.407 1.00 86.44 390 HIS A CA 1
ATOM 3082 C C . HIS A 1 390 ? 19.878 5.838 -11.578 1.00 86.44 390 HIS A C 1
ATOM 3084 O O . HIS A 1 390 ? 19.009 5.940 -12.441 1.00 86.44 390 HIS A O 1
ATOM 3090 N N . TRP A 1 391 ? 20.786 4.857 -11.591 1.00 88.31 391 TRP A N 1
ATOM 3091 C CA . TRP A 1 391 ? 20.843 3.846 -12.648 1.00 88.31 391 TRP A CA 1
ATOM 3092 C C . TRP A 1 391 ? 19.566 3.001 -12.680 1.00 88.31 391 TRP A C 1
ATOM 3094 O O . TRP A 1 391 ? 19.022 2.743 -13.752 1.00 88.31 391 TRP A O 1
ATOM 3104 N N . MET A 1 392 ? 19.051 2.629 -11.503 1.00 86.62 392 MET A N 1
ATOM 3105 C CA . MET A 1 392 ? 17.802 1.878 -11.393 1.00 86.62 392 MET A CA 1
ATOM 3106 C C . MET A 1 392 ? 16.624 2.678 -11.956 1.00 86.62 392 MET A C 1
ATOM 3108 O O . MET A 1 392 ? 15.856 2.156 -12.755 1.00 86.62 392 MET A O 1
ATOM 3112 N N . GLU A 1 393 ? 16.491 3.958 -11.604 1.00 87.19 393 GLU A N 1
ATOM 3113 C CA . GLU A 1 393 ? 15.408 4.800 -12.133 1.00 87.19 393 GLU A CA 1
ATOM 3114 C C . GLU A 1 393 ? 15.474 4.953 -13.657 1.00 87.19 393 GLU A C 1
ATOM 3116 O O . GLU A 1 393 ? 14.437 4.917 -14.320 1.00 87.19 393 GLU A O 1
ATOM 3121 N N . GLU A 1 394 ? 16.669 5.110 -14.231 1.00 88.50 394 GLU A N 1
ATOM 3122 C CA . GLU A 1 394 ? 16.839 5.161 -15.687 1.00 88.50 394 GLU A CA 1
ATOM 3123 C C . GLU A 1 394 ? 16.495 3.833 -16.359 1.00 88.50 394 GLU A C 1
ATOM 3125 O O . GLU A 1 394 ? 15.830 3.829 -17.395 1.00 88.50 394 GLU A O 1
ATOM 3130 N N . TYR A 1 395 ? 16.908 2.710 -15.772 1.00 90.38 395 TYR A N 1
ATOM 3131 C CA . TYR A 1 395 ? 16.561 1.380 -16.263 1.00 90.38 395 TYR A CA 1
ATOM 3132 C C . TYR A 1 395 ? 15.045 1.150 -16.238 1.00 90.38 395 TYR A C 1
ATOM 3134 O O . TYR A 1 395 ? 14.457 0.805 -17.261 1.00 90.38 395 TYR A O 1
ATOM 3142 N N . LEU A 1 396 ? 14.391 1.413 -15.105 1.00 90.50 396 LEU A N 1
ATOM 3143 C CA . LEU A 1 396 ? 12.951 1.213 -14.948 1.00 90.50 396 LEU A CA 1
ATOM 3144 C C . LEU A 1 396 ? 12.148 2.109 -15.897 1.00 90.50 396 LEU A C 1
ATOM 3146 O O . LEU A 1 396 ? 11.151 1.657 -16.445 1.00 90.50 396 LEU A O 1
ATOM 3150 N N . LYS A 1 397 ? 12.590 3.348 -16.156 1.00 88.50 397 LYS A N 1
ATOM 3151 C CA . LYS A 1 397 ? 11.968 4.228 -17.167 1.00 88.50 397 LYS A CA 1
ATOM 3152 C C . LYS A 1 397 ? 12.037 3.664 -18.588 1.00 88.50 397 LYS A C 1
ATOM 3154 O O . LYS A 1 397 ? 11.202 4.025 -19.408 1.00 88.50 397 LYS A O 1
ATOM 3159 N N . LYS A 1 398 ? 13.035 2.832 -18.901 1.00 90.00 398 LYS A N 1
ATOM 3160 C CA . LYS A 1 398 ? 13.175 2.224 -20.232 1.00 90.00 398 LYS A CA 1
ATOM 3161 C C . LYS A 1 398 ? 12.244 1.044 -20.446 1.00 90.00 398 LYS A C 1
ATOM 3163 O O . LYS A 1 398 ? 11.942 0.769 -21.595 1.00 90.00 398 LYS A O 1
ATOM 3168 N N . VAL A 1 399 ? 11.842 0.340 -19.385 1.00 92.50 399 VAL A N 1
ATOM 3169 C CA . VAL A 1 399 ? 11.093 -0.926 -19.499 1.00 92.50 399 VAL A CA 1
ATOM 3170 C C . VAL A 1 399 ? 9.701 -0.887 -18.870 1.00 92.50 399 VAL A C 1
ATOM 3172 O O . VAL A 1 399 ? 8.886 -1.754 -19.175 1.00 92.50 399 VAL A O 1
ATOM 3175 N N . MET A 1 400 ? 9.403 0.105 -18.028 1.00 93.06 400 MET A N 1
ATOM 3176 C CA . MET A 1 400 ? 8.132 0.224 -17.311 1.00 93.06 400 MET A CA 1
ATOM 3177 C C . MET A 1 400 ? 7.422 1.548 -17.591 1.00 93.06 400 MET A C 1
ATOM 3179 O O . MET A 1 400 ? 8.078 2.578 -17.770 1.00 93.06 400 MET A O 1
ATOM 3183 N N . VAL A 1 401 ? 6.089 1.519 -17.544 1.00 89.88 401 VAL A N 1
ATOM 3184 C CA . VAL A 1 401 ? 5.195 2.687 -17.673 1.00 89.88 401 VAL A CA 1
ATOM 3185 C C . VAL A 1 401 ? 4.327 2.868 -16.450 1.00 89.88 401 VAL A C 1
ATOM 3187 O O . VAL A 1 401 ? 3.931 1.836 -15.863 1.00 89.88 401 VAL A O 1
#

Sequence (401 aa):
FVVITGVSGSGKSSLAFDTVYAEGQRRFLESLSAYSRKFVTQLKKPHVDFVTGLSPVISIEQKTTVANPRSTVGTMTDISDYLRMLFATVGVGHCPYCQGTNRQTEVPTRSTHQMLERMLSLPEGTEVEIRAPVFKFYGEDLNYLLDDVRTKGYRHVVIDGQPHDLSQEIVLEEETDYQIEAVVDRFVVRHDRTNRMDKQILAALDFGLMIGEGFLSFHIVAQGENAVSTEHFYRDFACPEHGTLMGEVEPHYYSFNLPSASSSCPTCLGLGNYRQVHPNLLIPDKSRSIRDGAFVEAALRYDKNSWDGRMLYSLAQHFDFSLDTPFQELPDAIVNMLLYGAKGQKIKIVIPPDATQGQKHAGSEVGFGGVIPRIERHYRQYRKGGTFNHWMEEYLKKVMV

Radius of gyration: 30.59 Å; Cα contacts (8 Å, |Δi|>4): 562; chains: 1; bounding box: 60×86×75 Å

Secondary structure (DSSP, 8-state):
------STTSSHHIIIIIIIIHHHHHHHHHTS-TTGGGTSPPPPPPS-S----PPP------------TT--HHHHTTHHHHHHHHHHHHPPEE-STTTTSS---EE-EE-HHHHHHHHTTSPTT-EEEEEEE--PPTTS-HHHHHHHHHHTT--EEEETTEEEETTS-----TTS---EEEEEEEEE----TT-HHHHHHHHHHHHHHHHTTTEEEEEEEE--SS---HHHHHTTTS-TTT-EEEE---GGGG-TT-TTSTTS-TTTTT-S----B-HHHH-S-TTSBTTTT-S-TTT----TTSHHHHHHHHHHHHTT--TTSBGGGS-HHHHHHHHH--TT-EEE----TT-SS-GGGTT-EEE---HHHHHHHHHHHHHHT----HHHHHHHHHHB-